Protein AF-0000000068716228 (afdb_homodimer)

Radius of gyration: 38.23 Å; Cα contacts (8 Å, |Δi|>4): 1927; chains: 2; bounding box: 50×118×77 Å

pLDDT: mean 96.08, std 5.0, range [39.62, 98.88]

Organism: Bacillus thuringiensis (NCBI:txid1428)

InterPro domains:
  IPR002933 Peptidase M20 [PF01546] (70-374)
  IPR011650 Peptidase M20, dimerisation domain [PF07687] (179-274)
  IPR017439 Amidohydrolase [PIRSF005962] (5-378)
  IPR017439 Amidohydrolase [PTHR11014] (7-379)
  IPR017439 Amidohydrolase [TIGR01891] (12-364)
  IPR033846 YxeP peptidase-like [cd05669] (7-379)
  IPR036264 Bacterial exopeptidase dimerisation domain [SSF55031] (179-287)

Foldseek 3Di:
DPFDDPVLLVVLVVQLLVCFQAAAAFLGCQVVQVVLVVLCVVLPWAWDDFPRSGWTKTKQAAAAPFAEAEEEAERHWAQQAADQPDPSHHPDGRTGNLFCSSLQSSLQSLLRNVCNVVRNVFLTMYMYTHWGHFVVLCRVVSCVVRPVCPRHAEYEYEGADQVFAALEKAFDAFFAEWWKKKKKKKKFKAKDWQVCPVVIFAVVVLVVQLQVLLVCCVVPPDDPVWDKDWDWDDKDADDDDTMRGRMMMIMTMMITRDPVSVVVSVVVSVVSSVVSCVVRVIDMDMDMGGGAHTQGADPVLSVLLVVLSVVVVGHYDHDDHHHDDGSVSVVCVPHHYTYMYGHFNWDDHGPDSNTDGHSVNSSVSSSSVSVSSRVVSVVRD/DPFDDPVLLVVLVVQLLVCFQAAAAFLGCQVVQVSLVVLCVVLPWAWDDFPRSGWTKTKQAAAAPFAEAEEEAERHWAQQAADQPDPSHHPDGRTGNLFCSSLQSSLQSLLRNVCNVVRNVFLGMYMYTHWGHFVVLCRVVSCVVRPVCPRHAEYEYEGADQQFAALEKAFDAFFAEWWKKKKKKKKFKAKDWQVCPVVIFAVVVLVVQLQVLLVCCVVPPDDPVWDKDWDWDDKDADDDDTMRGRMMMIMTMMITRDPVSVVVSVVVSVVSSVVSCVVRVIDMDMDMGGGAHTQGADPVLSVLLVVLSVVVVGHYDHDDHHHHDGSVSVVCVPHHYTYMYGHFNWDDHGPDSNTDGHSVNSSVSSSSVSVSSRVVSVVRD

Sequence (762 aa):
MVSISNQLKEKLISIRRHLHEYPELSYEEFETTKAIKNWLEEKNITIIDSNLETGIIAEVSGNKNGPIVAVRADIDALPIQEETHLSYASKVRGKMHACGHDFHTAAILGTAFLLKERESSLNGTVRFIFQPAEESSNGACKVIDAGHLRNVQAIFGMHNKPDLPVGTIGIKDGPLMAGVDRFEIEIHGVGTHAAVPDAGVDPIVASSQIVMALQTIVSRNISSSHNAVVSVTNIHAGNTWNVIPEKATLEGTIRTFQAETREKIPALMERIIKGVSDALGVKTEFRFFSGPPAVHNDKALTDLSTQVATKMNLNIISPSPSMAGEDFSFYQQEIPGSFVFMGTSGTHEWHHPAFTINEEALPISAEYFALLAERALKQFSMVSISNQLKEKLISIRRHLHEYPELSYEEFETTKAIKNWLEEKNITIIDSNLETGIIAEVSGNKNGPIVAVRADIDALPIQEETHLSYASKVRGKMHACGHDFHTAAILGTAFLLKERESSLNGTVRFIFQPAEESSNGACKVIDAGHLRNVQAIFGMHNKPDLPVGTIGIKDGPLMAGVDRFEIEIHGVGTHAAVPDAGVDPIVASSQIVMALQTIVSRNISSSHNAVVSVTNIHAGNTWNVIPEKATLEGTIRTFQAETREKIPALMERIIKGVSDALGVKTEFRFFSGPPAVHNDKALTDLSTQVATKMNLNIISPSPSMAGEDFSFYQQEIPGSFVFMGTSGTHEWHHPAFTINEEALPISAEYFALLAERALKQFS

Secondary structure (DSSP, 8-state):
-----HHHHHHHHHHHHHHHHS---TT--HHHHHHHHHHHHHTTPEEEP---SS-EEEEEESSTTS-EEEEEEE---BS-------TT--SSTT-B-TTSHHHHHHHHHHHHHHHHHTGGG-SSEEEEEEES-GGGT-HHHHHHHTTTTTTEEEEEEEEEETTSPTTEEE--SEEEE-EEEEEEEEEE-B-EETT-GGGSB-HHHHHHHHHHHHTHIIIIIS-TTS-EEEEEEEEEE-SSTTEE-SEEEEEEEEEESSHHHHHHHHHHHHHHHHHHHHHHT-EEEEEEEE----EEE-HHHHHHHHHHHHHTT-EEE-PPPBSS--THHHHHTTS-EEEEEEE---SS-TT-TT----TTHHHHHHHHHHHHHHHHHHHH-/-----HHHHHHHHHHHHHHHHS---TT--HHHHHHHHHHHHHTTPEEEP---SS-EEEEEES-TTS-EEEEEEE---BS-------TT--SSTT-B-TTSHHHHHHHHHHHHHHHHHTGGG-SSEEEEEEES-GGGT-HHHHHHHTTTTTTEEEEEEEEEETTSPTTEEE--SEEEE-EEEEEEEEEE-B-EETT-GGGSB-HHHHHHHHHHHHHHIIIIIS-TTS-EEEEEEEEEE-SSTTEE-SEEEEEEEEEESSHHHHHHHHHHHHHHHHHHHHHHT-EEEEEEEE----EEE-HHHHHHHHHHHHHTT-EEE-PPPBSS--THHHHHTTS-EEEEEEE---SS-TT-TT----TTHHHHHHHHHHHHHHHHHHHH-

Structure (mmCIF, N/CA/C/O backbone):
data_AF-0000000068716228-model_v1
#
loop_
_entity.id
_entity.type
_entity.pdbx_description
1 polymer Hydrolase
#
loop_
_atom_site.group_PDB
_atom_site.id
_atom_site.type_symbol
_atom_site.label_atom_id
_atom_site.label_alt_id
_atom_site.label_comp_id
_atom_site.label_asym_id
_atom_site.label_entity_id
_atom_site.label_seq_id
_atom_site.pdbx_PDB_ins_code
_atom_site.Cartn_x
_atom_site.Cartn_y
_atom_site.Cartn_z
_atom_site.occupancy
_atom_site.B_iso_or_equiv
_atom_site.auth_seq_id
_atom_site.auth_comp_id
_atom_site.auth_asym_id
_atom_site.auth_atom_id
_atom_site.pdbx_PDB_model_num
ATOM 1 N N . MET A 1 1 ? -9.07 47.781 35.781 1 39.69 1 MET A N 1
ATOM 2 C CA . MET A 1 1 ? -9.164 46.688 34.844 1 39.69 1 MET A CA 1
ATOM 3 C C . MET A 1 1 ? -10.578 46.562 34.281 1 39.69 1 MET A C 1
ATOM 5 O O . MET A 1 1 ? -11.531 46.406 35.031 1 39.69 1 MET A O 1
ATOM 9 N N . VAL A 1 2 ? -10.836 47.25 33.188 1 51.03 2 VAL A N 1
ATOM 10 C CA . VAL A 1 2 ? -12.25 47.344 32.812 1 51.03 2 VAL A CA 1
ATOM 11 C C . VAL A 1 2 ? -12.812 45.938 32.625 1 51.03 2 VAL A C 1
ATOM 13 O O . VAL A 1 2 ? -12.352 45.188 31.75 1 51.03 2 VAL A O 1
ATOM 16 N N . SER A 1 3 ? -13.219 45.375 33.719 1 64.31 3 SER A N 1
ATOM 17 C CA . SER A 1 3 ? -13.883 44.094 33.75 1 64.31 3 SER A CA 1
ATOM 18 C C . SER A 1 3 ? -15.016 44.031 32.719 1 64.31 3 SER A C 1
ATOM 20 O O . SER A 1 3 ? -15.805 44.969 32.594 1 64.31 3 SER A O 1
ATOM 22 N N . ILE A 1 4 ? -14.859 43.125 31.719 1 80.69 4 ILE A N 1
ATOM 23 C CA . ILE A 1 4 ? -15.93 42.875 30.75 1 80.69 4 ILE A CA 1
ATOM 24 C C . ILE A 1 4 ? -17.266 42.719 31.484 1 80.69 4 ILE A C 1
ATOM 26 O O . ILE A 1 4 ? -17.328 42.031 32.5 1 80.69 4 ILE A O 1
ATOM 30 N N . SER A 1 5 ? -18.125 43.531 31.125 1 87.06 5 SER A N 1
ATOM 31 C CA . SER A 1 5 ? -19.438 43.469 31.75 1 87.06 5 SER A CA 1
ATOM 32 C C . SER A 1 5 ? -20.078 42.094 31.578 1 87.06 5 SER A C 1
ATOM 34 O O . SER A 1 5 ? -19.734 41.344 30.672 1 87.06 5 SER A O 1
ATOM 36 N N . ASN A 1 6 ? -20.891 41.812 32.531 1 90.88 6 ASN A N 1
ATOM 37 C CA . ASN A 1 6 ? -21.641 40.562 32.438 1 90.88 6 ASN A CA 1
ATOM 38 C C . ASN A 1 6 ? -22.453 40.5 31.141 1 90.88 6 ASN A C 1
ATOM 40 O O . ASN A 1 6 ? -22.641 39.438 30.578 1 90.88 6 ASN A O 1
ATOM 44 N N . GLN A 1 7 ? -22.891 41.594 30.734 1 92.94 7 GLN A N 1
ATOM 45 C CA . GLN A 1 7 ? -23.688 41.688 29.516 1 92.94 7 GLN A CA 1
ATOM 46 C C . GLN A 1 7 ? -22.844 41.312 28.281 1 92.94 7 GLN A C 1
ATOM 48 O O . GLN A 1 7 ? -23.297 40.594 27.406 1 92.94 7 GLN A O 1
ATOM 53 N N . LEU A 1 8 ? -21.719 41.844 28.281 1 95.81 8 LEU A N 1
ATOM 54 C CA . LEU A 1 8 ? -20.844 41.531 27.156 1 95.81 8 LEU A CA 1
ATOM 55 C C . LEU A 1 8 ? -20.438 40.062 27.172 1 95.81 8 LEU A C 1
ATOM 57 O O . LEU A 1 8 ? -20.375 39.438 26.125 1 95.81 8 LEU A O 1
ATOM 61 N N . LYS A 1 9 ? -20.188 39.562 28.344 1 96.81 9 LYS A N 1
ATOM 62 C CA . LYS A 1 9 ? -19.859 38.156 28.484 1 96.81 9 LYS A CA 1
ATOM 63 C C . LYS A 1 9 ? -20.953 37.281 27.922 1 96.81 9 LYS A C 1
ATOM 65 O O . LYS A 1 9 ? -20.688 36.344 27.156 1 96.81 9 LYS A O 1
ATOM 70 N N . GLU A 1 10 ? -22.141 37.531 28.281 1 97.5 10 GLU A N 1
ATOM 71 C CA . GLU A 1 10 ? -23.281 36.75 27.797 1 97.5 10 GLU A CA 1
ATOM 72 C C . GLU A 1 10 ? -23.422 36.844 26.281 1 97.5 10 GLU A C 1
ATOM 74 O O . GLU A 1 10 ? -23.766 35.875 25.625 1 97.5 10 GLU A O 1
ATOM 79 N N . LYS A 1 11 ? -23.172 38.031 25.797 1 97.5 11 LYS A N 1
ATOM 80 C CA . LYS A 1 11 ? -23.219 38.25 24.359 1 97.5 11 LYS A CA 1
ATOM 81 C C . LYS A 1 11 ? -22.172 37.406 23.641 1 97.5 11 LYS A C 1
ATOM 83 O O . LYS A 1 11 ? -22.469 36.75 22.625 1 97.5 11 LYS A O 1
ATOM 88 N N . LEU A 1 12 ? -21.016 37.375 24.156 1 98.44 12 LEU A N 1
ATOM 89 C CA . LEU A 1 12 ? -19.938 36.625 23.531 1 98.44 12 LEU A CA 1
ATOM 90 C C . LEU A 1 12 ? -20.234 35.125 23.578 1 98.44 12 LEU A C 1
ATOM 92 O O . LEU A 1 12 ? -19.953 34.406 22.609 1 98.44 12 LEU A O 1
ATOM 96 N N . ILE A 1 13 ? -20.766 34.656 24.641 1 98.25 13 ILE A N 1
ATOM 97 C CA . ILE A 1 13 ? -21.141 33.281 24.766 1 98.25 13 ILE A CA 1
ATOM 98 C C . ILE A 1 13 ? -22.219 32.938 23.734 1 98.25 13 ILE A C 1
ATOM 100 O O . ILE A 1 13 ? -22.141 31.891 23.078 1 98.25 13 ILE A O 1
ATOM 104 N N . SER A 1 14 ? -23.141 33.781 23.609 1 98.44 14 SER A N 1
ATOM 105 C CA . SER A 1 14 ? -24.219 33.594 22.641 1 98.44 14 SER A CA 1
ATOM 106 C C . SER A 1 14 ? -23.672 33.531 21.219 1 98.44 14 SER A C 1
ATOM 108 O O . SER A 1 14 ? -24.109 32.719 20.406 1 98.44 14 SER A O 1
ATOM 110 N N . ILE A 1 15 ? -22.75 34.406 20.922 1 98.62 15 ILE A N 1
ATOM 111 C CA . ILE A 1 15 ? -22.125 34.438 19.609 1 98.62 15 ILE A CA 1
ATOM 112 C C . ILE A 1 15 ? -21.406 33.125 19.344 1 98.62 15 ILE A C 1
ATOM 114 O O . ILE A 1 15 ? -21.594 32.5 18.297 1 98.62 15 ILE A O 1
ATOM 118 N N . ARG A 1 16 ? -20.562 32.688 20.297 1 98.69 16 ARG A N 1
ATOM 119 C CA . ARG A 1 16 ? -19.812 31.453 20.141 1 98.69 16 ARG A CA 1
ATOM 120 C C . ARG A 1 16 ? -20.734 30.266 19.906 1 98.69 16 ARG A C 1
ATOM 122 O O . ARG A 1 16 ? -20.484 29.453 19.016 1 98.69 16 ARG A O 1
ATOM 129 N N . ARG A 1 17 ? -21.797 30.219 20.688 1 98.5 17 ARG A N 1
ATOM 130 C CA . ARG A 1 17 ? -22.719 29.078 20.594 1 98.5 17 ARG A CA 1
ATOM 131 C C . ARG A 1 17 ? -23.5 29.109 19.281 1 98.5 17 ARG A C 1
ATOM 133 O O . ARG A 1 17 ? -23.781 28.047 18.719 1 98.5 17 ARG A O 1
ATOM 140 N N . HIS A 1 18 ? -23.828 30.297 18.844 1 98.5 18 HIS A N 1
ATOM 141 C CA . HIS A 1 18 ? -24.453 30.406 17.531 1 98.5 18 HIS A CA 1
ATOM 142 C C . HIS A 1 18 ? -23.547 29.859 16.438 1 98.5 18 HIS A C 1
ATOM 144 O O . HIS A 1 18 ? -23.984 29.062 15.594 1 98.5 18 HIS A O 1
ATOM 150 N N . LEU A 1 19 ? -22.297 30.281 16.453 1 98.69 19 LEU A N 1
ATOM 151 C CA . LEU A 1 19 ? -21.328 29.812 15.469 1 98.69 19 LEU A CA 1
ATOM 152 C C . LEU A 1 19 ? -21.141 28.297 15.578 1 98.69 19 LEU A C 1
ATOM 154 O O . LEU A 1 19 ? -20.969 27.609 14.562 1 98.69 19 LEU A O 1
ATOM 158 N N . HIS A 1 20 ? -21.125 27.812 16.797 1 98.62 20 HIS A N 1
ATOM 159 C CA . HIS A 1 20 ? -20.953 26.391 17.047 1 98.62 20 HIS A CA 1
ATOM 160 C C . HIS A 1 20 ? -22.125 25.578 16.469 1 98.62 20 HIS A C 1
ATOM 162 O O . HIS A 1 20 ? -21.922 24.5 15.898 1 98.62 20 HIS A O 1
ATOM 168 N N . GLU A 1 21 ? -23.281 26.094 16.578 1 98.44 21 GLU A N 1
ATOM 169 C CA . GLU A 1 21 ? -24.5 25.422 16.109 1 98.44 21 GLU A CA 1
ATOM 170 C C . GLU A 1 21 ? -24.547 25.375 14.594 1 98.44 21 GLU A C 1
ATOM 172 O O . GLU A 1 21 ? -25.156 24.469 14.016 1 98.44 21 GLU A O 1
ATOM 177 N N . TYR A 1 22 ? -23.922 26.375 13.945 1 98.56 22 TYR A N 1
ATOM 178 C CA . TYR A 1 22 ? -24.031 26.469 12.492 1 98.56 22 TYR A CA 1
ATOM 179 C C . TYR A 1 22 ? -22.656 26.594 11.852 1 98.56 22 TYR A C 1
ATOM 181 O O . TYR A 1 22 ? -22.359 27.594 11.18 1 98.56 22 TYR A O 1
ATOM 189 N N . PRO A 1 23 ? -21.891 25.547 12.016 1 98.56 23 PRO A N 1
ATOM 190 C CA . PRO A 1 23 ? -20.531 25.562 11.461 1 98.56 23 PRO A CA 1
ATOM 191 C C . PRO A 1 23 ? -20.516 25.484 9.938 1 98.56 23 PRO A C 1
ATOM 193 O O . PRO A 1 23 ? -21.375 24.828 9.344 1 98.56 23 PRO A O 1
ATOM 196 N N . GLU A 1 24 ? -19.578 26.203 9.312 1 98.69 24 GLU A N 1
ATOM 197 C CA . GLU A 1 24 ? -19.344 26.141 7.875 1 98.69 24 GLU A CA 1
ATOM 198 C C . GLU A 1 24 ? -17.891 25.812 7.562 1 98.69 24 GLU A C 1
ATOM 200 O O . GLU A 1 24 ? -16.984 26.281 8.25 1 98.69 24 GLU A O 1
ATOM 205 N N . LEU A 1 25 ? -17.703 25.031 6.527 1 97.94 25 LEU A N 1
ATOM 206 C CA . LEU A 1 25 ? -16.375 24.547 6.18 1 97.94 25 LEU A CA 1
ATOM 207 C C . LEU A 1 25 ? -15.555 25.641 5.5 1 97.94 25 LEU A C 1
ATOM 209 O O . LEU A 1 25 ? -16.094 26.719 5.195 1 97.94 25 LEU A O 1
ATOM 213 N N . SER A 1 26 ? -14.266 25.422 5.281 1 97.31 26 SER A N 1
ATOM 214 C CA . SER A 1 26 ? -13.344 26.344 4.621 1 97.31 26 SER A CA 1
ATOM 215 C C . SER A 1 26 ? -13.922 26.844 3.303 1 97.31 26 SER A C 1
ATOM 217 O O . SER A 1 26 ? -14.383 26.062 2.477 1 97.31 26 SER A O 1
ATOM 219 N N . TYR A 1 27 ? -13.961 28.109 3.156 1 96.81 27 TYR A N 1
ATOM 220 C CA . TYR A 1 27 ? -14.367 28.844 1.96 1 96.81 27 TYR A CA 1
ATOM 221 C C . TYR A 1 27 ? -15.875 28.781 1.776 1 96.81 27 TYR A C 1
ATOM 223 O O . TYR A 1 27 ? -16.406 29.312 0.796 1 96.81 27 TYR A O 1
ATOM 231 N N . GLU A 1 28 ? -16.531 28.188 2.703 1 97.88 28 GLU A N 1
ATOM 232 C CA . GLU A 1 28 ? -17.984 28.109 2.645 1 97.88 28 GLU A CA 1
ATOM 233 C C . GLU A 1 28 ? -18.609 28.891 3.801 1 97.88 28 GLU A C 1
ATOM 235 O O . GLU A 1 28 ? -19.781 28.656 4.141 1 97.88 28 GLU A O 1
ATOM 240 N N . GLU A 1 29 ? -17.875 29.719 4.371 1 98.44 29 GLU A N 1
ATOM 241 C CA . GLU A 1 29 ? -18.328 30.391 5.582 1 98.44 29 GLU A CA 1
ATOM 242 C C . GLU A 1 29 ? -19.219 31.578 5.242 1 98.44 29 GLU A C 1
ATOM 244 O O . GLU A 1 29 ? -18.984 32.688 5.711 1 98.44 29 GLU A O 1
ATOM 249 N N . PHE A 1 30 ? -20.266 31.406 4.445 1 98.31 30 PHE A N 1
ATOM 250 C CA . PHE A 1 30 ? -21.125 32.5 3.979 1 98.31 30 PHE A CA 1
ATOM 251 C C . PHE A 1 30 ? -21.984 33.031 5.113 1 98.31 30 PHE A C 1
ATOM 253 O O . PHE A 1 30 ? -22.016 34.219 5.363 1 98.31 30 PHE A O 1
ATOM 260 N N . GLU A 1 31 ? -22.703 32.125 5.762 1 98.5 31 GLU A N 1
ATOM 261 C CA . GLU A 1 31 ? -23.578 32.531 6.855 1 98.5 31 GLU A CA 1
ATOM 262 C C . GLU A 1 31 ? -22.766 33.031 8.047 1 98.5 31 GLU A C 1
ATOM 264 O O . GLU A 1 31 ? -23.188 33.969 8.758 1 98.5 31 GLU A O 1
ATOM 269 N N . THR A 1 32 ? -21.625 32.406 8.266 1 98.69 32 THR A N 1
ATOM 270 C CA . THR A 1 32 ? -20.719 32.875 9.312 1 98.69 32 THR A CA 1
ATOM 271 C C . THR A 1 32 ? -20.266 34.281 9.031 1 98.69 32 THR A C 1
ATOM 273 O O . THR A 1 32 ? -20.281 35.125 9.93 1 98.69 32 THR A O 1
ATOM 276 N N . THR A 1 33 ? -19.875 34.531 7.801 1 98.62 33 THR A N 1
ATOM 277 C CA . THR A 1 33 ? -19.453 35.875 7.383 1 98.62 33 THR A CA 1
ATOM 278 C C . THR A 1 33 ? -20.562 36.906 7.59 1 98.62 33 THR A C 1
ATOM 280 O O . THR A 1 33 ? -20.328 37.969 8.125 1 98.62 33 THR A O 1
ATOM 283 N N . LYS A 1 34 ? -21.734 36.531 7.16 1 98.44 34 LYS A N 1
ATOM 284 C CA . LYS A 1 34 ? -22.891 37.406 7.32 1 98.44 34 LYS A CA 1
ATOM 285 C C . LYS A 1 34 ? -23.141 37.719 8.797 1 98.44 34 LYS A C 1
ATOM 287 O O . LYS A 1 34 ? -23.438 38.844 9.156 1 98.44 34 LYS A O 1
ATOM 292 N N . ALA A 1 35 ? -23.094 36.688 9.625 1 98.75 35 ALA A N 1
ATOM 293 C CA . ALA A 1 35 ? -23.344 36.875 11.055 1 98.75 35 ALA A CA 1
ATOM 294 C C . ALA A 1 35 ? -22.312 37.812 11.672 1 98.75 35 ALA A C 1
ATOM 296 O O . ALA A 1 35 ? -22.672 38.688 12.461 1 98.75 35 ALA A O 1
ATOM 297 N N . ILE A 1 36 ? -21.062 37.594 11.367 1 98.81 36 ILE A N 1
ATOM 298 C CA . ILE A 1 36 ? -20 38.438 11.891 1 98.81 36 ILE A CA 1
ATOM 299 C C . ILE A 1 36 ? -20.234 39.906 11.461 1 98.81 36 ILE A C 1
ATOM 301 O O . ILE A 1 36 ? -20.109 40.812 12.273 1 98.81 36 ILE A O 1
ATOM 305 N N . LYS A 1 37 ? -20.547 40.062 10.203 1 98.38 37 LYS A N 1
ATOM 306 C CA . LYS A 1 37 ? -20.859 41.406 9.688 1 98.38 37 LYS A CA 1
ATOM 307 C C . LYS A 1 37 ? -21.969 42.062 10.5 1 98.38 37 LYS A C 1
ATOM 309 O O . LYS A 1 37 ? -21.844 43.25 10.891 1 98.38 37 LYS A O 1
ATOM 314 N N . ASN A 1 38 ? -23.031 41.344 10.734 1 98.62 38 ASN A N 1
ATOM 315 C CA . ASN A 1 38 ? -24.172 41.875 11.477 1 98.62 38 ASN A CA 1
ATOM 316 C C . ASN A 1 38 ? -23.766 42.281 12.891 1 98.62 38 ASN A C 1
ATOM 318 O O . ASN A 1 38 ? -24.172 43.344 13.367 1 98.62 38 ASN A O 1
ATOM 322 N N . TRP A 1 39 ? -23.062 41.406 13.578 1 98.69 39 TRP A N 1
ATOM 323 C CA . TRP A 1 39 ? -22.656 41.719 14.945 1 98.69 39 TRP A CA 1
ATOM 324 C C . TRP A 1 39 ? -21.781 42.969 14.984 1 98.69 39 TRP A C 1
ATOM 326 O O . TRP A 1 39 ? -21.859 43.75 15.922 1 98.69 39 TRP A O 1
ATOM 336 N N . LEU A 1 40 ? -20.859 43.125 14.008 1 98.69 40 LEU A N 1
ATOM 337 C CA . LEU A 1 40 ? -20 44.312 13.93 1 98.69 40 LEU A CA 1
ATOM 338 C C . LEU A 1 40 ? -20.828 45.562 13.641 1 98.69 40 LEU A C 1
ATOM 340 O O . LEU A 1 40 ? -20.594 46.594 14.242 1 98.69 40 LEU A O 1
ATOM 344 N N . GLU A 1 41 ? -21.75 45.469 12.758 1 98.12 41 GLU A N 1
ATOM 345 C CA . GLU A 1 41 ? -22.609 46.594 12.398 1 98.12 41 GLU A CA 1
ATOM 346 C C . GLU A 1 41 ? -23.469 47.031 13.578 1 98.12 41 GLU A C 1
ATOM 348 O O . GLU A 1 41 ? -23.719 48.219 13.758 1 98.12 41 GLU A O 1
ATOM 353 N N . GLU A 1 42 ? -23.891 46.094 14.32 1 97.69 42 GLU A N 1
ATOM 354 C CA . GLU A 1 42 ? -24.672 46.406 15.516 1 97.69 42 GLU A CA 1
ATOM 355 C C . GLU A 1 42 ? -23.906 47.344 16.453 1 97.69 42 GLU A C 1
ATOM 357 O O . GLU A 1 42 ? -24.516 48.125 17.188 1 97.69 42 GLU A O 1
ATOM 362 N N . LYS A 1 43 ? -22.641 47.281 16.422 1 97.25 43 LYS A N 1
ATOM 363 C CA . LYS A 1 43 ? -21.812 48.094 17.312 1 97.25 43 LYS A CA 1
ATOM 364 C C . LYS A 1 43 ? -21.172 49.25 16.547 1 97.25 43 LYS A C 1
ATOM 366 O O . LYS A 1 43 ? -20.266 49.906 17.062 1 97.25 43 LYS A O 1
ATOM 371 N N . ASN A 1 44 ? -21.594 49.469 15.328 1 97.56 44 ASN A N 1
ATOM 372 C CA . ASN A 1 44 ? -21.125 50.562 14.469 1 97.56 44 ASN A CA 1
ATOM 373 C C . ASN A 1 44 ? -19.625 50.469 14.211 1 97.56 44 ASN A C 1
ATOM 375 O O . ASN A 1 44 ? -18.906 51.469 14.266 1 97.56 44 ASN A O 1
ATOM 379 N N . ILE A 1 45 ? -19.188 49.281 14.055 1 98.38 45 ILE A N 1
ATOM 380 C CA . ILE A 1 45 ? -17.781 49.062 13.703 1 98.38 45 ILE A CA 1
ATOM 381 C C . ILE A 1 45 ? -17.625 49.062 12.18 1 98.38 45 ILE A C 1
ATOM 383 O O . ILE A 1 45 ? -18.406 48.438 11.469 1 98.38 45 ILE A O 1
ATOM 387 N N . THR A 1 46 ? -16.594 49.781 11.688 1 97.94 46 THR A N 1
ATOM 388 C CA . THR A 1 46 ? -16.391 50 10.258 1 97.94 46 THR A CA 1
ATOM 389 C C . THR A 1 46 ? -15.945 48.688 9.586 1 97.94 46 THR A C 1
ATOM 391 O O . THR A 1 46 ? -14.961 48.062 10 1 97.94 46 THR A O 1
ATOM 394 N N . ILE A 1 47 ? -16.688 48.344 8.578 1 98.12 47 ILE A N 1
ATOM 395 C CA . ILE A 1 47 ? -16.312 47.188 7.777 1 98.12 47 ILE A CA 1
ATOM 396 C C . ILE A 1 47 ? -15.578 47.656 6.52 1 98.12 47 ILE A C 1
ATOM 398 O O . ILE A 1 47 ? -16.031 48.562 5.824 1 98.12 47 ILE A O 1
ATOM 402 N N . ILE A 1 48 ? -14.469 47.062 6.316 1 96.81 48 ILE A N 1
ATOM 403 C CA . ILE A 1 48 ? -13.664 47.375 5.137 1 96.81 48 ILE A CA 1
ATOM 404 C C . ILE A 1 48 ? -14.062 46.469 3.98 1 96.81 48 ILE A C 1
ATOM 406 O O . ILE A 1 48 ? -14.141 45.25 4.145 1 96.81 48 ILE A O 1
ATOM 410 N N . ASP A 1 49 ? -14.289 47.125 2.92 1 92.75 49 ASP A N 1
ATOM 411 C CA . ASP A 1 49 ? -14.609 46.344 1.73 1 92.75 49 ASP A CA 1
ATOM 412 C C . ASP A 1 49 ? -13.43 45.469 1.321 1 92.75 49 ASP A C 1
ATOM 414 O O . ASP A 1 49 ? -12.281 45.906 1.296 1 92.75 49 ASP A O 1
ATOM 418 N N . SER A 1 50 ? -13.75 44.281 1.141 1 91.56 50 SER A N 1
ATOM 419 C CA . SER A 1 50 ? -12.727 43.312 0.746 1 91.56 50 SER A CA 1
ATOM 420 C C . SER A 1 50 ? -13.211 42.438 -0.415 1 91.56 50 SER A C 1
ATOM 422 O O . SER A 1 50 ? -14.414 42.219 -0.583 1 91.56 50 SER A O 1
ATOM 424 N N . ASN A 1 51 ? -12.375 42 -1.303 1 90.88 51 ASN A N 1
ATOM 425 C CA . ASN A 1 51 ? -12.703 41.125 -2.408 1 90.88 51 ASN A CA 1
ATOM 426 C C . ASN A 1 51 ? -12.734 39.656 -1.957 1 90.88 51 ASN A C 1
ATOM 428 O O . ASN A 1 51 ? -12.766 38.75 -2.787 1 90.88 51 ASN A O 1
ATOM 432 N N . LEU A 1 52 ? -12.727 39.438 -0.683 1 94.88 52 LEU A N 1
ATOM 433 C CA . LEU A 1 52 ? -12.82 38.062 -0.175 1 94.88 52 LEU A CA 1
ATOM 434 C C . LEU A 1 52 ? -14.25 37.562 -0.27 1 94.88 52 LEU A C 1
ATOM 436 O O . LEU A 1 52 ? -15.195 38.281 0.047 1 94.88 52 LEU A O 1
ATOM 440 N N . GLU A 1 53 ? -14.406 36.312 -0.778 1 95 53 GLU A N 1
ATOM 441 C CA . GLU A 1 53 ? -15.734 35.719 -0.866 1 95 53 GLU A CA 1
ATOM 442 C C . GLU A 1 53 ? -16.328 35.5 0.521 1 95 53 GLU A C 1
ATOM 444 O O . GLU A 1 53 ? -17.531 35.625 0.713 1 95 53 GLU A O 1
ATOM 449 N N . THR A 1 54 ? -15.523 35.062 1.381 1 97.44 54 THR A N 1
ATOM 450 C CA . THR A 1 54 ? -15.898 34.906 2.781 1 97.44 54 THR A CA 1
ATOM 451 C C . THR A 1 54 ? -14.852 35.531 3.697 1 97.44 54 THR A C 1
ATOM 453 O O . THR A 1 54 ? -13.734 35.812 3.266 1 97.44 54 THR A O 1
ATOM 456 N N . GLY A 1 55 ? -15.195 35.781 4.984 1 97.56 55 GLY A N 1
ATOM 457 C CA . GLY A 1 55 ? -14.367 36.531 5.918 1 97.56 55 GLY A CA 1
ATOM 458 C C . GLY A 1 55 ? -14.711 38 5.973 1 97.56 55 GLY A C 1
ATOM 459 O O . GLY A 1 55 ? -15.469 38.5 5.137 1 97.56 55 GLY A O 1
ATOM 460 N N . ILE A 1 56 ? -14.203 38.688 6.977 1 98.12 56 ILE A N 1
ATOM 461 C CA . ILE A 1 56 ? -14.508 40.094 7.188 1 98.12 56 ILE A CA 1
ATOM 462 C C . ILE A 1 56 ? -13.25 40.812 7.633 1 98.12 56 ILE A C 1
ATOM 464 O O . ILE A 1 56 ? -12.461 40.312 8.43 1 98.12 56 ILE A O 1
ATOM 468 N N . ILE A 1 57 ? -13.062 41.938 7.031 1 98.62 57 ILE A N 1
ATOM 469 C CA . ILE A 1 57 ? -12.078 42.906 7.512 1 98.62 57 ILE A CA 1
ATOM 470 C C . ILE A 1 57 ? -12.789 44.094 8.133 1 98.62 57 ILE A C 1
ATOM 472 O O . ILE A 1 57 ? -13.68 44.688 7.512 1 98.62 57 ILE A O 1
ATOM 476 N N . ALA A 1 58 ? -12.453 44.438 9.359 1 98.75 58 ALA A N 1
ATOM 477 C CA . ALA A 1 58 ? -13.07 45.562 10.062 1 98.75 58 ALA A CA 1
ATOM 478 C C . ALA A 1 58 ? -12.016 46.406 10.766 1 98.75 58 ALA A C 1
ATOM 480 O O . ALA A 1 58 ? -10.875 45.969 10.945 1 98.75 58 ALA A O 1
ATOM 481 N N . GLU A 1 59 ? -12.406 47.594 11.125 1 98.5 59 GLU A N 1
ATOM 482 C CA . GLU A 1 59 ? -11.453 48.5 11.781 1 98.5 59 GLU A CA 1
ATOM 483 C C . GLU A 1 59 ? -12.133 49.312 12.867 1 98.5 59 GLU A C 1
ATOM 485 O O . GLU A 1 59 ? -13.297 49.688 12.727 1 98.5 59 GLU A O 1
ATOM 490 N N . VAL A 1 60 ? -11.445 49.531 13.922 1 98.38 60 VAL A N 1
ATOM 491 C CA . VAL A 1 60 ? -11.742 50.562 14.914 1 98.38 60 VAL A CA 1
ATOM 492 C C . VAL A 1 60 ? -10.602 51.594 14.953 1 98.38 60 VAL A C 1
ATOM 494 O O . VAL A 1 60 ? -9.445 51.219 15.203 1 98.38 60 VAL A O 1
ATOM 497 N N . SER A 1 61 ? -10.961 52.812 14.672 1 97.06 61 SER A N 1
ATOM 498 C CA . SER A 1 61 ? -9.922 53.812 14.492 1 97.06 61 SER A CA 1
ATOM 499 C C . SER A 1 61 ? -10.148 55.031 15.398 1 97.06 61 SER A C 1
ATOM 501 O O . SER A 1 61 ? -11.211 55.656 15.352 1 97.06 61 SER A O 1
ATOM 503 N N . GLY A 1 62 ? -9.172 55.281 16.203 1 95.19 62 GLY A N 1
ATOM 504 C CA . GLY A 1 62 ? -9.156 56.531 16.922 1 95.19 62 GLY A CA 1
ATOM 505 C C . GLY A 1 62 ? -8.391 57.625 16.203 1 95.19 62 GLY A C 1
ATOM 506 O O . GLY A 1 62 ? -8.984 58.5 15.57 1 95.19 62 GLY A O 1
ATOM 507 N N . ASN A 1 63 ? -7.09 57.625 16.234 1 92.88 63 ASN A N 1
ATOM 508 C CA . ASN A 1 63 ? -6.227 58.469 15.438 1 92.88 63 ASN A CA 1
ATOM 509 C C . ASN A 1 63 ? -5.945 57.875 14.062 1 92.88 63 ASN A C 1
ATOM 511 O O . ASN A 1 63 ? -5.051 57.031 13.922 1 92.88 63 ASN A O 1
ATOM 515 N N . LYS A 1 64 ? -6.559 58.406 13.055 1 90.94 64 LYS A N 1
ATOM 516 C CA . LYS A 1 64 ? -6.484 57.844 11.711 1 90.94 64 LYS A CA 1
ATOM 517 C C . LYS A 1 64 ? -5.086 58 11.125 1 90.94 64 LYS A C 1
ATOM 519 O O . LYS A 1 64 ? -4.711 57.281 10.188 1 90.94 64 LYS A O 1
ATOM 524 N N . ASN A 1 65 ? -4.328 58.875 11.734 1 93.44 65 ASN A N 1
ATOM 525 C CA . ASN A 1 65 ? -2.971 59.094 11.242 1 93.44 65 ASN A CA 1
ATOM 526 C C . ASN A 1 65 ? -1.953 58.281 12.016 1 93.44 65 ASN A C 1
ATOM 528 O O . ASN A 1 65 ? -0.757 58.312 11.727 1 93.44 65 ASN A O 1
ATOM 532 N N . GLY A 1 66 ? -2.398 57.5 12.938 1 96.06 66 GLY A N 1
ATOM 533 C CA . GLY A 1 66 ? -1.532 56.656 13.734 1 96.06 66 GLY A CA 1
ATOM 534 C C . GLY A 1 66 ? -1.27 55.312 13.094 1 96.06 66 GLY A C 1
ATOM 535 O O . GLY A 1 66 ? -1.646 55.094 11.945 1 96.06 66 GLY A O 1
ATOM 536 N N . PRO A 1 67 ? -0.575 54.5 13.789 1 97.88 67 PRO A N 1
ATOM 537 C CA . PRO A 1 67 ? -0.238 53.156 13.266 1 97.88 67 PRO A CA 1
ATOM 538 C C . PRO A 1 67 ? -1.451 52.25 13.164 1 97.88 67 PRO A C 1
ATOM 540 O O . PRO A 1 67 ? -2.496 52.531 13.758 1 97.88 67 PRO A O 1
ATOM 543 N N . ILE A 1 68 ? -1.326 51.156 12.375 1 98.25 68 ILE A N 1
ATOM 544 C CA . ILE A 1 68 ? -2.332 50.094 12.266 1 98.25 68 ILE A CA 1
ATOM 545 C C . ILE A 1 68 ? -1.772 48.812 12.812 1 98.25 68 ILE A C 1
ATOM 547 O O . ILE A 1 68 ? -0.664 48.406 12.453 1 98.25 68 ILE A O 1
ATOM 551 N N . VAL A 1 69 ? -2.428 48.219 13.719 1 98.56 69 VAL A N 1
ATOM 552 C CA . VAL A 1 69 ? -2.129 46.844 14.148 1 98.56 69 VAL A CA 1
ATOM 553 C C . VAL A 1 69 ? -3.318 45.938 13.852 1 98.56 69 VAL A C 1
ATOM 555 O O . VAL A 1 69 ? -4.449 46.406 13.711 1 98.56 69 VAL A O 1
ATOM 558 N N . ALA A 1 70 ? -3.037 44.656 13.664 1 98.81 70 ALA A N 1
ATOM 559 C CA . ALA A 1 70 ? -4.105 43.719 13.281 1 98.81 70 ALA A CA 1
ATOM 560 C C . ALA A 1 70 ? -4.285 42.625 14.328 1 98.81 70 ALA A C 1
ATOM 562 O O . ALA A 1 70 ? -3.33 42.25 15.008 1 98.81 70 ALA A O 1
ATOM 563 N N . VAL A 1 71 ? -5.461 42.188 14.477 1 98.88 71 VAL A N 1
ATOM 564 C CA . VAL A 1 71 ? -5.824 41.031 15.266 1 98.88 71 VAL A CA 1
ATOM 565 C C . VAL A 1 71 ? -6.617 40.031 14.406 1 98.88 71 VAL A C 1
ATOM 567 O O . VAL A 1 71 ? -7.602 40.406 13.766 1 98.88 71 VAL A O 1
ATOM 570 N N . ARG A 1 72 ? -6.188 38.781 14.422 1 98.88 72 ARG A N 1
ATOM 571 C CA . ARG A 1 72 ? -6.758 37.781 13.5 1 98.88 72 ARG A CA 1
ATOM 572 C C . ARG A 1 72 ? -7.5 36.688 14.258 1 98.88 72 ARG A C 1
ATOM 574 O O . ARG A 1 72 ? -7.02 36.188 15.281 1 98.88 72 ARG A O 1
ATOM 581 N N . ALA A 1 73 ? -8.664 36.344 13.766 1 98.69 73 ALA A N 1
ATOM 582 C CA . ALA A 1 73 ? -9.375 35.125 14.156 1 98.69 73 ALA A CA 1
ATOM 583 C C . ALA A 1 73 ? -9.75 34.281 12.938 1 98.69 73 ALA A C 1
ATOM 585 O O . ALA A 1 73 ? -10.164 34.844 11.906 1 98.69 73 ALA A O 1
ATOM 586 N N . ASP A 1 74 ? -9.547 33 13 1 98.38 74 ASP A N 1
ATOM 587 C CA . ASP A 1 74 ? -10.047 32.094 11.984 1 98.38 74 ASP A CA 1
ATOM 588 C C . ASP A 1 74 ? -11.508 31.719 12.242 1 98.38 74 ASP A C 1
ATOM 590 O O . ASP A 1 74 ? -11.969 31.75 13.383 1 98.38 74 ASP A O 1
ATOM 594 N N . ILE A 1 75 ? -12.234 31.375 11.102 1 98.69 75 ILE A N 1
ATOM 595 C CA . ILE A 1 75 ? -13.68 31.344 11.336 1 98.69 75 ILE A CA 1
ATOM 596 C C . ILE A 1 75 ? -14.258 30.031 10.797 1 98.69 75 ILE A C 1
ATOM 598 O O . ILE A 1 75 ? -15.445 29.75 10.977 1 98.69 75 ILE A O 1
ATOM 602 N N . ASP A 1 76 ? -13.406 29.188 10.164 1 98.38 76 ASP A N 1
ATOM 603 C CA . ASP A 1 76 ? -13.93 28 9.492 1 98.38 76 ASP A CA 1
ATOM 604 C C . ASP A 1 76 ? -14.023 26.812 10.453 1 98.38 76 ASP A C 1
ATOM 606 O O . ASP A 1 76 ? -13.438 26.844 11.531 1 98.38 76 ASP A O 1
ATOM 610 N N . ALA A 1 77 ? -14.883 25.828 10.016 1 98.12 77 ALA A N 1
ATOM 611 C CA . ALA A 1 77 ? -15.094 24.609 10.781 1 98.12 77 ALA A CA 1
ATOM 612 C C . ALA A 1 77 ? -14.453 23.406 10.078 1 98.12 77 ALA A C 1
ATOM 614 O O . ALA A 1 77 ? -13.633 23.578 9.172 1 98.12 77 ALA A O 1
ATOM 615 N N . LEU A 1 78 ? -14.672 22.219 10.68 1 96.81 78 LEU A N 1
ATOM 616 C CA . LEU A 1 78 ? -14.086 20.984 10.18 1 96.81 78 LEU A CA 1
ATOM 617 C C . LEU A 1 78 ? -15.172 20 9.773 1 96.81 78 LEU A C 1
ATOM 619 O O . LEU A 1 78 ? -16.281 20.031 10.305 1 96.81 78 LEU A O 1
ATOM 623 N N . PRO A 1 79 ? -14.914 19.141 8.766 1 95.94 79 PRO A N 1
ATOM 624 C CA . PRO A 1 79 ? -15.852 18.078 8.391 1 95.94 79 PRO A CA 1
ATOM 625 C C . PRO A 1 79 ? -15.852 16.922 9.383 1 95.94 79 PRO A C 1
ATOM 627 O O . PRO A 1 79 ? -15.477 15.797 9.031 1 95.94 79 PRO A O 1
ATOM 630 N N . ILE A 1 80 ? -16.297 17.125 10.562 1 95 80 ILE A N 1
ATOM 631 C CA . ILE A 1 80 ? -16.359 16.156 11.656 1 95 80 ILE A CA 1
ATOM 632 C C . ILE A 1 80 ? -17.781 16.094 12.219 1 95 80 ILE A C 1
ATOM 634 O O . ILE A 1 80 ? -18.422 17.141 12.422 1 95 80 ILE A O 1
ATOM 638 N N . GLN A 1 81 ? -18.266 14.891 12.375 1 96.5 81 GLN A N 1
ATOM 639 C CA . GLN A 1 81 ? -19.531 14.734 13.086 1 96.5 81 GLN A CA 1
ATOM 640 C C . GLN A 1 81 ? -19.359 14.945 14.586 1 96.5 81 GLN A C 1
ATOM 642 O O . GLN A 1 81 ? -18.578 14.234 15.227 1 96.5 81 GLN A O 1
ATOM 647 N N . GLU A 1 82 ? -20.062 15.922 15.133 1 96.44 82 GLU A N 1
ATOM 648 C CA . GLU A 1 82 ? -19.922 16.266 16.547 1 96.44 82 GLU A CA 1
ATOM 649 C C . GLU A 1 82 ? -20.531 15.188 17.438 1 96.44 82 GLU A C 1
ATOM 651 O O . GLU A 1 82 ? -21.609 14.672 17.141 1 96.44 82 GLU A O 1
ATOM 656 N N . GLU A 1 83 ? -19.781 14.891 18.531 1 96.62 83 GLU A N 1
ATOM 657 C CA . GLU A 1 83 ? -20.234 13.883 19.484 1 96.62 83 GLU A CA 1
ATOM 658 C C . GLU A 1 83 ? -20.172 14.406 20.906 1 96.62 83 GLU A C 1
ATOM 660 O O . GLU A 1 83 ? -19.828 13.656 21.828 1 96.62 83 GLU A O 1
ATOM 665 N N . THR A 1 84 ? -20.359 15.664 21.172 1 94.75 84 THR A N 1
ATOM 666 C CA . THR A 1 84 ? -20.25 16.266 22.5 1 94.75 84 THR A CA 1
ATOM 667 C C . THR A 1 84 ? -21.562 16.156 23.25 1 94.75 84 THR A C 1
ATOM 669 O O . THR A 1 84 ? -21.594 16.25 24.484 1 94.75 84 THR A O 1
ATOM 672 N N . HIS A 1 85 ? -22.688 16.156 22.547 1 92.5 85 HIS A N 1
ATOM 673 C CA . HIS A 1 85 ? -24.031 16.125 23.109 1 92.5 85 HIS A CA 1
ATOM 674 C C . HIS A 1 85 ? -24.359 17.406 23.859 1 92.5 85 HIS A C 1
ATOM 676 O O . HIS A 1 85 ? -25.188 17.406 24.766 1 92.5 85 HIS A O 1
ATOM 682 N N . LEU A 1 86 ? -23.688 18.422 23.625 1 95.38 86 LEU A N 1
ATOM 683 C CA . LEU A 1 86 ? -23.984 19.734 24.188 1 95.38 86 LEU A CA 1
ATOM 684 C C . LEU A 1 86 ? -25.359 20.219 23.719 1 95.38 86 LEU A C 1
ATOM 686 O O . LEU A 1 86 ? -25.844 19.797 22.672 1 95.38 86 LEU A O 1
ATOM 690 N N . SER A 1 87 ? -25.953 21.109 24.484 1 96.69 87 SER A N 1
ATOM 691 C CA . SER A 1 87 ? -27.25 21.672 24.125 1 96.69 87 SER A CA 1
ATOM 692 C C . SER A 1 87 ? -27.141 22.547 22.891 1 96.69 87 SER A C 1
ATOM 694 O O . SER A 1 87 ? -28.141 22.766 22.203 1 96.69 87 SER A O 1
ATOM 696 N N . TYR A 1 88 ? -25.984 23.031 22.547 1 97.62 88 TYR A N 1
ATOM 697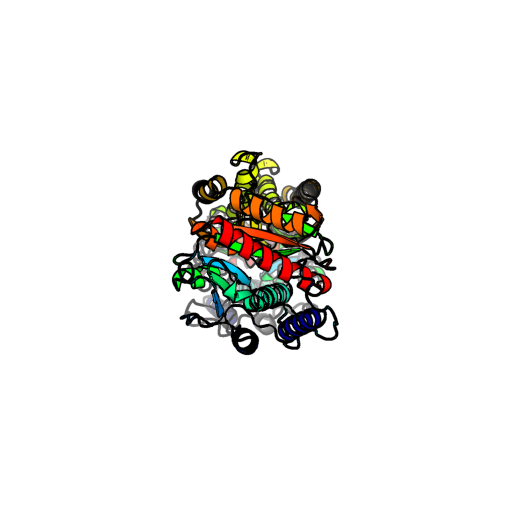 C CA . TYR A 1 88 ? -25.75 23.859 21.375 1 97.62 88 TYR A CA 1
ATOM 698 C C . TYR A 1 88 ? -24.844 23.172 20.375 1 97.62 88 TYR A C 1
ATOM 700 O O . TYR A 1 88 ? -24.016 23.812 19.719 1 97.62 88 TYR A O 1
ATOM 708 N N . ALA A 1 89 ? -24.953 21.875 20.328 1 97.69 89 ALA A N 1
ATOM 709 C CA . ALA A 1 89 ? -24.172 21.109 19.359 1 97.69 89 ALA A CA 1
ATOM 710 C C . ALA A 1 89 ? -24.562 21.484 17.922 1 97.69 89 ALA A C 1
ATOM 712 O O . ALA A 1 89 ? -25.641 22.031 17.688 1 97.69 89 ALA A O 1
ATOM 713 N N . SER A 1 90 ? -23.656 21.172 17.016 1 98.31 90 SER A N 1
ATOM 714 C CA . SER A 1 90 ? -23.828 21.516 15.617 1 98.31 90 SER A CA 1
ATOM 715 C C . SER A 1 90 ? -25.172 21 15.094 1 98.31 90 SER A C 1
ATOM 717 O O . SER A 1 90 ? -25.547 19.844 15.344 1 98.31 90 SER A O 1
ATOM 719 N N . LYS A 1 91 ? -25.828 21.781 14.414 1 98.19 91 LYS A N 1
ATOM 720 C CA . LYS A 1 91 ? -27.078 21.406 13.766 1 98.19 91 LYS A CA 1
ATOM 721 C C . LYS A 1 91 ? -26.859 21.047 12.297 1 98.19 91 LYS A C 1
ATOM 723 O O . LYS A 1 91 ? -27.812 20.797 11.562 1 98.19 91 LYS A O 1
ATOM 728 N N . VAL A 1 92 ? -25.688 21.109 11.922 1 97.88 92 VAL A N 1
ATOM 729 C CA . VAL A 1 92 ? -25.312 20.75 10.555 1 97.88 92 VAL A CA 1
ATOM 730 C C . VAL A 1 92 ? -24.547 19.422 10.555 1 97.88 92 VAL A C 1
ATOM 732 O O . VAL A 1 92 ? -23.406 19.359 11.039 1 97.88 92 VAL A O 1
ATOM 735 N N . ARG A 1 93 ? -25.125 18.344 9.93 1 94.81 93 ARG A N 1
ATOM 736 C CA . ARG A 1 93 ? -24.547 17 9.938 1 94.81 93 ARG A CA 1
ATOM 737 C C . ARG A 1 93 ? -23.172 17 9.305 1 94.81 93 ARG A C 1
ATOM 739 O O . ARG A 1 93 ? -22.969 17.547 8.219 1 94.81 93 ARG A O 1
ATOM 746 N N . GLY A 1 94 ? -22.234 16.516 9.961 1 97.12 94 GLY A N 1
ATOM 747 C CA . GLY A 1 94 ? -20.891 16.281 9.414 1 97.12 94 GLY A CA 1
ATOM 748 C C . GLY A 1 94 ? -19.984 17.484 9.539 1 97.12 94 GLY A C 1
ATOM 749 O O . GLY A 1 94 ? -18.891 17.5 8.977 1 97.12 94 GLY A O 1
ATOM 750 N N . LYS A 1 95 ? -20.391 18.516 10.195 1 97.94 95 LYS A N 1
ATOM 751 C CA . LYS A 1 95 ? -19.562 19.703 10.375 1 97.94 95 LYS A CA 1
ATOM 752 C C . LYS A 1 95 ? -19.531 20.141 11.836 1 97.94 95 LYS A C 1
ATOM 754 O O . LYS A 1 95 ? -20.531 20.031 12.547 1 97.94 95 LYS A O 1
ATOM 759 N N . MET A 1 96 ? -18.391 20.562 12.25 1 98.19 96 MET A N 1
ATOM 760 C CA . MET A 1 96 ? -18.219 20.922 13.648 1 98.19 96 MET A CA 1
ATOM 761 C C . MET A 1 96 ? -17.062 21.906 13.828 1 98.19 96 MET A C 1
ATOM 763 O O . MET A 1 96 ? -16.047 21.797 13.148 1 98.19 96 MET A O 1
ATOM 767 N N . HIS A 1 97 ? -17.234 22.828 14.711 1 97.94 97 HIS A N 1
ATOM 768 C CA . HIS A 1 97 ? -16.078 23.609 15.172 1 97.94 97 HIS A CA 1
ATOM 769 C C . HIS A 1 97 ? -15.258 22.812 16.188 1 97.94 97 HIS A C 1
ATOM 771 O O . HIS A 1 97 ? -15.156 23.219 17.344 1 97.94 97 HIS A O 1
ATOM 777 N N . ALA A 1 98 ? -14.602 21.875 15.711 1 96.38 98 ALA A N 1
ATOM 778 C CA . ALA A 1 98 ? -13.844 20.938 16.547 1 96.38 98 ALA A CA 1
ATOM 779 C C . ALA A 1 98 ? -12.438 21.469 16.828 1 96.38 98 ALA A C 1
ATOM 781 O O . ALA A 1 98 ? -11.609 20.766 17.406 1 96.38 98 ALA A O 1
ATOM 782 N N . CYS A 1 99 ? -12.109 22.672 16.391 1 96.06 99 CYS A N 1
ATOM 783 C CA . CYS A 1 99 ? -10.797 23.266 16.625 1 96.06 99 CYS A CA 1
ATOM 784 C C . CYS A 1 99 ? -10.914 24.562 17.406 1 96.06 99 CYS A C 1
ATOM 786 O O . CYS A 1 99 ? -9.906 25.234 17.688 1 96.06 99 CYS A O 1
ATOM 788 N N . GLY A 1 100 ? -12.148 25.047 17.641 1 97.69 100 GLY A N 1
ATOM 789 C CA . GLY A 1 100 ? -12.383 26.203 18.5 1 97.69 100 GLY A CA 1
ATOM 790 C C . GLY A 1 100 ? -12.352 27.531 17.766 1 97.69 100 GLY A C 1
ATOM 791 O O . GLY A 1 100 ? -12.172 28.578 18.375 1 97.69 100 GLY A O 1
ATOM 792 N N . HIS A 1 101 ? -12.547 27.484 16.438 1 98.62 101 HIS A N 1
ATOM 793 C CA . HIS A 1 101 ? -12.539 28.734 15.695 1 98.62 101 HIS A CA 1
ATOM 794 C C . HIS A 1 101 ? -13.742 29.609 16.062 1 98.62 101 HIS A C 1
ATOM 796 O O . HIS A 1 101 ? -13.68 30.828 15.945 1 98.62 101 HIS A O 1
ATOM 802 N N . ASP A 1 102 ? -14.828 28.969 16.5 1 98.75 102 ASP A N 1
ATOM 803 C CA . ASP A 1 102 ? -15.961 29.703 17.031 1 98.75 102 ASP A CA 1
ATOM 804 C C . ASP A 1 102 ? -15.562 30.516 18.266 1 98.75 102 ASP A C 1
ATOM 806 O O . ASP A 1 102 ? -15.969 31.672 18.406 1 98.75 102 ASP A O 1
ATOM 810 N N . PHE A 1 103 ? -14.75 29.953 19.062 1 98.69 103 PHE A N 1
ATOM 811 C CA . PHE A 1 103 ? -14.203 30.641 20.234 1 98.69 103 PHE A CA 1
ATOM 812 C C . PHE A 1 103 ? -13.305 31.797 19.797 1 98.69 103 PHE A C 1
ATOM 814 O O . PHE A 1 103 ? -13.422 32.906 20.328 1 98.69 103 PHE A O 1
ATOM 821 N N . HIS A 1 104 ? -12.375 31.578 18.891 1 98.88 104 HIS A N 1
ATOM 822 C CA . HIS A 1 104 ? -11.5 32.625 18.391 1 98.88 104 HIS A CA 1
ATOM 823 C C . HIS A 1 104 ? -12.305 33.812 17.859 1 98.88 104 HIS A C 1
ATOM 825 O O . HIS A 1 104 ? -12.016 34.969 18.188 1 98.88 104 HIS A O 1
ATOM 831 N N . THR A 1 105 ? -13.273 33.5 17.047 1 98.88 105 THR A N 1
ATOM 832 C CA . THR A 1 105 ? -14.109 34.5 16.422 1 98.88 105 THR A CA 1
ATOM 833 C C . THR A 1 105 ? -14.836 35.344 17.484 1 98.88 105 THR A C 1
ATOM 835 O O . THR A 1 105 ? -14.797 36.562 17.438 1 98.88 105 THR A O 1
ATOM 838 N N . ALA A 1 106 ? -15.461 34.656 18.406 1 98.88 106 ALA A N 1
ATOM 839 C CA . ALA A 1 106 ? -16.203 35.344 19.453 1 98.88 106 ALA A CA 1
ATOM 840 C C . ALA A 1 106 ? -15.289 36.25 20.281 1 98.88 106 ALA A C 1
ATOM 842 O O . ALA A 1 106 ? -15.648 37.375 20.625 1 98.88 106 ALA A O 1
ATOM 843 N N . ALA A 1 107 ? -14.172 35.719 20.625 1 98.81 107 ALA A N 1
ATOM 844 C CA . ALA A 1 107 ? -13.219 36.469 21.438 1 98.81 107 ALA A CA 1
ATOM 845 C C . ALA A 1 107 ? -12.758 37.75 20.719 1 98.81 107 ALA A C 1
ATOM 847 O O . ALA A 1 107 ? -12.695 38.812 21.328 1 98.81 107 ALA A O 1
ATOM 848 N N . ILE A 1 108 ? -12.445 37.625 19.484 1 98.81 108 ILE A N 1
ATOM 849 C CA . ILE A 1 108 ? -11.914 38.781 18.75 1 98.81 108 ILE A CA 1
ATOM 850 C C . ILE A 1 108 ? -13.039 39.781 18.453 1 98.81 108 ILE A C 1
ATOM 852 O O . ILE A 1 108 ? -12.82 40.969 18.438 1 98.81 108 ILE A O 1
ATOM 856 N N . LEU A 1 109 ? -14.281 39.281 18.234 1 98.81 109 LEU A N 1
ATOM 857 C CA . LEU A 1 109 ? -15.414 40.188 18.203 1 98.81 109 LEU A CA 1
ATOM 858 C C . LEU A 1 109 ? -15.516 40.969 19.516 1 98.81 109 LEU A C 1
ATOM 860 O O . LEU A 1 109 ? -15.719 42.188 19.484 1 98.81 109 LEU A O 1
ATOM 864 N N . GLY A 1 110 ? -15.391 40.281 20.609 1 98.69 110 GLY A N 1
ATOM 865 C CA . GLY A 1 110 ? -15.359 40.938 21.891 1 98.69 110 GLY A CA 1
ATOM 866 C C . GLY A 1 110 ? -14.273 42 21.984 1 98.69 110 GLY A C 1
ATOM 867 O O . GLY A 1 110 ? -14.492 43.094 22.547 1 98.69 110 GLY A O 1
ATOM 868 N N . THR A 1 111 ? -13.117 41.688 21.469 1 98.62 111 THR A N 1
ATOM 869 C CA . THR A 1 111 ? -12.023 42.625 21.391 1 98.62 111 THR A CA 1
ATOM 870 C C . THR A 1 111 ? -12.461 43.906 20.625 1 98.62 111 THR A C 1
ATOM 872 O O . THR A 1 111 ? -12.234 45 21.094 1 98.62 111 THR A O 1
ATOM 875 N N . ALA A 1 112 ? -13.086 43.75 19.531 1 98.69 112 ALA A N 1
ATOM 876 C CA . ALA A 1 112 ? -13.555 44.844 18.703 1 98.69 112 ALA A CA 1
ATOM 877 C C . ALA A 1 112 ? -14.578 45.688 19.453 1 98.69 112 ALA A C 1
ATOM 879 O O . ALA A 1 112 ? -14.531 46.938 19.406 1 98.69 112 ALA A O 1
ATOM 880 N N . PHE A 1 113 ? -15.531 45.031 20.156 1 98.38 113 PHE A N 1
ATOM 881 C CA . PHE A 1 113 ? -16.562 45.75 20.922 1 98.38 113 PHE A CA 1
ATOM 882 C C . PHE A 1 113 ? -15.938 46.625 22 1 98.38 113 PHE A C 1
ATOM 884 O O . PHE A 1 113 ? -16.328 47.781 22.172 1 98.38 113 PHE A O 1
ATOM 891 N N . LEU A 1 114 ? -14.992 46.031 22.672 1 98 114 LEU A N 1
ATOM 892 C CA . LEU A 1 114 ? -14.328 46.781 23.766 1 98 114 LEU A CA 1
ATOM 893 C C . LEU A 1 114 ? -13.578 47.969 23.234 1 98 114 LEU A C 1
ATOM 895 O O . LEU A 1 114 ? -13.633 49.062 23.812 1 98 114 LEU A O 1
ATOM 899 N N . LEU A 1 115 ? -12.891 47.781 22.156 1 98.06 115 LEU A N 1
ATOM 900 C CA . LEU A 1 115 ? -12.102 48.875 21.578 1 98.06 115 LEU A CA 1
ATOM 901 C C . LEU A 1 115 ? -13 49.969 21 1 98.06 115 LEU A C 1
ATOM 903 O O . LEU A 1 115 ? -12.656 51.156 21.031 1 98.06 115 LEU A O 1
ATOM 907 N N . LYS A 1 116 ? -14.141 49.562 20.469 1 97.88 116 LYS A N 1
ATOM 908 C CA . LYS A 1 116 ? -15.094 50.531 19.938 1 97.88 116 LYS A CA 1
ATOM 909 C C . LYS A 1 116 ? -15.586 51.469 21.016 1 97.88 116 LYS A C 1
ATOM 911 O O . LYS A 1 116 ? -15.789 52.656 20.766 1 97.88 116 LYS A O 1
ATOM 916 N N . GLU A 1 117 ? -15.75 50.938 22.188 1 95.44 117 GLU A N 1
ATOM 917 C CA . GLU A 1 117 ? -16.188 51.75 23.328 1 95.44 117 GLU A CA 1
ATOM 918 C C . GLU A 1 117 ? -15.156 52.781 23.688 1 95.44 117 GLU A C 1
ATOM 920 O O . GLU A 1 117 ? -15.484 53.844 24.266 1 95.44 117 GLU A O 1
ATOM 925 N N . ARG A 1 118 ? -13.953 52.562 23.297 1 93.31 118 ARG A N 1
ATOM 926 C CA . ARG A 1 118 ? -12.867 53.5 23.625 1 93.31 118 ARG A CA 1
ATOM 927 C C . ARG A 1 118 ? -12.219 54.031 22.375 1 93.31 118 ARG A C 1
ATOM 929 O O . ARG A 1 118 ? -11.023 54.344 22.375 1 93.31 118 ARG A O 1
ATOM 936 N N . GLU A 1 119 ? -12.898 54.094 21.391 1 96.31 119 GLU A N 1
ATOM 937 C CA . GLU A 1 119 ? -12.391 54.406 20.062 1 96.31 119 GLU A CA 1
ATOM 938 C C . GLU A 1 119 ? -11.656 55.719 20.047 1 96.31 119 GLU A C 1
ATOM 940 O O . GLU A 1 119 ? -10.578 55.844 19.453 1 96.31 119 GLU A O 1
ATOM 945 N N . SER A 1 120 ? -12.156 56.719 20.703 1 94.56 120 SER A N 1
ATOM 946 C CA . SER A 1 120 ? -11.617 58.062 20.656 1 94.56 120 SER A CA 1
ATOM 947 C C . SER A 1 120 ? -10.25 58.156 21.328 1 94.56 120 SER A C 1
ATOM 949 O O . SER A 1 120 ? -9.453 59.031 21.031 1 94.56 120 SER A O 1
ATOM 951 N N . SER A 1 121 ? -9.969 57.219 22.156 1 94.5 121 SER A N 1
ATOM 952 C CA . SER A 1 121 ? -8.719 57.25 22.906 1 94.5 121 SER A CA 1
ATOM 953 C C . SER A 1 121 ? -7.645 56.406 22.219 1 94.5 121 SER A C 1
ATOM 955 O O . SER A 1 121 ? -6.484 56.406 22.641 1 94.5 121 SER A O 1
ATOM 957 N N . LEU A 1 122 ? -8.016 55.75 21.156 1 96.31 122 LEU A N 1
ATOM 958 C CA . LEU A 1 122 ? -7.059 54.906 20.469 1 96.31 122 LEU A CA 1
ATOM 959 C C . LEU A 1 122 ? -6.066 55.719 19.656 1 96.31 122 LEU A C 1
ATOM 961 O O . LEU A 1 122 ? -6.465 56.594 18.891 1 96.31 122 LEU A O 1
ATOM 965 N N . ASN A 1 123 ? -4.812 55.469 19.844 1 95.81 123 ASN A N 1
ATOM 966 C CA . ASN A 1 123 ? -3.758 56.188 19.125 1 95.81 123 ASN A CA 1
ATOM 967 C C . ASN A 1 123 ? -3.443 55.5 17.797 1 95.81 123 ASN A C 1
ATOM 969 O O . ASN A 1 123 ? -2.277 55.281 17.484 1 95.81 123 ASN A O 1
ATOM 973 N N . GLY A 1 124 ? -4.395 55.125 17.078 1 98 124 GLY A N 1
ATOM 974 C CA . GLY A 1 124 ? -4.254 54.469 15.789 1 98 124 GLY A CA 1
ATOM 975 C C . GLY A 1 124 ? -5.465 53.656 15.406 1 98 124 GLY A C 1
ATOM 976 O O . GLY A 1 124 ? -6.598 54 15.742 1 98 124 GLY A O 1
ATOM 977 N N . THR A 1 125 ? -5.18 52.656 14.586 1 98.19 125 THR A N 1
ATOM 978 C CA . THR A 1 125 ? -6.246 51.812 14.047 1 98.19 125 THR A CA 1
ATOM 979 C C . THR A 1 125 ? -5.992 50.344 14.367 1 98.19 125 THR A C 1
ATOM 981 O O . THR A 1 125 ? -4.863 49.875 14.242 1 98.19 125 THR A O 1
ATOM 984 N N . VAL A 1 126 ? -6.98 49.75 14.859 1 98.62 126 VAL A N 1
ATOM 985 C CA . VAL A 1 126 ? -6.934 48.281 15.008 1 98.62 126 VAL A CA 1
ATOM 986 C C . VAL A 1 126 ? -7.746 47.625 13.898 1 98.62 126 VAL A C 1
ATOM 988 O O . VAL A 1 126 ? -8.945 47.875 13.758 1 98.62 126 VAL A O 1
ATOM 991 N N . ARG A 1 127 ? -7.07 46.812 13.102 1 98.69 127 ARG A N 1
ATOM 992 C CA . ARG A 1 127 ? -7.723 46.062 12.039 1 98.69 127 ARG A CA 1
ATOM 993 C C . ARG A 1 127 ? -8.031 44.625 12.5 1 98.69 127 ARG A C 1
ATOM 995 O O . ARG A 1 127 ? -7.145 43.938 12.992 1 98.69 127 ARG A O 1
ATOM 1002 N N . PHE A 1 128 ? -9.242 44.312 12.352 1 98.81 128 PHE A N 1
ATOM 1003 C CA . PHE A 1 128 ? -9.688 42.969 12.68 1 98.81 128 PHE A CA 1
ATOM 1004 C C . PHE A 1 128 ? -9.812 42.094 11.422 1 98.81 128 PHE A C 1
ATOM 1006 O O . PHE A 1 128 ? -10.5 42.5 10.477 1 98.81 128 PHE A O 1
ATOM 1013 N N . ILE A 1 129 ? -9.102 40.969 11.461 1 98.81 129 ILE A N 1
ATOM 1014 C CA . ILE A 1 129 ? -9.156 40.031 10.336 1 98.81 129 ILE A CA 1
ATOM 1015 C C . ILE A 1 129 ? -9.898 38.781 10.758 1 98.81 129 ILE A C 1
ATOM 1017 O O . ILE A 1 129 ? -9.336 37.906 11.438 1 98.81 129 ILE A O 1
ATOM 1021 N N . PHE A 1 130 ? -11.133 38.656 10.414 1 98.81 130 PHE A N 1
ATOM 1022 C CA . PHE A 1 130 ? -11.844 37.406 10.516 1 98.81 130 PHE A CA 1
ATOM 1023 C C . PHE A 1 130 ? -11.594 36.531 9.289 1 98.81 130 PHE A C 1
ATOM 1025 O O . PHE A 1 130 ? -12.32 36.625 8.297 1 98.81 130 PHE A O 1
ATOM 1032 N N . GLN A 1 131 ? -10.594 35.719 9.422 1 98.69 131 GLN A N 1
ATOM 1033 C CA . GLN A 1 131 ? -9.953 35.062 8.289 1 98.69 131 GLN A CA 1
ATOM 1034 C C . GLN A 1 131 ? -10.727 33.812 7.871 1 98.69 131 GLN A C 1
ATOM 1036 O O . GLN A 1 131 ? -11.055 32.969 8.703 1 98.69 131 GLN A O 1
ATOM 1041 N N . PRO A 1 132 ? -10.992 33.625 6.574 1 97.62 132 PRO A N 1
ATOM 1042 C CA . PRO A 1 132 ? -11.578 32.375 6.098 1 97.62 132 PRO A CA 1
ATOM 1043 C C . PRO A 1 132 ? -10.555 31.266 5.961 1 97.62 132 PRO A C 1
ATOM 1045 O O . PRO A 1 132 ? -9.367 31.531 5.734 1 97.62 132 PRO A O 1
ATOM 1048 N N . ALA A 1 133 ? -10.938 30.109 6.141 1 97.19 133 ALA A N 1
ATOM 1049 C CA . ALA A 1 133 ? -10.383 28.875 5.598 1 97.19 133 ALA A CA 1
ATOM 1050 C C . ALA A 1 133 ? -8.977 28.609 6.141 1 97.19 133 ALA A C 1
ATOM 1052 O O . ALA A 1 133 ? -8.039 28.359 5.379 1 97.19 133 ALA A O 1
ATOM 1053 N N . GLU A 1 134 ? -8.812 28.734 7.414 1 95.75 134 GLU A N 1
ATOM 1054 C CA . GLU A 1 134 ? -7.547 28.359 8.031 1 95.75 134 GLU A CA 1
ATOM 1055 C C . GLU A 1 134 ? -7.25 26.875 7.828 1 95.75 134 GLU A C 1
ATOM 1057 O O . GLU A 1 134 ? -6.113 26.5 7.531 1 95.75 134 GLU A O 1
ATOM 1062 N N . GLU A 1 135 ? -8.211 26.062 7.914 1 92.94 135 GLU A N 1
ATOM 1063 C CA . GLU A 1 135 ? -8.062 24.609 7.867 1 92.94 135 GLU A CA 1
ATOM 1064 C C . GLU A 1 135 ? -7.598 24.141 6.488 1 92.94 135 GLU A C 1
ATOM 1066 O O . GLU A 1 135 ? -7.129 23.016 6.332 1 92.94 135 GLU A O 1
ATOM 1071 N N . SER A 1 136 ? -7.758 25.016 5.531 1 91.5 136 SER A N 1
ATOM 1072 C CA . SER A 1 136 ? -7.254 24.719 4.191 1 91.5 136 SER A CA 1
ATOM 1073 C C . SER A 1 136 ? -5.77 25.047 4.074 1 91.5 136 SER A C 1
ATOM 1075 O O . SER A 1 136 ? -5.137 24.719 3.068 1 91.5 136 SER A O 1
ATOM 1077 N N . SER A 1 137 ? -5.184 25.703 4.977 1 91.5 137 SER A N 1
ATOM 1078 C CA . SER A 1 137 ? -3.773 26.062 5.098 1 91.5 137 SER A CA 1
ATOM 1079 C C . SER A 1 137 ? -3.404 27.188 4.137 1 91.5 137 SER A C 1
ATOM 1081 O O . SER A 1 137 ? -2.225 27.422 3.869 1 91.5 137 SER A O 1
ATOM 1083 N N . ASN A 1 138 ? -4.406 27.859 3.643 1 92.31 138 ASN A N 1
ATOM 1084 C CA . ASN A 1 138 ? -4.086 28.891 2.664 1 92.31 138 ASN A CA 1
ATOM 1085 C C . ASN A 1 138 ? -4.992 30.109 2.814 1 92.31 138 ASN A C 1
ATOM 1087 O O . ASN A 1 138 ? -4.949 31.016 1.99 1 92.31 138 ASN A O 1
ATOM 1091 N N . GLY A 1 139 ? -5.789 30.156 3.777 1 96.12 139 GLY A N 1
ATOM 1092 C CA . GLY A 1 139 ? -6.691 31.281 3.986 1 96.12 139 GLY A CA 1
ATOM 1093 C C . GLY A 1 139 ? -5.969 32.594 4.219 1 96.12 139 GLY A C 1
ATOM 1094 O O . GLY A 1 139 ? -6.398 33.625 3.73 1 96.12 139 GLY A O 1
ATOM 1095 N N . ALA A 1 140 ? -4.891 32.531 4.949 1 97.88 140 ALA A N 1
ATOM 1096 C CA . ALA A 1 140 ? -4.094 33.719 5.242 1 97.88 140 ALA A CA 1
ATOM 1097 C C . ALA A 1 140 ? -3.555 34.344 3.957 1 97.88 140 ALA A C 1
ATOM 1099 O O . ALA A 1 140 ? -3.52 35.562 3.824 1 97.88 140 ALA A O 1
ATOM 1100 N N . CYS A 1 141 ? -3.168 33.531 3.084 1 97.38 141 CYS A N 1
ATOM 1101 C CA . CYS A 1 141 ? -2.621 34.031 1.822 1 97.38 141 CYS A CA 1
ATOM 1102 C C . CYS A 1 141 ? -3.664 34.812 1.048 1 97.38 141 CYS A C 1
ATOM 1104 O O . CYS A 1 141 ? -3.336 35.812 0.409 1 97.38 141 CYS A O 1
ATOM 1106 N N . LYS A 1 142 ? -4.898 34.375 1.06 1 96.88 142 LYS A N 1
ATOM 1107 C CA . LYS A 1 142 ? -5.969 35.094 0.378 1 96.88 142 LYS A CA 1
ATOM 1108 C C . LYS A 1 142 ? -6.141 36.5 0.957 1 96.88 142 LYS A C 1
ATOM 1110 O O . LYS A 1 142 ? -6.359 37.438 0.215 1 96.88 142 LYS A O 1
ATOM 1115 N N . VAL A 1 143 ? -6.043 36.625 2.238 1 98 143 VAL A N 1
ATOM 1116 C CA . VAL A 1 143 ? -6.164 37.906 2.92 1 98 143 VAL A CA 1
ATOM 1117 C C . VAL A 1 143 ? -5.004 38.812 2.525 1 98 143 VAL A C 1
ATOM 1119 O O . VAL A 1 143 ? -5.203 40 2.234 1 98 143 VAL A O 1
ATOM 1122 N N . ILE A 1 144 ? -3.83 38.219 2.549 1 97.94 144 ILE A N 1
ATOM 1123 C CA . ILE A 1 144 ? -2.625 38.969 2.195 1 97.94 144 ILE A CA 1
ATOM 1124 C C . ILE A 1 144 ? -2.719 39.438 0.748 1 97.94 144 ILE A C 1
ATOM 1126 O O . ILE A 1 144 ? -2.455 40.625 0.454 1 97.94 144 ILE A O 1
ATOM 1130 N N . ASP A 1 145 ? -3.15 38.562 -0.141 1 97.06 145 ASP A N 1
ATOM 1131 C CA . ASP A 1 145 ? -3.26 38.875 -1.564 1 97.06 145 ASP A CA 1
ATOM 1132 C C . ASP A 1 145 ? -4.289 39.969 -1.814 1 97.06 145 ASP A C 1
ATOM 1134 O O . ASP A 1 145 ? -4.145 40.75 -2.75 1 97.06 145 ASP A O 1
ATOM 1138 N N . ALA A 1 146 ? -5.242 39.938 -0.982 1 96.69 146 ALA A N 1
ATOM 1139 C CA . ALA A 1 146 ? -6.293 40.938 -1.116 1 96.69 146 ALA A CA 1
ATOM 1140 C C . ALA A 1 146 ? -5.812 42.312 -0.61 1 96.69 146 ALA A C 1
ATOM 1142 O O . ALA A 1 146 ? -6.52 43.312 -0.742 1 96.69 146 ALA A O 1
ATOM 1143 N N . GLY A 1 147 ? -4.621 42.406 0.025 1 96.94 147 GLY A N 1
ATOM 1144 C CA . GLY A 1 147 ? -3.977 43.656 0.356 1 96.94 147 GLY A CA 1
ATOM 1145 C C . GLY A 1 147 ? -4.285 44.125 1.762 1 96.94 147 GLY A C 1
ATOM 1146 O O . GLY A 1 147 ? -4.016 45.281 2.105 1 96.94 147 GLY A O 1
ATOM 1147 N N . HIS A 1 148 ? -4.73 43.281 2.619 1 97.19 148 HIS A N 1
ATOM 1148 C CA . HIS A 1 148 ? -5.273 43.719 3.891 1 97.19 148 HIS A CA 1
ATOM 1149 C C . HIS A 1 148 ? -4.191 43.812 4.961 1 97.19 148 HIS A C 1
ATOM 1151 O O . HIS A 1 148 ? -4.469 44.156 6.109 1 97.19 148 HIS A O 1
ATOM 1157 N N . LEU A 1 149 ? -2.977 43.531 4.562 1 97.5 149 LEU A N 1
ATOM 1158 C CA . LEU A 1 149 ? -1.868 43.719 5.492 1 97.5 149 LEU A CA 1
ATOM 1159 C C . LEU A 1 149 ? -1.125 45 5.207 1 97.5 149 LEU A C 1
ATOM 1161 O O . LEU A 1 149 ? -0.207 45.375 5.941 1 97.5 149 LEU A O 1
ATOM 1165 N N . ARG A 1 150 ? -1.579 45.656 4.207 1 95.94 150 ARG A N 1
ATOM 1166 C CA . ARG A 1 150 ? -0.915 46.906 3.846 1 95.94 150 ARG A CA 1
ATOM 1167 C C . ARG A 1 150 ? -0.9 47.875 5.02 1 95.94 150 ARG A C 1
ATOM 1169 O O . ARG A 1 150 ? -1.928 48.094 5.668 1 95.94 150 ARG A O 1
ATOM 1176 N N . ASN A 1 151 ? 0.227 48.406 5.348 1 96.19 151 ASN A N 1
ATOM 1177 C CA . ASN A 1 151 ? 0.477 49.438 6.352 1 96.19 151 ASN A CA 1
ATOM 1178 C C . ASN A 1 151 ? 0.307 48.906 7.766 1 96.19 151 ASN A C 1
ATOM 1180 O O . ASN A 1 151 ? 0.357 49.656 8.734 1 96.19 151 ASN A O 1
ATOM 1184 N N . VAL A 1 152 ? 0.034 47.625 7.902 1 98.31 152 VAL A N 1
ATOM 1185 C CA . VAL A 1 152 ? -0.1 47.031 9.227 1 98.31 152 VAL A CA 1
ATOM 1186 C C . VAL A 1 152 ? 1.281 46.844 9.852 1 98.31 152 VAL A C 1
ATOM 1188 O O . VAL A 1 152 ? 2.188 46.312 9.203 1 98.31 152 VAL A O 1
ATOM 1191 N N . GLN A 1 153 ? 1.44 47.188 11.07 1 98.31 153 GLN A N 1
ATOM 1192 C CA . GLN A 1 153 ? 2.752 47.188 11.711 1 98.31 153 GLN A CA 1
ATOM 1193 C C . GLN A 1 153 ? 2.99 45.875 12.445 1 98.31 153 GLN A C 1
ATOM 1195 O O . GLN A 1 153 ? 4.133 45.406 12.57 1 98.31 153 GLN A O 1
ATOM 1200 N N . ALA A 1 154 ? 1.973 45.281 12.961 1 98.56 154 ALA A N 1
ATOM 1201 C CA . ALA A 1 154 ? 2.045 44.062 13.734 1 98.56 154 ALA A CA 1
ATOM 1202 C C . ALA A 1 154 ? 0.712 43.312 13.703 1 98.56 154 ALA A C 1
ATOM 1204 O O . ALA A 1 154 ? -0.344 43.906 13.539 1 98.56 154 ALA A O 1
ATOM 1205 N N . ILE A 1 155 ? 0.848 42.031 13.852 1 98.81 155 ILE A N 1
ATOM 1206 C CA . ILE A 1 155 ? -0.371 41.219 13.852 1 98.81 155 ILE A CA 1
ATOM 1207 C C . ILE A 1 155 ? -0.368 40.281 15.055 1 98.81 155 ILE A C 1
ATOM 1209 O O . ILE A 1 155 ? 0.678 39.75 15.422 1 98.81 155 ILE A O 1
ATOM 1213 N N . PHE A 1 156 ? -1.533 40.094 15.641 1 98.88 156 PHE A N 1
ATOM 1214 C CA . PHE A 1 156 ? -1.705 39.25 16.812 1 98.88 156 PHE A CA 1
ATOM 1215 C C . PHE A 1 156 ? -2.787 38.188 16.578 1 98.88 156 PHE A C 1
ATOM 1217 O O . PHE A 1 156 ? -3.729 38.438 15.82 1 98.88 156 PHE A O 1
ATOM 1224 N N . GLY A 1 157 ? -2.645 37.094 17.125 1 98.69 157 GLY A N 1
ATOM 1225 C CA . GLY A 1 157 ? -3.625 36.031 17.062 1 98.69 157 GLY A CA 1
ATOM 1226 C C . GLY A 1 157 ? -3.463 35 18.156 1 98.69 157 GLY A C 1
ATOM 1227 O O . GLY A 1 157 ? -2.576 35.125 19 1 98.69 157 GLY A O 1
ATOM 1228 N N . MET A 1 158 ? -4.363 34 18.109 1 98.75 158 MET A N 1
ATOM 1229 C CA . MET A 1 158 ? -4.301 32.969 19.141 1 98.75 158 MET A CA 1
ATOM 1230 C C . MET A 1 158 ? -4.777 31.625 18.594 1 98.75 158 MET A C 1
ATOM 1232 O O . MET A 1 158 ? -5.398 31.578 17.531 1 98.75 158 MET A O 1
ATOM 1236 N N . HIS A 1 159 ? -4.398 30.688 19.297 1 98.44 159 HIS A N 1
ATOM 1237 C CA . HIS A 1 159 ? -5.125 29.422 19.281 1 98.44 159 HIS A CA 1
ATOM 1238 C C . HIS A 1 159 ? -5.551 29 20.688 1 98.44 159 HIS A C 1
ATOM 1240 O O . HIS A 1 159 ? -4.766 29.094 21.641 1 98.44 159 HIS A O 1
ATOM 1246 N N . ASN A 1 160 ? -6.816 28.594 20.828 1 98.12 160 ASN A N 1
ATOM 1247 C CA . ASN A 1 160 ? -7.18 28 22.109 1 98.12 160 ASN A CA 1
ATOM 1248 C C . ASN A 1 160 ? -6.348 26.766 22.406 1 98.12 160 ASN A C 1
ATOM 1250 O O . ASN A 1 160 ? -5.867 26.094 21.484 1 98.12 160 ASN A O 1
ATOM 1254 N N . LYS A 1 161 ? -6.137 26.531 23.625 1 97.94 161 LYS A N 1
ATOM 1255 C CA . LYS A 1 161 ? -5.395 25.359 24.062 1 97.94 161 LYS A CA 1
ATOM 1256 C C . LYS A 1 161 ? -6.152 24.609 25.156 1 97.94 161 LYS A C 1
ATOM 1258 O O . LYS A 1 161 ? -6.066 24.953 26.328 1 97.94 161 LYS A O 1
ATOM 1263 N N . PRO A 1 162 ? -6.789 23.516 24.766 1 96.25 162 PRO A N 1
ATOM 1264 C CA . PRO A 1 162 ? -7.691 22.828 25.703 1 96.25 162 PRO A CA 1
ATOM 1265 C C . PRO A 1 162 ? -6.969 22.312 26.938 1 96.25 162 PRO A C 1
ATOM 1267 O O . PRO A 1 162 ? -7.559 22.281 28.031 1 96.25 162 PRO A O 1
ATOM 1270 N N . ASP A 1 163 ? -5.711 21.969 26.906 1 95.38 163 ASP A N 1
ATOM 1271 C CA . ASP A 1 163 ? -5.012 21.344 28.016 1 95.38 163 ASP A CA 1
ATOM 1272 C C . ASP A 1 163 ? -4.477 22.391 29 1 95.38 163 ASP A C 1
ATOM 1274 O O . ASP A 1 163 ? -3.91 22.047 30.031 1 95.38 163 ASP A O 1
ATOM 1278 N N . LEU A 1 164 ? -4.648 23.641 28.688 1 97.38 164 LEU A N 1
ATOM 1279 C CA . LEU A 1 164 ? -4.285 24.703 29.609 1 97.38 164 LEU A CA 1
ATOM 1280 C C . LEU A 1 164 ? -5.508 25.219 30.359 1 97.38 164 LEU A C 1
ATOM 1282 O O . LEU A 1 164 ? -6.578 25.375 29.766 1 97.38 164 LEU A O 1
ATOM 1286 N N . PRO A 1 165 ? -5.422 25.516 31.609 1 98 165 PRO A N 1
ATOM 1287 C CA . PRO A 1 165 ? -6.555 26.031 32.375 1 98 165 PRO A CA 1
ATOM 1288 C C . PRO A 1 165 ? -6.961 27.438 31.984 1 98 165 PRO A C 1
ATOM 1290 O O . PRO A 1 165 ? -6.113 28.234 31.562 1 98 165 PRO A O 1
ATOM 1293 N N . VAL A 1 166 ? -8.219 27.75 32.188 1 98.25 166 VAL A N 1
ATOM 1294 C CA . VAL A 1 166 ? -8.688 29.125 32 1 98.25 166 VAL A CA 1
ATOM 1295 C C . VAL A 1 166 ? -7.871 30.078 32.875 1 98.25 166 VAL A C 1
ATOM 1297 O O . VAL A 1 166 ? -7.59 29.766 34.031 1 98.25 166 VAL A O 1
ATOM 1300 N N . GLY A 1 167 ? -7.457 31.094 32.312 1 98 167 GLY A N 1
ATOM 1301 C CA . GLY A 1 167 ? -6.625 32.062 33.031 1 98 167 GLY A CA 1
ATOM 1302 C C . GLY A 1 167 ? -5.141 31.859 32.781 1 98 167 GLY A C 1
ATOM 1303 O O . GLY A 1 167 ? -4.324 32.688 33.188 1 98 167 GLY A O 1
ATOM 1304 N N . THR A 1 168 ? -4.84 30.781 32.094 1 98.56 168 THR A N 1
ATOM 1305 C CA . THR A 1 168 ? -3.463 30.5 31.703 1 98.56 168 THR A CA 1
ATOM 1306 C C . THR A 1 168 ? -3.244 30.891 30.234 1 98.56 168 THR A C 1
ATOM 1308 O O . THR A 1 168 ? -4.137 30.719 29.406 1 98.56 168 THR A O 1
ATOM 1311 N N . ILE A 1 169 ? -2.08 31.469 29.953 1 98.69 169 ILE A N 1
ATOM 1312 C CA . ILE A 1 169 ? -1.738 31.859 28.594 1 98.69 169 ILE A CA 1
ATOM 1313 C C . ILE A 1 169 ? -0.327 31.391 28.25 1 98.69 169 ILE A C 1
ATOM 1315 O O . ILE A 1 169 ? 0.581 31.484 29.094 1 98.69 169 ILE A O 1
ATOM 1319 N N . GLY A 1 170 ? -0.201 30.688 27.141 1 98.62 170 GLY A N 1
ATOM 1320 C CA . GLY A 1 170 ? 1.106 30.297 26.641 1 98.62 170 GLY A CA 1
ATOM 1321 C C . GLY A 1 170 ? 1.728 31.328 25.719 1 98.62 170 GLY A C 1
ATOM 1322 O O . GLY A 1 170 ? 1.196 31.594 24.641 1 98.62 170 GLY A O 1
ATOM 1323 N N . ILE A 1 171 ? 2.834 31.922 26.062 1 98.25 171 ILE A N 1
ATOM 1324 C CA . ILE A 1 171 ? 3.557 32.906 25.297 1 98.25 171 ILE A CA 1
ATOM 1325 C C . ILE A 1 171 ? 5.012 32.5 25.125 1 98.25 171 ILE A C 1
ATOM 1327 O O . ILE A 1 171 ? 5.668 32.094 26.094 1 98.25 171 ILE A O 1
ATOM 1331 N N . LYS A 1 172 ? 5.406 32.5 23.891 1 97.06 172 LYS A N 1
ATOM 1332 C CA . LYS A 1 172 ? 6.77 32.062 23.578 1 97.06 172 LYS A CA 1
ATOM 1333 C C . LYS A 1 172 ? 7.316 32.812 22.375 1 97.06 172 LYS A C 1
ATOM 1335 O O . LYS A 1 172 ? 6.613 33 21.375 1 97.06 172 LYS A O 1
ATOM 1340 N N . ASP A 1 173 ? 8.555 33.375 22.516 1 97 173 ASP A N 1
ATOM 1341 C CA . ASP A 1 173 ? 9.211 33.938 21.328 1 97 173 ASP A CA 1
ATOM 1342 C C . ASP A 1 173 ? 9.766 32.812 20.438 1 97 173 ASP A C 1
ATOM 1344 O O . ASP A 1 173 ? 10.055 31.719 20.922 1 97 173 ASP A O 1
ATOM 1348 N N . GLY A 1 174 ? 9.906 33.094 19.188 1 95.88 174 GLY A N 1
ATOM 1349 C CA . GLY A 1 174 ? 10.383 32.031 18.281 1 95.88 174 GLY A CA 1
ATOM 1350 C C . GLY A 1 174 ? 9.312 31.062 17.875 1 95.88 174 GLY A C 1
ATOM 1351 O O . GLY A 1 174 ? 8.141 31.422 17.734 1 95.88 174 GLY A O 1
ATOM 1352 N N . PRO A 1 175 ? 9.727 29.875 17.609 1 95.62 175 PRO A N 1
ATOM 1353 C CA . PRO A 1 175 ? 8.781 28.906 17.062 1 95.62 175 PRO A CA 1
ATOM 1354 C C . PRO A 1 175 ? 7.742 28.453 18.094 1 95.62 175 PRO A C 1
ATOM 1356 O O . PRO A 1 175 ? 8.094 28.141 19.234 1 95.62 175 PRO A O 1
ATOM 1359 N N . LEU A 1 176 ? 6.508 28.406 17.672 1 96.75 176 LEU A N 1
ATOM 1360 C CA . LEU A 1 176 ? 5.418 28 18.547 1 96.75 176 LEU A CA 1
ATOM 1361 C C . LEU A 1 176 ? 4.641 26.828 17.953 1 96.75 176 LEU A C 1
ATOM 1363 O O . LEU A 1 176 ? 4.246 25.906 18.672 1 96.75 176 LEU A O 1
ATOM 1367 N N . MET A 1 177 ? 4.32 26.891 16.625 1 96.56 177 MET A N 1
ATOM 1368 C CA . MET A 1 177 ? 3.635 25.828 15.891 1 96.56 177 MET A CA 1
ATOM 1369 C C . MET A 1 177 ? 4.41 25.438 14.633 1 96.56 177 MET A C 1
ATOM 1371 O O . MET A 1 177 ? 5.039 26.297 14 1 96.56 177 MET A O 1
ATOM 1375 N N . ALA A 1 178 ? 4.336 24.266 14.266 1 96.38 178 ALA A N 1
ATOM 1376 C CA . ALA A 1 178 ? 5.254 23.703 13.281 1 96.38 178 ALA A CA 1
ATOM 1377 C C . ALA A 1 178 ? 4.875 24.125 11.867 1 96.38 178 ALA A C 1
ATOM 1379 O O . ALA A 1 178 ? 3.707 24.406 11.586 1 96.38 178 ALA A O 1
ATOM 1380 N N . GLY A 1 179 ? 5.914 24.219 11.062 1 96.31 179 GLY A N 1
ATOM 1381 C CA . GLY A 1 179 ? 5.676 24.203 9.625 1 96.31 179 GLY A CA 1
ATOM 1382 C C . GLY A 1 179 ? 5.184 22.859 9.117 1 96.31 179 GLY A C 1
ATOM 1383 O O . GLY A 1 179 ? 5.555 21.812 9.648 1 96.31 179 GLY A O 1
ATOM 1384 N N . VAL A 1 180 ? 4.367 22.891 8.047 1 96.44 180 VAL A N 1
ATOM 1385 C CA . VAL A 1 180 ? 3.74 21.672 7.539 1 96.44 180 VAL A CA 1
ATOM 1386 C C . VAL A 1 180 ? 3.955 21.578 6.031 1 96.44 180 VAL A C 1
ATOM 1388 O O . VAL A 1 180 ? 3.506 22.438 5.273 1 96.44 180 VAL A O 1
ATOM 1391 N N . ASP A 1 181 ? 4.59 20.5 5.648 1 97.06 181 ASP A N 1
ATOM 1392 C CA . ASP A 1 181 ? 4.746 20.188 4.23 1 97.06 181 ASP A CA 1
ATOM 1393 C C . ASP A 1 181 ? 4.262 18.781 3.916 1 97.06 181 ASP A C 1
ATOM 1395 O O . ASP A 1 181 ? 4.148 17.938 4.816 1 97.06 181 ASP A O 1
ATOM 1399 N N . ARG A 1 182 ? 3.928 18.562 2.652 1 96.94 182 ARG A N 1
ATOM 1400 C CA . ARG A 1 182 ? 3.455 17.266 2.162 1 96.94 182 ARG A CA 1
ATOM 1401 C C . ARG A 1 182 ? 4.285 16.797 0.973 1 96.94 182 ARG A C 1
ATOM 1403 O O . ARG A 1 182 ? 4.902 17.609 0.279 1 96.94 182 ARG A O 1
ATOM 1410 N N . PHE A 1 183 ? 4.348 15.5 0.847 1 98 183 PHE A N 1
ATOM 1411 C CA . PHE A 1 183 ? 5.039 14.984 -0.329 1 98 183 PHE A CA 1
ATOM 1412 C C . PHE A 1 183 ? 4.34 13.742 -0.872 1 98 183 PHE A C 1
ATOM 1414 O O . PHE A 1 183 ? 3.564 13.102 -0.16 1 98 183 PHE A O 1
ATOM 1421 N N . GLU A 1 184 ? 4.555 13.508 -2.119 1 98.25 184 GLU A N 1
ATOM 1422 C CA . GLU A 1 184 ? 4.137 12.312 -2.846 1 98.25 184 GLU A CA 1
ATOM 1423 C C . GLU A 1 184 ? 5.285 11.734 -3.668 1 98.25 184 GLU A C 1
ATOM 1425 O O . GLU A 1 184 ? 6.074 12.484 -4.25 1 98.25 184 GLU A O 1
ATOM 1430 N N . ILE A 1 185 ? 5.363 10.477 -3.652 1 98.44 185 ILE A N 1
ATOM 1431 C CA . ILE A 1 185 ? 6.332 9.781 -4.496 1 98.44 185 ILE A CA 1
ATOM 1432 C C . ILE A 1 185 ? 5.621 8.703 -5.312 1 98.44 185 ILE A C 1
ATOM 1434 O O . ILE A 1 185 ? 4.898 7.871 -4.762 1 98.44 185 ILE A O 1
ATOM 1438 N N . GLU A 1 186 ? 5.73 8.758 -6.57 1 98.5 186 GLU A N 1
ATOM 1439 C CA . GLU A 1 186 ? 5.34 7.66 -7.453 1 98.5 186 GLU A CA 1
ATOM 1440 C C . GLU A 1 186 ? 6.555 6.875 -7.93 1 98.5 186 GLU A C 1
ATOM 1442 O O . GLU A 1 186 ? 7.539 7.457 -8.391 1 98.5 186 GLU A O 1
ATOM 1447 N N . ILE A 1 187 ? 6.531 5.652 -7.777 1 98.5 187 ILE A N 1
ATOM 1448 C CA . ILE A 1 187 ? 7.629 4.77 -8.148 1 98.5 187 ILE A CA 1
ATOM 1449 C C . ILE A 1 187 ? 7.184 3.832 -9.266 1 98.5 187 ILE A C 1
ATOM 1451 O O . ILE A 1 187 ? 6.207 3.094 -9.117 1 98.5 187 ILE A O 1
ATOM 1455 N N . HIS A 1 188 ? 7.867 3.873 -10.367 1 97.75 188 HIS A N 1
ATOM 1456 C CA . HIS A 1 188 ? 7.527 3.072 -11.539 1 97.75 188 HIS A CA 1
ATOM 1457 C C . HIS A 1 188 ? 8.594 2.014 -11.805 1 97.75 188 HIS A C 1
ATOM 1459 O O . HIS A 1 188 ? 9.758 2.344 -12.047 1 97.75 188 HIS A O 1
ATOM 1465 N N . GLY A 1 189 ? 8.25 0.809 -11.75 1 97.06 189 GLY A N 1
ATOM 1466 C CA . GLY A 1 189 ? 9.07 -0.319 -12.156 1 97.06 189 GLY A CA 1
ATOM 1467 C C . GLY A 1 189 ? 8.578 -0.986 -13.43 1 97.06 189 GLY A C 1
ATOM 1468 O O . GLY A 1 189 ? 8.156 -0.31 -14.367 1 97.06 189 GLY A O 1
ATOM 1469 N N . VAL A 1 190 ? 8.867 -2.225 -13.523 1 94.25 190 VAL A N 1
ATOM 1470 C CA . VAL A 1 190 ? 8.375 -3.084 -14.594 1 94.25 190 VAL A CA 1
ATOM 1471 C C . VAL A 1 190 ? 7.68 -4.305 -14 1 94.25 190 VAL A C 1
ATOM 1473 O O . VAL A 1 190 ? 8.312 -5.113 -13.312 1 94.25 190 VAL A O 1
ATOM 1476 N N . GLY A 1 191 ? 6.348 -4.355 -14.234 1 91.5 191 GLY A N 1
ATOM 1477 C CA . GLY A 1 191 ? 5.562 -5.473 -13.727 1 91.5 191 GLY A CA 1
ATOM 1478 C C . GLY A 1 191 ? 5.906 -6.793 -14.383 1 91.5 191 GLY A C 1
ATOM 1479 O O . GLY A 1 191 ? 6.297 -6.824 -15.555 1 91.5 191 GLY A O 1
ATOM 1480 N N . THR A 1 192 ? 5.793 -7.883 -13.602 1 90 192 THR A N 1
ATOM 1481 C CA . THR A 1 192 ? 6.035 -9.227 -14.117 1 90 192 THR A CA 1
ATOM 1482 C C . THR A 1 192 ? 5.379 -10.273 -13.219 1 90 192 THR A C 1
ATOM 1484 O O . THR A 1 192 ? 4.859 -9.953 -12.148 1 90 192 THR A O 1
ATOM 1487 N N . HIS A 1 193 ? 5.277 -11.508 -13.766 1 88.06 193 HIS A N 1
ATOM 1488 C CA . HIS A 1 193 ? 4.867 -12.625 -12.914 1 88.06 193 HIS A CA 1
ATOM 1489 C C . HIS A 1 193 ? 5.781 -12.758 -11.703 1 88.06 193 HIS A C 1
ATOM 1491 O O . HIS A 1 193 ? 7.004 -12.648 -11.828 1 88.06 193 HIS A O 1
ATOM 1497 N N . ALA A 1 194 ? 5.191 -12.984 -10.508 1 90.5 194 ALA A N 1
ATOM 1498 C CA . ALA A 1 194 ? 5.941 -12.984 -9.25 1 90.5 194 ALA A CA 1
ATOM 1499 C C . ALA A 1 194 ? 6.953 -14.125 -9.219 1 90.5 194 ALA A C 1
ATOM 1501 O O . ALA A 1 194 ? 7.91 -14.094 -8.445 1 90.5 194 ALA A O 1
ATOM 1502 N N . ALA A 1 195 ? 6.812 -15.094 -10.062 1 89.25 195 ALA A N 1
ATOM 1503 C CA . ALA A 1 195 ? 7.699 -16.25 -10.133 1 89.25 195 ALA A CA 1
ATOM 1504 C C . ALA A 1 195 ? 8.969 -15.93 -10.906 1 89.25 195 ALA A C 1
ATOM 1506 O O . ALA A 1 195 ? 9.953 -16.672 -10.852 1 89.25 195 ALA A O 1
ATOM 1507 N N . VAL A 1 196 ? 9.016 -14.898 -11.656 1 89.88 196 VAL A N 1
ATOM 1508 C CA . VAL A 1 196 ? 10.172 -14.531 -12.477 1 89.88 196 VAL A CA 1
ATOM 1509 C C . VAL A 1 196 ? 10.539 -13.07 -12.211 1 89.88 196 VAL A C 1
ATOM 1511 O O . VAL A 1 196 ? 10.508 -12.242 -13.133 1 89.88 196 VAL A O 1
ATOM 1514 N N . PRO A 1 197 ? 11.008 -12.766 -11.055 1 89.44 197 PRO A N 1
ATOM 1515 C CA . PRO A 1 197 ? 11.242 -11.375 -10.688 1 89.44 197 PRO A CA 1
ATOM 1516 C C . PRO A 1 197 ? 12.336 -10.719 -11.539 1 89.44 197 PRO A C 1
ATOM 1518 O O . PRO A 1 197 ? 12.352 -9.492 -11.688 1 89.44 197 PRO A O 1
ATOM 1521 N N . ASP A 1 198 ? 13.234 -11.531 -12.148 1 90.44 198 ASP A N 1
ATOM 1522 C CA . ASP A 1 198 ? 14.344 -10.984 -12.93 1 90.44 198 ASP A CA 1
ATOM 1523 C C . ASP A 1 198 ? 13.859 -10.43 -14.266 1 90.44 198 ASP A C 1
ATOM 1525 O O . ASP A 1 198 ? 14.586 -9.711 -14.945 1 90.44 198 ASP A O 1
ATOM 1529 N N . ALA A 1 199 ? 12.672 -10.727 -14.617 1 90 199 ALA A N 1
ATOM 1530 C CA . ALA A 1 199 ? 12.094 -10.219 -15.852 1 90 199 ALA A CA 1
ATOM 1531 C C . ALA A 1 199 ? 11.484 -8.836 -15.648 1 90 199 ALA A C 1
ATOM 1533 O O . ALA A 1 199 ? 11.016 -8.203 -16.594 1 90 199 ALA A O 1
ATOM 1534 N N . GLY A 1 200 ? 11.445 -8.336 -14.406 1 92.56 200 GLY A N 1
ATOM 1535 C CA . GLY A 1 200 ? 10.867 -7.035 -14.102 1 92.56 200 GLY A CA 1
ATOM 1536 C C . GLY A 1 200 ? 11.773 -6.152 -13.266 1 92.56 200 GLY A C 1
ATOM 1537 O O . GLY A 1 200 ? 12.984 -6.398 -13.188 1 92.56 200 GLY A O 1
ATOM 1538 N N . VAL A 1 201 ? 11.273 -5.055 -12.805 1 95.94 201 VAL A N 1
ATOM 1539 C CA . VAL A 1 201 ? 11.875 -4.141 -11.836 1 95.94 201 VAL A CA 1
ATOM 1540 C C . VAL A 1 201 ? 10.891 -3.867 -10.703 1 95.94 201 VAL A C 1
ATOM 1542 O O . VAL A 1 201 ? 9.828 -3.283 -10.922 1 95.94 201 VAL A O 1
ATOM 1545 N N . ASP A 1 202 ? 11.195 -4.223 -9.492 1 96.81 202 ASP A N 1
ATOM 1546 C CA . ASP A 1 202 ? 10.258 -4.363 -8.375 1 96.81 202 ASP A CA 1
ATOM 1547 C C . ASP A 1 202 ? 10.07 -3.033 -7.652 1 96.81 202 ASP A C 1
ATOM 1549 O O . ASP A 1 202 ? 10.961 -2.584 -6.926 1 96.81 202 ASP A O 1
ATOM 1553 N N . PRO A 1 203 ? 8.898 -2.428 -7.773 1 97.69 203 PRO A N 1
ATOM 1554 C CA . PRO A 1 203 ? 8.695 -1.146 -7.094 1 97.69 203 PRO A CA 1
ATOM 1555 C C . PRO A 1 203 ? 8.453 -1.304 -5.594 1 97.69 203 PRO A C 1
ATOM 1557 O O . PRO A 1 203 ? 8.555 -0.332 -4.84 1 97.69 203 PRO A O 1
ATOM 1560 N N . ILE A 1 204 ? 8.055 -2.504 -5.121 1 98.19 204 ILE A N 1
ATOM 1561 C CA . ILE A 1 204 ? 7.785 -2.723 -3.705 1 98.19 204 ILE A CA 1
ATOM 1562 C C . ILE A 1 204 ? 9.094 -2.707 -2.92 1 98.19 204 ILE A C 1
ATOM 1564 O O . ILE A 1 204 ? 9.195 -2.057 -1.878 1 98.19 204 ILE A O 1
ATOM 1568 N N . VAL A 1 205 ? 10.094 -3.363 -3.439 1 97.81 205 VAL A N 1
ATOM 1569 C CA . VAL A 1 205 ? 11.406 -3.348 -2.801 1 97.81 205 VAL A CA 1
ATOM 1570 C C . VAL A 1 205 ? 11.977 -1.93 -2.814 1 97.81 205 VAL A C 1
ATOM 1572 O O . VAL A 1 205 ? 12.492 -1.452 -1.805 1 97.81 205 VAL A O 1
ATOM 1575 N N . ALA A 1 206 ? 11.805 -1.251 -3.926 1 98 206 ALA A N 1
ATOM 1576 C CA . ALA A 1 206 ? 12.289 0.12 -4.047 1 98 206 ALA A CA 1
ATOM 1577 C C . ALA A 1 206 ? 11.586 1.04 -3.049 1 98 206 ALA A C 1
ATOM 1579 O O . ALA A 1 206 ? 12.234 1.841 -2.373 1 98 206 ALA A O 1
ATOM 1580 N N . SER A 1 207 ? 10.281 0.93 -2.992 1 98.38 207 SER A N 1
ATOM 1581 C CA . SER A 1 207 ? 9.508 1.755 -2.068 1 98.38 207 SER A CA 1
ATOM 1582 C C . SER A 1 207 ? 9.922 1.504 -0.624 1 98.38 207 SER A C 1
ATOM 1584 O O . SER A 1 207 ? 10.047 2.443 0.164 1 98.38 207 SER A O 1
ATOM 1586 N N . SER A 1 208 ? 10.094 0.226 -0.293 1 98.38 208 SER A N 1
ATOM 1587 C CA . SER A 1 208 ? 10.5 -0.13 1.062 1 98.38 208 SER A CA 1
ATOM 1588 C C . SER A 1 208 ? 11.867 0.453 1.4 1 98.38 208 SER A C 1
ATOM 1590 O O . SER A 1 208 ? 12.086 0.946 2.51 1 98.38 208 SER A O 1
ATOM 1592 N N . GLN A 1 209 ? 12.781 0.394 0.458 1 97.94 209 GLN A N 1
ATOM 1593 C CA . GLN A 1 209 ? 14.102 0.967 0.674 1 97.94 209 GLN A CA 1
ATOM 1594 C C . GLN A 1 209 ? 14.031 2.484 0.824 1 97.94 209 GLN A C 1
ATOM 1596 O O . GLN A 1 209 ? 14.75 3.068 1.633 1 97.94 209 GLN A O 1
ATOM 1601 N N . ILE A 1 210 ? 13.203 3.113 0.033 1 98.38 210 ILE A N 1
ATOM 1602 C CA . ILE A 1 210 ? 13.031 4.559 0.113 1 98.38 210 ILE A CA 1
ATOM 1603 C C . ILE A 1 210 ? 12.484 4.938 1.487 1 98.38 210 ILE A C 1
ATOM 1605 O O . ILE A 1 210 ? 12.992 5.855 2.135 1 98.38 210 ILE A O 1
ATOM 1609 N N . VAL A 1 211 ? 11.445 4.238 1.951 1 98.38 211 VAL A N 1
ATOM 1610 C CA . VAL A 1 211 ? 10.859 4.5 3.262 1 98.38 211 VAL A CA 1
ATOM 1611 C C . VAL A 1 211 ? 11.938 4.43 4.336 1 98.38 211 VAL A C 1
ATOM 1613 O O . VAL A 1 211 ? 12.055 5.332 5.168 1 98.38 211 VAL A O 1
ATOM 1616 N N . MET A 1 212 ? 12.758 3.389 4.277 1 97.12 212 MET A N 1
ATOM 1617 C CA . MET A 1 212 ? 13.805 3.207 5.281 1 97.12 212 MET A CA 1
ATOM 1618 C C . MET A 1 212 ? 14.852 4.309 5.18 1 97.12 212 MET A C 1
ATOM 1620 O O . MET A 1 212 ? 15.297 4.844 6.199 1 97.12 212 MET A O 1
ATOM 1624 N N . ALA A 1 213 ? 15.258 4.645 3.986 1 97.38 213 ALA A N 1
ATOM 1625 C CA . ALA A 1 213 ? 16.281 5.664 3.777 1 97.38 213 ALA A CA 1
ATOM 1626 C C . ALA A 1 213 ? 15.789 7.039 4.227 1 97.38 213 ALA A C 1
ATOM 1628 O O . ALA A 1 213 ? 16.562 7.832 4.77 1 97.38 213 ALA A O 1
ATOM 1629 N N . LEU A 1 214 ? 14.5 7.348 4.043 1 97.38 214 LEU A N 1
ATOM 1630 C CA . LEU A 1 214 ? 13.938 8.633 4.438 1 97.38 214 LEU A CA 1
ATOM 1631 C C . LEU A 1 214 ? 14 8.812 5.949 1 97.38 214 LEU A C 1
ATOM 1633 O O . LEU A 1 214 ? 14.102 9.945 6.438 1 97.38 214 LEU A O 1
ATOM 1637 N N . GLN A 1 215 ? 13.977 7.723 6.723 1 93.94 215 GLN A N 1
ATOM 1638 C CA . GLN A 1 215 ? 14.07 7.797 8.172 1 93.94 215 GLN A CA 1
ATOM 1639 C C . GLN A 1 215 ? 15.406 8.375 8.617 1 93.94 215 GLN A C 1
ATOM 1641 O O . GLN A 1 215 ? 15.523 8.922 9.711 1 93.94 215 GLN A O 1
ATOM 1646 N N . THR A 1 216 ? 16.406 8.305 7.77 1 94.12 216 THR A N 1
ATOM 1647 C CA . THR A 1 216 ? 17.75 8.734 8.141 1 94.12 216 THR A CA 1
ATOM 1648 C C . THR A 1 216 ? 17.891 10.25 8.062 1 94.12 216 THR A C 1
ATOM 1650 O O . THR A 1 216 ? 18.844 10.828 8.586 1 94.12 216 THR A O 1
ATOM 1653 N N . ILE A 1 217 ? 16.969 10.898 7.387 1 95.06 217 ILE A N 1
ATOM 1654 C CA . ILE A 1 217 ? 17.047 12.352 7.258 1 95.06 217 ILE A CA 1
ATOM 1655 C C . ILE A 1 217 ? 17.094 12.984 8.648 1 95.06 217 ILE A C 1
ATOM 1657 O O . ILE A 1 217 ? 18 13.773 8.938 1 95.06 217 ILE A O 1
ATOM 1661 N N . VAL A 1 218 ? 16.156 12.602 9.516 1 92.25 218 VAL A N 1
ATOM 1662 C CA . VAL A 1 218 ? 16.062 13.188 10.852 1 92.25 218 VAL A CA 1
ATOM 1663 C C . VAL A 1 218 ? 17.219 12.688 11.711 1 92.25 218 VAL A C 1
ATOM 1665 O O . VAL A 1 218 ? 17.828 13.461 12.469 1 92.25 218 VAL A O 1
ATOM 1668 N N . SER A 1 219 ? 17.672 11.414 11.5 1 89.31 219 SER A N 1
ATOM 1669 C CA . SER A 1 219 ? 18.625 10.797 12.414 1 89.31 219 SER A CA 1
ATOM 1670 C C . SER A 1 219 ? 20.062 11.117 12.016 1 89.31 219 SER A C 1
ATOM 1672 O O . SER A 1 219 ? 20.953 11.109 12.852 1 89.31 219 SER A O 1
ATOM 1674 N N . ARG A 1 220 ? 20.281 11.539 10.719 1 88.75 220 ARG A N 1
ATOM 1675 C CA . ARG A 1 220 ? 21.672 11.609 10.273 1 88.75 220 ARG A CA 1
ATOM 1676 C C . ARG A 1 220 ? 21.953 12.953 9.609 1 88.75 220 ARG A C 1
ATOM 1678 O O . ARG A 1 220 ? 23.109 13.344 9.461 1 88.75 220 ARG A O 1
ATOM 1685 N N . ASN A 1 221 ? 20.953 13.68 9.211 1 91.06 221 ASN A N 1
ATOM 1686 C CA . ASN A 1 221 ? 21.234 14.836 8.367 1 91.06 221 ASN A CA 1
ATOM 1687 C C . ASN A 1 221 ? 20.781 16.141 9.039 1 91.06 221 ASN A C 1
ATOM 1689 O O . ASN A 1 221 ? 21.125 17.219 8.586 1 91.06 221 ASN A O 1
ATOM 1693 N N . ILE A 1 222 ? 19.938 16.062 10.039 1 90.19 222 ILE A N 1
ATOM 1694 C CA . ILE A 1 222 ? 19.438 17.25 10.742 1 90.19 222 ILE A CA 1
ATOM 1695 C C . ILE A 1 222 ? 20.094 17.359 12.117 1 90.19 222 ILE A C 1
ATOM 1697 O O . ILE A 1 222 ? 20.297 16.344 12.789 1 90.19 222 ILE A O 1
ATOM 1701 N N . SER A 1 223 ? 20.359 18.547 12.508 1 85.69 223 SER A N 1
ATOM 1702 C CA . SER A 1 223 ? 20.969 18.797 13.805 1 85.69 223 SER A CA 1
ATOM 1703 C C . SER A 1 223 ? 20.094 18.281 14.945 1 85.69 223 SER A C 1
ATOM 1705 O O . SER A 1 223 ? 18.875 18.391 14.898 1 85.69 223 SER A O 1
ATOM 1707 N N . SER A 1 224 ? 20.766 17.734 15.969 1 83.12 224 SER A N 1
ATOM 1708 C CA . SER A 1 224 ? 20.016 17.234 17.125 1 83.12 224 SER A CA 1
ATOM 1709 C C . SER A 1 224 ? 19.344 18.375 17.875 1 83.12 224 SER A C 1
ATOM 1711 O O . SER A 1 224 ? 18.453 18.125 18.703 1 83.12 224 SER A O 1
ATOM 1713 N N . SER A 1 225 ? 19.719 19.562 17.562 1 83.25 225 SER A N 1
ATOM 1714 C CA . SER A 1 225 ? 19.141 20.734 18.203 1 83.25 225 SER A CA 1
ATOM 1715 C C . SER A 1 225 ? 17.922 21.234 17.438 1 83.25 225 SER A C 1
ATOM 1717 O O . SER A 1 225 ? 17.219 22.141 17.891 1 83.25 225 SER A O 1
ATOM 1719 N N . HIS A 1 226 ? 17.688 20.688 16.297 1 86.69 226 HIS A N 1
ATOM 1720 C CA . HIS A 1 226 ? 16.531 21.062 15.469 1 86.69 226 HIS A CA 1
ATOM 1721 C C . HIS A 1 226 ? 15.461 19.984 15.516 1 86.69 226 HIS A C 1
ATOM 1723 O O . HIS A 1 226 ? 15.75 18.812 15.781 1 86.69 226 HIS A O 1
ATOM 1729 N N . ASN A 1 227 ? 14.336 20.469 15.352 1 87.19 227 ASN A N 1
ATOM 1730 C CA . ASN A 1 227 ? 13.188 19.562 15.344 1 87.19 227 ASN A CA 1
ATOM 1731 C C . ASN A 1 227 ? 12.688 19.297 13.93 1 87.19 227 ASN A C 1
ATOM 1733 O O . ASN A 1 227 ? 12.531 20.234 13.141 1 87.19 227 ASN A O 1
ATOM 1737 N N . ALA A 1 228 ? 12.602 18.094 13.586 1 92.69 228 ALA A N 1
ATOM 1738 C CA . ALA A 1 228 ? 12.023 17.703 12.305 1 92.69 228 ALA A CA 1
ATOM 1739 C C . ALA A 1 228 ? 11.359 16.344 12.383 1 92.69 228 ALA A C 1
ATOM 1741 O O . ALA A 1 228 ? 11.797 15.477 13.156 1 92.69 228 ALA A O 1
ATOM 1742 N N . VAL A 1 229 ? 10.328 16.188 11.711 1 94.5 229 VAL A N 1
ATOM 1743 C CA . VAL A 1 229 ? 9.641 14.906 11.562 1 94.5 229 VAL A CA 1
ATOM 1744 C C . VAL A 1 229 ? 9.414 14.609 10.086 1 94.5 229 VAL A C 1
ATOM 1746 O O . VAL A 1 229 ? 8.977 15.477 9.328 1 94.5 229 VAL A O 1
ATOM 1749 N N . VAL A 1 230 ? 9.781 13.461 9.656 1 96.19 230 VAL A N 1
ATOM 1750 C CA . VAL A 1 230 ? 9.469 12.938 8.336 1 96.19 230 VAL A CA 1
ATOM 1751 C C . VAL A 1 230 ? 8.656 11.648 8.469 1 96.19 230 VAL A C 1
ATOM 1753 O O . VAL A 1 230 ? 9.172 10.625 8.922 1 96.19 230 VAL A O 1
ATOM 1756 N N . SER A 1 231 ? 7.406 11.695 8.055 1 96.56 231 SER A N 1
ATOM 1757 C CA . SER A 1 231 ? 6.531 10.539 8.188 1 96.56 231 SER A CA 1
ATOM 1758 C C . SER A 1 231 ? 5.977 10.102 6.84 1 96.56 231 SER A C 1
ATOM 1760 O O . SER A 1 231 ? 5.344 10.891 6.137 1 96.56 231 SER A O 1
ATOM 1762 N N . VAL A 1 232 ? 6.234 8.891 6.465 1 97.81 232 VAL A N 1
ATOM 1763 C CA . VAL A 1 232 ? 5.496 8.258 5.379 1 97.81 232 VAL A CA 1
ATOM 1764 C C . VAL A 1 232 ? 4.207 7.648 5.918 1 97.81 232 VAL A C 1
ATOM 1766 O O . VAL A 1 232 ? 4.242 6.766 6.781 1 97.81 232 VAL A O 1
ATOM 1769 N N . THR A 1 233 ? 3.088 8.109 5.414 1 97.56 233 THR A N 1
ATOM 1770 C CA . THR A 1 233 ? 1.817 7.797 6.059 1 97.56 233 THR A CA 1
ATOM 1771 C C . THR A 1 233 ? 0.953 6.93 5.148 1 97.56 233 THR A C 1
ATOM 1773 O O . THR A 1 233 ? -0.104 6.445 5.562 1 97.56 233 THR A O 1
ATOM 1776 N N . ASN A 1 234 ? 1.408 6.797 3.939 1 97.06 234 ASN A N 1
ATOM 1777 C CA . ASN A 1 234 ? 0.68 6.035 2.93 1 97.06 234 ASN A CA 1
ATOM 1778 C C . ASN A 1 234 ? 1.629 5.262 2.02 1 97.06 234 ASN A C 1
ATOM 1780 O O . ASN A 1 234 ? 2.641 5.801 1.566 1 97.06 234 ASN A O 1
ATOM 1784 N N . ILE A 1 235 ? 1.352 3.979 1.784 1 98.06 235 ILE A N 1
ATOM 1785 C CA . ILE A 1 235 ? 2.086 3.146 0.837 1 98.06 235 ILE A CA 1
ATOM 1786 C C . ILE A 1 235 ? 1.133 2.156 0.173 1 98.06 235 ILE A C 1
ATOM 1788 O O . ILE A 1 235 ? 0.438 1.399 0.856 1 98.06 235 ILE A O 1
ATOM 1792 N N . HIS A 1 236 ? 1.095 2.17 -1.152 1 98.12 236 HIS A N 1
ATOM 1793 C CA . HIS A 1 236 ? 0.203 1.293 -1.902 1 98.12 236 HIS A CA 1
ATOM 1794 C C . HIS A 1 236 ? 0.896 0.729 -3.139 1 98.12 236 HIS A C 1
ATOM 1796 O O . HIS A 1 236 ? 1.406 1.486 -3.969 1 98.12 236 HIS A O 1
ATOM 1802 N N . ALA A 1 237 ? 0.909 -0.569 -3.221 1 97.69 237 ALA A N 1
ATOM 1803 C CA . ALA A 1 237 ? 1.424 -1.25 -4.406 1 97.69 237 ALA A CA 1
ATOM 1804 C C . ALA A 1 237 ? 0.836 -2.652 -4.531 1 97.69 237 ALA A C 1
ATOM 1806 O O . ALA A 1 237 ? 0.747 -3.385 -3.543 1 97.69 237 ALA A O 1
ATOM 1807 N N . GLY A 1 238 ? 0.394 -3.002 -5.805 1 95.25 238 GLY A N 1
ATOM 1808 C CA . GLY A 1 238 ? -0.047 -4.355 -6.098 1 95.25 238 GLY A CA 1
ATOM 1809 C C . GLY A 1 238 ? -1.535 -4.559 -5.887 1 95.25 238 GLY A C 1
ATOM 1810 O O . GLY A 1 238 ? -2.176 -3.789 -5.168 1 95.25 238 GLY A O 1
ATOM 1811 N N . ASN A 1 239 ? -2.072 -5.562 -6.539 1 91.62 239 ASN A N 1
ATOM 1812 C CA . ASN A 1 239 ? -3.492 -5.875 -6.418 1 91.62 239 ASN A CA 1
ATOM 1813 C C . ASN A 1 239 ? -3.732 -7.383 -6.391 1 91.62 239 ASN A C 1
ATOM 1815 O O . ASN A 1 239 ? -4.879 -7.832 -6.383 1 91.62 239 ASN A O 1
ATOM 1819 N N . THR A 1 240 ? -2.697 -8.18 -6.52 1 90.38 240 THR A N 1
ATOM 1820 C CA . THR A 1 240 ? -2.828 -9.633 -6.469 1 90.38 240 THR A CA 1
ATOM 1821 C C . THR A 1 240 ? -1.568 -10.273 -5.887 1 90.38 240 THR A C 1
ATOM 1823 O O . THR A 1 240 ? -0.527 -9.617 -5.785 1 90.38 240 THR A O 1
ATOM 1826 N N . TRP A 1 241 ? -1.636 -11.523 -5.492 1 92.25 241 TRP A N 1
ATOM 1827 C CA . TRP A 1 241 ? -0.565 -12.164 -4.734 1 92.25 241 TRP A CA 1
ATOM 1828 C C . TRP A 1 241 ? 0.5 -12.727 -5.668 1 92.25 241 TRP A C 1
ATOM 1830 O O . TRP A 1 241 ? 1.596 -13.086 -5.23 1 92.25 241 TRP A O 1
ATOM 1840 N N . ASN A 1 242 ? 0.229 -12.742 -6.98 1 90.88 242 ASN A N 1
ATOM 1841 C CA . ASN A 1 242 ? 1.142 -13.492 -7.84 1 90.88 242 ASN A CA 1
ATOM 1842 C C . ASN A 1 242 ? 1.732 -12.609 -8.938 1 90.88 242 ASN A C 1
ATOM 1844 O O . ASN A 1 242 ? 2.311 -13.109 -9.898 1 90.88 242 ASN A O 1
ATOM 1848 N N . VAL A 1 243 ? 1.604 -11.32 -8.82 1 91.44 243 VAL A N 1
ATOM 1849 C CA . VAL A 1 243 ? 2.146 -10.414 -9.828 1 91.44 243 VAL A CA 1
ATOM 1850 C C . VAL A 1 243 ? 2.92 -9.289 -9.141 1 91.44 243 VAL A C 1
ATOM 1852 O O . VAL A 1 243 ? 2.43 -8.688 -8.188 1 91.44 243 VAL A O 1
ATOM 1855 N N . ILE A 1 244 ? 4.121 -9.086 -9.523 1 94.12 244 ILE A N 1
ATOM 1856 C CA . ILE A 1 244 ? 4.844 -7.875 -9.133 1 94.12 244 ILE A CA 1
ATOM 1857 C C . ILE A 1 244 ? 4.258 -6.668 -9.867 1 94.12 244 ILE A C 1
ATOM 1859 O O . ILE A 1 244 ? 4.16 -6.668 -11.094 1 94.12 244 ILE A O 1
ATOM 1863 N N . PRO A 1 245 ? 3.84 -5.691 -9.141 1 95.12 245 PRO A N 1
ATOM 1864 C CA . PRO A 1 245 ? 3.178 -4.555 -9.789 1 95.12 245 PRO A CA 1
ATOM 1865 C C . PRO A 1 245 ? 4.145 -3.682 -10.586 1 95.12 245 PRO A C 1
ATOM 1867 O O . PRO A 1 245 ? 5.359 -3.873 -10.508 1 95.12 245 PRO A O 1
ATOM 1870 N N . GLU A 1 246 ? 3.584 -2.816 -11.398 1 96.06 246 GLU A N 1
ATOM 1871 C CA . GLU A 1 246 ? 4.406 -1.921 -12.203 1 96.06 246 GLU A CA 1
ATOM 1872 C C . GLU A 1 246 ? 4.621 -0.584 -11.5 1 96.06 246 GLU A C 1
ATOM 1874 O O . GLU A 1 246 ? 5.469 0.211 -11.914 1 96.06 246 GLU A O 1
ATOM 1879 N N . LYS A 1 247 ? 3.83 -0.394 -10.359 1 97.25 247 LYS A N 1
ATOM 1880 C CA . LYS A 1 247 ? 3.852 0.93 -9.742 1 97.25 247 LYS A CA 1
ATOM 1881 C C . LYS A 1 247 ? 3.627 0.839 -8.242 1 97.25 247 LYS A C 1
ATOM 1883 O O . LYS A 1 247 ? 3.012 -0.112 -7.754 1 97.25 247 LYS A O 1
ATOM 1888 N N . ALA A 1 248 ? 4.211 1.744 -7.48 1 98.12 248 ALA A N 1
ATOM 1889 C CA . ALA A 1 248 ? 3.941 1.986 -6.066 1 98.12 248 ALA A CA 1
ATOM 1890 C C . ALA A 1 248 ? 3.779 3.479 -5.785 1 98.12 248 ALA A C 1
ATOM 1892 O O . ALA A 1 248 ? 4.32 4.316 -6.512 1 98.12 248 ALA A O 1
ATOM 1893 N N . THR A 1 249 ? 2.992 3.82 -4.801 1 98.44 249 THR A N 1
ATOM 1894 C CA . THR A 1 249 ? 2.809 5.215 -4.41 1 98.44 249 THR A CA 1
ATOM 1895 C C . THR A 1 249 ? 3.059 5.395 -2.916 1 98.44 249 THR A C 1
ATOM 1897 O O . THR A 1 249 ? 2.684 4.539 -2.111 1 98.44 249 THR A O 1
ATOM 1900 N N . LEU A 1 250 ? 3.748 6.441 -2.564 1 98.31 250 LEU A N 1
ATOM 1901 C CA . LEU A 1 250 ? 3.986 6.879 -1.193 1 98.31 250 LEU A CA 1
ATOM 1902 C C . LEU A 1 250 ? 3.482 8.305 -0.981 1 98.31 250 LEU A C 1
ATOM 1904 O O . LEU A 1 250 ? 3.527 9.125 -1.898 1 98.31 250 LEU A O 1
ATOM 1908 N N . GLU A 1 251 ? 2.969 8.555 0.159 1 98.12 251 GLU A N 1
ATOM 1909 C CA . GLU A 1 251 ? 2.648 9.906 0.611 1 98.12 251 GLU A CA 1
ATOM 1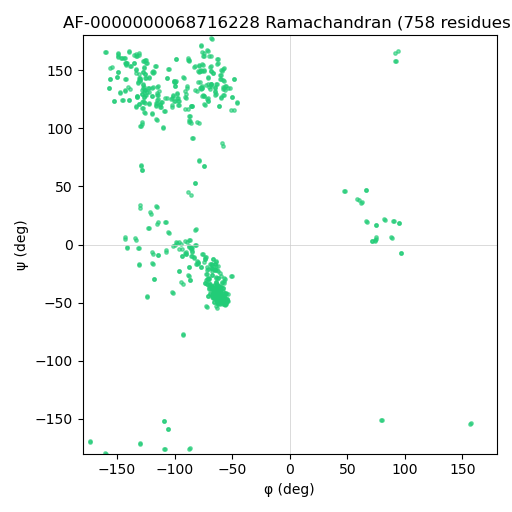910 C C . GLU A 1 251 ? 3.096 10.125 2.053 1 98.12 251 GLU A C 1
ATOM 1912 O O . GLU A 1 251 ? 3.287 9.172 2.803 1 98.12 251 GLU A O 1
ATOM 1917 N N . GLY A 1 252 ? 3.305 11.367 2.375 1 97.62 252 GLY A N 1
ATOM 1918 C CA . GLY A 1 252 ? 3.676 11.672 3.748 1 97.62 252 GLY A CA 1
ATOM 1919 C C . GLY A 1 252 ? 3.73 13.156 4.035 1 97.62 252 GLY A C 1
ATOM 1920 O O . GLY A 1 252 ? 3.178 13.961 3.281 1 97.62 252 GLY A O 1
ATOM 1921 N N . THR A 1 253 ? 4.281 13.445 5.211 1 97.19 253 THR A N 1
ATOM 1922 C CA . THR A 1 253 ? 4.34 14.836 5.652 1 97.19 253 THR A CA 1
ATOM 1923 C C . THR A 1 253 ? 5.645 15.117 6.387 1 97.19 253 THR A C 1
ATOM 1925 O O . THR A 1 253 ? 6.32 14.195 6.844 1 97.19 253 THR A O 1
ATOM 1928 N N . ILE A 1 254 ? 6.051 16.344 6.383 1 96.81 254 ILE A N 1
ATOM 1929 C CA . ILE A 1 254 ? 7.215 16.875 7.094 1 96.81 254 ILE A CA 1
ATOM 1930 C C . ILE A 1 254 ? 6.785 17.984 8.039 1 96.81 254 ILE A C 1
ATOM 1932 O O . ILE A 1 254 ? 5.969 18.844 7.676 1 96.81 254 ILE A O 1
ATOM 1936 N N . ARG A 1 255 ? 7.273 17.953 9.219 1 96.19 255 ARG A N 1
ATOM 1937 C CA . ARG A 1 255 ? 7.09 19.031 10.188 1 96.19 255 ARG A CA 1
ATOM 1938 C C . ARG A 1 255 ? 8.43 19.625 10.617 1 96.19 255 ARG A C 1
ATOM 1940 O O . ARG A 1 255 ? 9.391 18.875 10.844 1 96.19 255 ARG A O 1
ATOM 1947 N N . THR A 1 256 ? 8.508 20.906 10.656 1 95.75 256 THR A N 1
ATOM 1948 C CA . THR A 1 256 ? 9.75 21.578 11.031 1 95.75 256 THR A CA 1
ATOM 1949 C C . THR A 1 256 ? 9.445 22.828 11.844 1 95.75 256 THR A C 1
ATOM 1951 O O . THR A 1 256 ? 8.328 23.359 11.805 1 95.75 256 THR A O 1
ATOM 1954 N N . PHE A 1 257 ? 10.477 23.312 12.594 1 94.94 257 PHE A N 1
ATOM 1955 C CA . PHE A 1 257 ? 10.352 24.562 13.336 1 94.94 257 PHE A CA 1
ATOM 1956 C C . PHE A 1 257 ? 11.359 25.594 12.836 1 94.94 257 PHE A C 1
ATOM 1958 O O . PHE A 1 257 ? 11.102 26.797 12.898 1 94.94 257 PHE A O 1
ATOM 1965 N N . GLN A 1 258 ? 12.453 25.094 12.367 1 93 258 GLN A N 1
ATOM 1966 C CA . GLN A 1 258 ? 13.508 26 11.914 1 93 258 GLN A CA 1
ATOM 1967 C C . GLN A 1 258 ? 13.477 26.156 10.391 1 93 258 GLN A C 1
ATOM 1969 O O . GLN A 1 258 ? 13.398 25.172 9.664 1 93 258 GLN A O 1
ATOM 1974 N N . ALA A 1 259 ? 13.625 27.391 9.961 1 92.81 259 ALA A N 1
ATOM 1975 C CA . ALA A 1 259 ? 13.562 27.688 8.531 1 92.81 259 ALA A CA 1
ATOM 1976 C C . ALA A 1 259 ? 14.695 26.984 7.777 1 92.81 259 ALA A C 1
ATOM 1978 O O . ALA A 1 259 ? 14.492 26.5 6.668 1 92.81 259 ALA A O 1
ATOM 1979 N N . GLU A 1 260 ? 15.812 26.984 8.328 1 92.75 260 GLU A N 1
ATOM 1980 C CA . GLU A 1 260 ? 16.969 26.375 7.672 1 92.75 260 GLU A CA 1
ATOM 1981 C C . GLU A 1 260 ? 16.75 24.875 7.477 1 92.75 260 GLU A C 1
ATOM 1983 O O . GLU A 1 260 ? 17.109 24.328 6.434 1 92.75 260 GLU A O 1
ATOM 1988 N N . THR A 1 261 ? 16.203 24.234 8.484 1 94.19 261 THR A N 1
ATOM 1989 C CA . THR A 1 261 ? 15.906 22.812 8.406 1 94.19 261 THR A CA 1
ATOM 1990 C C . THR A 1 261 ? 14.859 22.547 7.328 1 94.19 261 THR A C 1
ATOM 1992 O O . THR A 1 261 ? 15.008 21.609 6.539 1 94.19 261 THR A O 1
ATOM 1995 N N . ARG A 1 262 ? 13.844 23.344 7.32 1 95.19 262 ARG A N 1
ATOM 1996 C CA . ARG A 1 262 ? 12.758 23.188 6.352 1 95.19 262 ARG A CA 1
ATOM 1997 C C . ARG A 1 262 ? 13.281 23.312 4.922 1 95.19 262 ARG A C 1
ATOM 1999 O O . ARG A 1 262 ? 12.852 22.562 4.035 1 95.19 262 ARG A O 1
ATOM 2006 N N . GLU A 1 263 ? 14.211 24.156 4.715 1 94.5 263 GLU A N 1
ATOM 2007 C CA . GLU A 1 263 ? 14.758 24.422 3.389 1 94.5 263 GLU A CA 1
ATOM 2008 C C . GLU A 1 263 ? 15.609 23.266 2.893 1 94.5 263 GLU A C 1
ATOM 2010 O O . GLU A 1 263 ? 15.688 23 1.689 1 94.5 263 GLU A O 1
ATOM 2015 N N . LYS A 1 264 ? 16.172 22.484 3.77 1 95.19 264 LYS A N 1
ATOM 2016 C CA . LYS A 1 264 ? 17.141 21.438 3.416 1 95.19 264 LYS A CA 1
ATOM 2017 C C . LYS A 1 264 ? 16.438 20.125 3.09 1 95.19 264 LYS A C 1
ATOM 2019 O O . LYS A 1 264 ? 16.938 19.328 2.297 1 95.19 264 LYS A O 1
ATOM 2024 N N . ILE A 1 265 ? 15.336 19.906 3.592 1 96.19 265 ILE A N 1
ATOM 2025 C CA . ILE A 1 265 ? 14.727 18.578 3.637 1 96.19 265 ILE A CA 1
ATOM 2026 C C . ILE A 1 265 ? 14.328 18.156 2.227 1 96.19 265 ILE A C 1
ATOM 2028 O O . ILE A 1 265 ? 14.602 17.031 1.812 1 96.19 265 ILE A O 1
ATOM 2032 N N . PRO A 1 266 ? 13.734 19.078 1.416 1 96.94 266 PRO A N 1
ATOM 2033 C CA . PRO A 1 266 ? 13.336 18.656 0.073 1 96.94 266 PRO A CA 1
ATOM 2034 C C . PRO A 1 266 ? 14.523 18.172 -0.768 1 96.94 266 PRO A C 1
ATOM 2036 O O . PRO A 1 266 ? 14.414 17.172 -1.481 1 96.94 266 PRO A O 1
ATOM 2039 N N . ALA A 1 267 ? 15.609 18.828 -0.672 1 97 267 ALA A N 1
ATOM 2040 C CA . ALA A 1 267 ? 16.797 18.438 -1.423 1 97 267 ALA A CA 1
ATOM 2041 C C . ALA A 1 267 ? 17.344 17.094 -0.935 1 97 267 ALA A C 1
ATOM 2043 O O . ALA A 1 267 ? 17.812 16.281 -1.732 1 97 267 ALA A O 1
ATOM 2044 N N . LEU A 1 268 ? 17.359 16.891 0.377 1 97.38 268 LEU A N 1
ATOM 2045 C CA . LEU A 1 268 ? 17.781 15.617 0.947 1 97.38 268 LEU A CA 1
ATOM 2046 C C . LEU A 1 268 ? 16.875 14.477 0.469 1 97.38 268 LEU A C 1
ATOM 2048 O O . LEU A 1 268 ? 17.375 13.398 0.119 1 97.38 268 LEU A O 1
ATOM 2052 N N . MET A 1 269 ? 15.57 14.711 0.459 1 98.06 269 MET A N 1
ATOM 2053 C CA . MET A 1 269 ? 14.617 13.711 -0.013 1 98.06 269 MET A CA 1
ATOM 2054 C C . MET A 1 269 ? 14.859 13.375 -1.48 1 98.06 269 MET A C 1
ATOM 2056 O O . MET A 1 269 ? 14.906 12.203 -1.854 1 98.06 269 MET A O 1
ATOM 2060 N N . GLU A 1 270 ? 15.023 14.406 -2.24 1 97.94 270 GLU A N 1
ATOM 2061 C CA . GLU A 1 270 ? 15.266 14.211 -3.666 1 97.94 270 GLU A CA 1
ATOM 2062 C C . GLU A 1 270 ? 16.531 13.383 -3.9 1 97.94 270 GLU A C 1
ATOM 2064 O O . GLU A 1 270 ? 16.531 12.484 -4.746 1 97.94 270 GLU A O 1
ATOM 2069 N N . ARG A 1 271 ? 17.562 13.648 -3.24 1 97.88 271 ARG A N 1
ATOM 2070 C CA . ARG A 1 271 ? 18.812 12.906 -3.355 1 97.88 271 ARG A CA 1
ATOM 2071 C C . ARG A 1 271 ? 18.625 11.438 -3.004 1 97.88 271 ARG A C 1
ATOM 2073 O O . ARG A 1 271 ? 19.094 10.555 -3.723 1 97.88 271 ARG A O 1
ATOM 2080 N N . ILE A 1 272 ? 17.953 11.156 -1.896 1 97.75 272 ILE A N 1
ATOM 2081 C CA . ILE A 1 272 ? 17.719 9.797 -1.428 1 97.75 272 ILE A CA 1
ATOM 2082 C C . ILE A 1 272 ? 16.875 9.047 -2.457 1 97.75 272 ILE A C 1
ATOM 2084 O O . ILE A 1 272 ? 17.234 7.938 -2.869 1 97.75 272 ILE A O 1
ATOM 2088 N N . ILE A 1 273 ? 15.734 9.672 -2.871 1 98.38 273 ILE A N 1
ATOM 2089 C CA . ILE A 1 273 ? 14.805 9.055 -3.805 1 98.38 273 ILE A CA 1
ATOM 2090 C C . ILE A 1 273 ? 15.523 8.742 -5.117 1 98.38 273 ILE A C 1
ATOM 2092 O O . ILE A 1 273 ? 15.43 7.625 -5.633 1 98.38 273 ILE A O 1
ATOM 2096 N N . LYS A 1 274 ? 16.25 9.703 -5.629 1 97.81 274 LYS A N 1
ATOM 2097 C CA . LYS A 1 274 ? 17 9.516 -6.867 1 97.81 274 LYS A CA 1
ATOM 2098 C C . LYS A 1 274 ? 18.047 8.422 -6.711 1 97.81 274 LYS A C 1
ATOM 2100 O O . LYS A 1 274 ? 18.203 7.574 -7.59 1 97.81 274 LYS A O 1
ATOM 2105 N N . GLY A 1 275 ? 18.859 8.469 -5.68 1 98.12 275 GLY A N 1
ATOM 2106 C CA . GLY A 1 275 ? 19.906 7.48 -5.441 1 98.12 275 GLY A CA 1
ATOM 2107 C C . GLY A 1 275 ? 19.359 6.059 -5.391 1 98.12 275 GLY A C 1
ATOM 2108 O O . GLY A 1 275 ? 19.922 5.16 -6.027 1 98.12 275 GLY A O 1
ATOM 2109 N N . VAL A 1 276 ? 18.312 5.855 -4.57 1 97.44 276 VAL A N 1
ATOM 2110 C CA . VAL A 1 276 ? 17.703 4.535 -4.453 1 97.44 276 VAL A CA 1
ATOM 2111 C C . VAL A 1 276 ? 17.125 4.105 -5.797 1 97.44 276 VAL A C 1
ATOM 2113 O O . VAL A 1 276 ? 17.266 2.951 -6.203 1 97.44 276 VAL A O 1
ATOM 2116 N N . SER A 1 277 ? 16.422 5.055 -6.449 1 97.19 277 SER A N 1
ATOM 2117 C CA . SER A 1 277 ? 15.82 4.773 -7.754 1 97.19 277 SER A CA 1
ATOM 2118 C C . SER A 1 277 ? 16.875 4.32 -8.758 1 97.19 277 SER A C 1
ATOM 2120 O O . SER A 1 277 ? 16.688 3.34 -9.469 1 97.19 277 SER A O 1
ATOM 2122 N N . ASP A 1 278 ? 18.016 5.027 -8.797 1 97.38 278 ASP A N 1
ATOM 2123 C CA . ASP A 1 278 ? 19.109 4.68 -9.703 1 97.38 278 ASP A CA 1
ATOM 2124 C C . ASP A 1 278 ? 19.688 3.303 -9.367 1 97.38 278 ASP A C 1
ATOM 2126 O O . ASP A 1 278 ? 19.969 2.51 -10.266 1 97.38 278 ASP A O 1
ATOM 2130 N N . ALA A 1 279 ? 19.875 3.041 -8.172 1 97.06 279 ALA A N 1
ATOM 2131 C CA . ALA A 1 279 ? 20.453 1.782 -7.723 1 97.06 279 ALA A CA 1
ATOM 2132 C C . ALA A 1 279 ? 19.578 0.598 -8.094 1 97.06 279 ALA A C 1
ATOM 2134 O O . ALA A 1 279 ? 20.078 -0.479 -8.43 1 97.06 279 ALA A O 1
ATOM 2135 N N . LEU A 1 280 ? 18.219 0.766 -8.086 1 96.88 280 LEU A N 1
ATOM 2136 C CA . LEU A 1 280 ? 17.312 -0.374 -8.219 1 96.88 280 LEU A CA 1
ATOM 2137 C C . LEU A 1 280 ? 16.656 -0.374 -9.594 1 96.88 280 LEU A C 1
ATOM 2139 O O . LEU A 1 280 ? 15.883 -1.282 -9.914 1 96.88 280 LEU A O 1
ATOM 2143 N N . GLY A 1 281 ? 16.891 0.694 -10.375 1 97.19 281 GLY A N 1
ATOM 2144 C CA . GLY A 1 281 ? 16.453 0.716 -11.766 1 97.19 281 GLY A CA 1
ATOM 2145 C C . GLY A 1 281 ? 15.008 1.113 -11.93 1 97.19 281 GLY A C 1
ATOM 2146 O O . GLY A 1 281 ? 14.367 0.742 -12.914 1 97.19 281 GLY A O 1
ATOM 2147 N N . VAL A 1 282 ? 14.461 1.784 -10.93 1 97.5 282 VAL A N 1
ATOM 2148 C CA . VAL A 1 282 ? 13.094 2.271 -11.062 1 97.5 282 VAL A CA 1
ATOM 2149 C C . VAL A 1 282 ? 13.109 3.744 -11.461 1 97.5 282 VAL A C 1
ATOM 2151 O O . VAL A 1 282 ? 14.133 4.422 -11.328 1 97.5 282 VAL A O 1
ATOM 2154 N N . LYS A 1 283 ? 11.938 4.176 -12.023 1 98.12 283 LYS A N 1
ATOM 2155 C CA . LYS A 1 283 ? 11.695 5.594 -12.258 1 98.12 283 LYS A CA 1
ATOM 2156 C C . LYS A 1 283 ? 10.797 6.184 -11.172 1 98.12 283 LYS A C 1
ATOM 2158 O O . LYS A 1 283 ? 9.844 5.547 -10.734 1 98.12 283 LYS A O 1
ATOM 2163 N N . THR A 1 284 ? 11.141 7.43 -10.766 1 98.12 284 THR A N 1
ATOM 2164 C CA . THR A 1 284 ? 10.352 8.023 -9.688 1 98.12 284 THR A CA 1
ATOM 2165 C C . THR A 1 284 ? 9.906 9.438 -10.062 1 98.12 284 THR A C 1
ATOM 2167 O O . THR A 1 284 ? 10.586 10.125 -10.836 1 98.12 284 THR A O 1
ATOM 2170 N N . GLU A 1 285 ? 8.734 9.781 -9.664 1 98.31 285 GLU A N 1
ATOM 2171 C CA . GLU A 1 285 ? 8.227 11.148 -9.648 1 98.31 285 GLU A CA 1
ATOM 2172 C C . GLU A 1 285 ? 8.023 11.656 -8.219 1 98.31 285 GLU A C 1
ATOM 2174 O O . GLU A 1 285 ? 7.285 11.047 -7.445 1 98.31 285 GLU A O 1
ATOM 2179 N N . PHE A 1 286 ? 8.742 12.711 -7.973 1 98.06 286 PHE A N 1
ATOM 2180 C CA . PHE A 1 286 ? 8.695 13.305 -6.645 1 98.06 286 PHE A CA 1
ATOM 2181 C C . PHE A 1 286 ? 8 14.664 -6.68 1 98.06 286 PHE A C 1
ATOM 2183 O O . PHE A 1 286 ? 8.414 15.555 -7.426 1 98.06 286 PHE A O 1
ATOM 2190 N N . ARG A 1 287 ? 6.926 14.781 -5.875 1 98.44 287 ARG A N 1
ATOM 2191 C CA . ARG A 1 287 ? 6.207 16.047 -5.734 1 98.44 287 ARG A CA 1
ATOM 2192 C C . ARG A 1 287 ? 6.227 16.531 -4.285 1 98.44 287 ARG A C 1
ATOM 2194 O O . ARG A 1 287 ? 5.91 15.766 -3.369 1 98.44 287 ARG A O 1
ATOM 2201 N N . PHE A 1 288 ? 6.621 17.688 -4.148 1 97.56 288 PHE A N 1
ATOM 2202 C CA . PHE A 1 288 ? 6.688 18.328 -2.842 1 97.56 288 PHE A CA 1
ATOM 2203 C C . PHE A 1 288 ? 5.711 19.5 -2.766 1 97.56 288 PHE A C 1
ATOM 2205 O O . PHE A 1 288 ? 5.66 20.328 -3.67 1 97.56 288 PHE A O 1
ATOM 2212 N N . PHE A 1 289 ? 4.898 19.531 -1.744 1 96.38 289 PHE A N 1
ATOM 2213 C CA . PHE A 1 289 ? 3.893 20.562 -1.544 1 96.38 289 PHE A CA 1
ATOM 2214 C C . PHE A 1 289 ? 4.195 21.375 -0.287 1 96.38 289 PHE A C 1
ATOM 2216 O O . PHE A 1 289 ? 3.906 20.938 0.826 1 96.38 289 PHE A O 1
ATOM 2223 N N . SER A 1 290 ? 4.633 22.578 -0.498 1 95.25 290 SER A N 1
ATOM 2224 C CA . SER A 1 290 ? 4.926 23.438 0.638 1 95.25 290 SER A CA 1
ATOM 2225 C C . SER A 1 290 ? 3.645 23.953 1.287 1 95.25 290 SER A C 1
ATOM 2227 O O . SER A 1 290 ? 2.775 24.5 0.607 1 95.25 290 SER A O 1
ATOM 2229 N N . GLY A 1 291 ? 3.537 23.781 2.578 1 95.31 291 GLY A N 1
ATOM 2230 C CA . GLY A 1 291 ? 2.453 24.359 3.354 1 95.31 291 GLY A CA 1
ATOM 2231 C C . GLY A 1 291 ? 2.889 25.547 4.188 1 95.31 291 GLY A C 1
ATOM 2232 O O . GLY A 1 291 ? 3.793 26.297 3.799 1 95.31 291 GLY A O 1
ATOM 2233 N N . PRO A 1 292 ? 2.158 25.859 5.184 1 96.44 292 PRO A N 1
ATOM 2234 C CA . PRO A 1 292 ? 2.527 27.016 6.023 1 96.44 292 PRO A CA 1
ATOM 2235 C C . PRO A 1 292 ? 3.863 26.812 6.734 1 96.44 292 PRO A C 1
ATOM 2237 O O . PRO A 1 292 ? 4.145 25.719 7.23 1 96.44 292 PRO A O 1
ATOM 2240 N N . PRO A 1 293 ? 4.664 27.859 6.754 1 96.75 293 PRO A N 1
ATOM 2241 C CA . PRO A 1 293 ? 5.848 27.797 7.613 1 96.75 293 PRO A CA 1
ATOM 2242 C C . PRO A 1 293 ? 5.5 27.781 9.102 1 96.75 293 PRO A C 1
ATOM 2244 O O . PRO A 1 293 ? 4.324 27.844 9.461 1 96.75 293 PRO A O 1
ATOM 2247 N N . ALA A 1 294 ? 6.516 27.656 9.898 1 97.38 294 ALA A N 1
ATOM 2248 C CA . ALA A 1 294 ? 6.289 27.641 11.344 1 97.38 294 ALA A CA 1
ATOM 2249 C C . ALA A 1 294 ? 5.812 29.016 11.828 1 97.38 294 ALA A C 1
ATOM 2251 O O . ALA A 1 294 ? 6.258 30.047 11.336 1 97.38 294 ALA A O 1
ATOM 2252 N N . VAL A 1 295 ? 4.836 28.969 12.719 1 98 295 VAL A N 1
ATOM 2253 C CA . VAL A 1 295 ? 4.555 30.188 13.469 1 98 295 VAL A CA 1
ATOM 2254 C C . VAL A 1 295 ? 5.777 30.594 14.289 1 98 295 VAL A C 1
ATOM 2256 O O . VAL A 1 295 ? 6.262 29.812 15.117 1 98 295 VAL A O 1
ATOM 2259 N N . HIS A 1 296 ? 6.281 31.734 14.016 1 97.56 296 HIS A N 1
ATOM 2260 C CA . HIS A 1 296 ? 7.496 32.219 14.656 1 97.56 296 HIS A CA 1
ATOM 2261 C C . HIS A 1 296 ? 7.281 33.625 15.234 1 97.56 296 HIS A C 1
ATOM 2263 O O . HIS A 1 296 ? 7.395 34.625 14.523 1 97.56 296 HIS A O 1
ATOM 2269 N N . ASN A 1 297 ? 7.156 33.688 16.531 1 98.38 297 ASN A N 1
ATOM 2270 C CA . ASN A 1 297 ? 6.781 34.906 17.203 1 98.38 297 ASN A CA 1
ATOM 2271 C C . ASN A 1 297 ? 7.957 35.875 17.297 1 98.38 297 ASN A C 1
ATOM 2273 O O . ASN A 1 297 ? 9.078 35.469 17.609 1 98.38 297 ASN A O 1
ATOM 2277 N N . ASP A 1 298 ? 7.652 37.125 17 1 98.12 298 ASP A N 1
ATOM 2278 C CA . ASP A 1 298 ? 8.617 38.188 17.156 1 98.12 298 ASP A CA 1
ATOM 2279 C C . ASP A 1 298 ? 8.938 38.469 18.625 1 98.12 298 ASP A C 1
ATOM 2281 O O . ASP A 1 298 ? 8.031 38.5 19.453 1 98.12 298 ASP A O 1
ATOM 2285 N N . LYS A 1 299 ? 10.188 38.688 18.922 1 98 299 LYS A N 1
ATOM 2286 C CA . LYS A 1 299 ? 10.617 38.844 20.312 1 98 299 LYS A CA 1
ATOM 2287 C C . LYS A 1 299 ? 9.992 40.062 20.969 1 98 299 LYS A C 1
ATOM 2289 O O . LYS A 1 299 ? 9.461 39.969 22.078 1 98 299 LYS A O 1
ATOM 2294 N N . ALA A 1 300 ? 10.047 41.156 20.281 1 97.88 300 ALA A N 1
ATOM 2295 C CA . ALA A 1 300 ? 9.523 42.406 20.844 1 97.88 300 ALA A CA 1
ATOM 2296 C C . ALA A 1 300 ? 8.023 42.312 21.078 1 97.88 300 ALA A C 1
ATOM 2298 O O . ALA A 1 300 ? 7.516 42.812 22.094 1 97.88 300 ALA A O 1
ATOM 2299 N N . LEU A 1 301 ? 7.336 41.719 20.172 1 98.38 301 LEU A N 1
ATOM 2300 C CA . LEU A 1 301 ? 5.891 41.594 20.297 1 98.38 301 LEU A CA 1
ATOM 2301 C C . LEU A 1 301 ? 5.535 40.562 21.359 1 98.38 301 LEU A C 1
ATOM 2303 O O . LEU A 1 301 ? 4.496 40.656 22.016 1 98.38 301 LEU A O 1
ATOM 2307 N N . THR A 1 302 ? 6.371 39.562 21.547 1 98.19 302 THR A N 1
ATOM 2308 C CA . THR A 1 302 ? 6.203 38.625 22.625 1 98.19 302 THR A CA 1
ATOM 2309 C C . THR A 1 302 ? 6.332 39.312 23.984 1 98.19 302 THR A C 1
ATOM 2311 O O . THR A 1 302 ? 5.574 39 24.906 1 98.19 302 THR A O 1
ATOM 2314 N N . ASP A 1 303 ? 7.277 40.156 24.062 1 98.06 303 ASP A N 1
ATOM 2315 C CA . ASP A 1 303 ? 7.441 40.906 25.297 1 98.06 303 ASP A CA 1
ATOM 2316 C C . ASP A 1 303 ? 6.195 41.75 25.594 1 98.06 303 ASP A C 1
ATOM 2318 O O . ASP A 1 303 ? 5.746 41.812 26.734 1 98.06 303 ASP A O 1
ATOM 2322 N N . LEU A 1 304 ? 5.703 42.375 24.562 1 98.06 304 LEU A N 1
ATOM 2323 C CA . LEU A 1 304 ? 4.484 43.156 24.719 1 98.06 304 LEU A CA 1
ATOM 2324 C C . LEU A 1 304 ? 3.326 42.281 25.172 1 98.06 304 LEU A C 1
ATOM 2326 O O . LEU A 1 304 ? 2.555 42.688 26.047 1 98.06 304 LEU A O 1
ATOM 2330 N N . SER A 1 305 ? 3.211 41.125 24.531 1 98.5 305 SER A N 1
ATOM 2331 C CA . SER A 1 305 ? 2.188 40.156 24.891 1 98.5 305 SER A CA 1
ATOM 2332 C C . SER A 1 305 ? 2.307 39.75 26.359 1 98.5 305 SER A C 1
ATOM 2334 O O . SER A 1 305 ? 1.3 39.625 27.062 1 98.5 305 SER A O 1
ATOM 2336 N N . THR A 1 306 ? 3.471 39.562 26.797 1 98.56 306 THR A N 1
ATOM 2337 C CA . THR A 1 306 ? 3.746 39.156 28.172 1 98.56 306 THR A CA 1
ATOM 2338 C C . THR A 1 306 ? 3.371 40.281 29.141 1 98.56 306 THR A C 1
ATOM 2340 O O . THR A 1 306 ? 2.797 40 30.203 1 98.56 306 THR A O 1
ATOM 2343 N N . GLN A 1 307 ? 3.707 41.438 28.828 1 98.31 307 GLN A N 1
ATOM 2344 C CA . GLN A 1 307 ? 3.393 42.594 29.688 1 98.31 307 GLN A CA 1
ATOM 2345 C C . GLN A 1 307 ? 1.889 42.688 29.906 1 98.31 307 GLN A C 1
ATOM 2347 O O . GLN A 1 307 ? 1.444 42.938 31.031 1 98.31 307 GLN A O 1
ATOM 2352 N N . VAL A 1 308 ? 1.162 42.562 28.844 1 98.25 308 VAL A N 1
ATOM 2353 C CA . VAL A 1 308 ? -0.289 42.656 28.938 1 98.25 308 VAL A CA 1
ATOM 2354 C C . VAL A 1 308 ? -0.844 41.531 29.797 1 98.25 308 VAL A C 1
ATOM 2356 O O . VAL A 1 308 ? -1.703 41.75 30.656 1 98.25 308 VAL A O 1
ATOM 2359 N N . ALA A 1 309 ? -0.34 40.344 29.578 1 98.56 309 ALA A N 1
ATOM 2360 C CA . ALA A 1 309 ? -0.784 39.188 30.375 1 98.56 309 ALA A CA 1
ATOM 2361 C C . ALA A 1 309 ? -0.481 39.406 31.844 1 98.56 309 ALA A C 1
ATOM 2363 O O . ALA A 1 309 ? -1.29 39.031 32.719 1 98.56 309 ALA A O 1
ATOM 2364 N N . THR A 1 310 ? 0.668 39.938 32.094 1 98.31 310 THR A N 1
ATOM 2365 C CA . THR A 1 310 ? 1.069 40.219 33.469 1 98.31 310 THR A CA 1
ATOM 2366 C C . THR A 1 310 ? 0.13 41.25 34.094 1 98.31 310 THR A C 1
ATOM 2368 O O . THR A 1 310 ? -0.309 41.062 35.25 1 98.31 310 THR A O 1
ATOM 2371 N N . LYS A 1 311 ? -0.146 42.25 33.375 1 97.44 311 LYS A N 1
ATOM 2372 C CA . LYS A 1 311 ? -1.046 43.281 33.875 1 97.44 311 LYS A CA 1
ATOM 2373 C C . LYS A 1 311 ? -2.418 42.719 34.219 1 97.44 311 LYS A C 1
ATOM 2375 O O . LYS A 1 311 ? -3.072 43.156 35.156 1 97.44 311 LYS A O 1
ATOM 2380 N N . MET A 1 312 ? -2.807 41.719 33.469 1 97.44 312 MET A N 1
ATOM 2381 C CA . MET A 1 312 ? -4.117 41.125 33.656 1 97.44 312 MET A CA 1
ATOM 2382 C C . MET A 1 312 ? -4.055 40.031 34.719 1 97.44 312 MET A C 1
ATOM 2384 O O . MET A 1 312 ? -5.062 39.375 35 1 97.44 312 MET A O 1
ATOM 2388 N N . ASN A 1 313 ? -2.957 39.75 35.25 1 97.69 313 ASN A N 1
ATOM 2389 C CA . ASN A 1 313 ? -2.729 38.719 36.281 1 97.69 313 ASN A CA 1
ATOM 2390 C C . ASN A 1 313 ? -3.047 37.344 35.75 1 97.69 313 ASN A C 1
ATOM 2392 O O . ASN A 1 313 ? -3.662 36.531 36.438 1 97.69 313 ASN A O 1
ATOM 2396 N N . LEU A 1 314 ? -2.738 37.125 34.469 1 98.19 314 LEU A N 1
ATOM 2397 C CA . LEU A 1 314 ? -2.867 35.781 33.906 1 98.19 314 LEU A CA 1
ATOM 2398 C C . LEU A 1 314 ? -1.679 34.906 34.312 1 98.19 314 LEU A C 1
ATOM 2400 O O . LEU A 1 314 ? -0.597 35.438 34.594 1 98.19 314 LEU A O 1
ATOM 2404 N N . ASN A 1 315 ? -1.928 33.594 34.344 1 98.56 315 ASN A N 1
ATOM 2405 C CA . ASN A 1 315 ? -0.839 32.625 34.531 1 98.56 315 ASN A CA 1
ATOM 2406 C C . ASN A 1 315 ? -0.071 32.406 33.219 1 98.56 315 ASN A C 1
ATOM 2408 O O . ASN A 1 315 ? -0.559 31.719 32.312 1 98.56 315 ASN A O 1
ATOM 2412 N N . ILE A 1 316 ? 1.142 33 33.156 1 98.5 316 ILE A N 1
ATOM 2413 C CA . ILE A 1 316 ? 1.937 32.906 31.922 1 98.5 316 ILE A CA 1
ATOM 2414 C C . ILE A 1 316 ? 2.842 31.688 31.984 1 98.5 316 ILE A C 1
ATOM 2416 O O . ILE A 1 316 ? 3.574 31.484 32.969 1 98.5 316 ILE A O 1
ATOM 2420 N N . ILE A 1 317 ? 2.771 30.859 30.969 1 98.31 317 ILE A N 1
ATOM 2421 C CA . ILE A 1 317 ? 3.686 29.734 30.859 1 98.31 317 ILE A CA 1
ATOM 2422 C C . ILE A 1 317 ? 4.41 29.781 29.516 1 98.31 317 ILE A C 1
ATOM 2424 O O . ILE A 1 317 ? 3.963 30.453 28.578 1 98.31 317 ILE A O 1
ATOM 2428 N N . SER A 1 318 ? 5.562 29.172 29.438 1 96.62 318 SER A N 1
ATOM 2429 C CA . SER A 1 318 ? 6.211 28.891 28.156 1 96.62 318 SER A CA 1
ATOM 2430 C C . SER A 1 318 ? 5.738 27.547 27.594 1 96.62 318 SER A C 1
ATOM 2432 O O . SER A 1 318 ? 6.137 26.484 28.062 1 96.62 318 SER A O 1
ATOM 2434 N N . PRO A 1 319 ? 4.938 27.625 26.594 1 95.19 319 PRO A N 1
ATOM 2435 C CA . PRO A 1 319 ? 4.379 26.375 26.094 1 95.19 319 PRO A CA 1
ATOM 2436 C C . PRO A 1 319 ? 5.387 25.547 25.297 1 95.19 319 PRO A C 1
ATOM 2438 O O . PRO A 1 319 ? 6.324 26.109 24.719 1 95.19 319 PRO A O 1
ATOM 2441 N N . SER A 1 320 ? 5.203 24.266 25.375 1 91.06 320 SER A N 1
ATOM 2442 C CA . SER A 1 320 ? 5.887 23.438 24.391 1 91.06 320 SER A CA 1
ATOM 2443 C C . SER A 1 320 ? 5.379 23.719 22.984 1 91.06 320 SER A C 1
ATOM 2445 O O . SER A 1 320 ? 4.172 23.859 22.766 1 91.06 320 SER A O 1
ATOM 2447 N N . PRO A 1 321 ? 6.297 23.828 22.047 1 92.44 321 PRO A N 1
ATOM 2448 C CA . PRO A 1 321 ? 5.84 24.031 20.672 1 92.44 321 PRO A CA 1
ATOM 2449 C C . PRO A 1 321 ? 4.922 22.906 20.188 1 92.44 321 PRO A C 1
ATOM 2451 O O . PRO A 1 321 ? 5.125 21.734 20.531 1 92.44 321 PRO A O 1
ATOM 2454 N N . SER A 1 322 ? 3.959 23.344 19.453 1 91.94 322 SER A N 1
ATOM 2455 C CA . SER A 1 322 ? 2.998 22.375 18.922 1 91.94 322 SER A CA 1
ATOM 2456 C C . SER A 1 322 ? 3.408 21.891 17.547 1 91.94 322 SER A C 1
ATOM 2458 O O . SER A 1 322 ? 3.875 22.688 16.719 1 91.94 322 SER A O 1
ATOM 2460 N N . MET A 1 323 ? 3.162 20.672 17.266 1 90.38 323 MET A N 1
ATOM 2461 C CA . MET A 1 323 ? 3.486 20.094 15.953 1 90.38 323 MET A CA 1
ATOM 2462 C C . MET A 1 323 ? 2.365 20.344 14.953 1 90.38 323 MET A C 1
ATOM 2464 O O . MET A 1 323 ? 2.5 20.031 13.773 1 90.38 323 MET A O 1
ATOM 2468 N N . ALA A 1 324 ? 1.304 20.969 15.398 1 90.19 324 ALA A N 1
ATOM 2469 C CA . ALA A 1 324 ? 0.214 21.344 14.5 1 90.19 324 ALA A CA 1
ATOM 2470 C C . ALA A 1 324 ? 0.583 22.562 13.672 1 90.19 324 ALA A C 1
ATOM 2472 O O . ALA A 1 324 ? 1.388 23.391 14.094 1 90.19 324 ALA A O 1
ATOM 2473 N N . GLY A 1 325 ? 0.011 22.594 12.453 1 92.94 325 GLY A N 1
ATOM 2474 C CA . GLY A 1 325 ? 0.222 23.75 11.594 1 92.94 325 GLY A CA 1
ATOM 2475 C C . GLY A 1 325 ? -0.782 24.859 11.828 1 92.94 325 GLY A C 1
ATOM 2476 O O . GLY A 1 325 ? -1.878 24.625 12.336 1 92.94 325 GLY A O 1
ATOM 2477 N N . GLU A 1 326 ? -0.425 26.016 11.453 1 96.31 326 GLU A N 1
ATOM 2478 C CA . GLU A 1 326 ? -1.22 27.234 11.547 1 96.31 326 GLU A CA 1
ATOM 2479 C C . GLU A 1 326 ? -0.827 28.234 10.469 1 96.31 326 GLU A C 1
ATOM 2481 O O . GLU A 1 326 ? 0.337 28.641 10.375 1 96.31 326 GLU A O 1
ATOM 2486 N N . ASP A 1 327 ? -1.819 28.656 9.664 1 97.19 327 ASP A N 1
ATOM 2487 C CA . ASP A 1 327 ? -1.442 29.453 8.508 1 97.19 327 ASP A CA 1
ATOM 2488 C C . ASP A 1 327 ? -1.23 30.922 8.898 1 97.19 327 ASP A C 1
ATOM 2490 O O . ASP A 1 327 ? -0.858 31.75 8.062 1 97.19 327 ASP A O 1
ATOM 2494 N N . PHE A 1 328 ? -1.432 31.281 10.25 1 98.44 328 PHE A N 1
ATOM 2495 C CA . PHE A 1 328 ? -1.005 32.562 10.781 1 98.44 328 PHE A CA 1
ATOM 2496 C C . PHE A 1 328 ? 0.447 32.844 10.414 1 98.44 328 PHE A C 1
ATOM 2498 O O . PHE A 1 328 ? 0.843 34 10.273 1 98.44 328 PHE A O 1
ATOM 2505 N N . SER A 1 329 ? 1.182 31.812 10.227 1 98.25 329 SER A N 1
ATOM 2506 C CA . SER A 1 329 ? 2.605 31.906 9.922 1 98.25 329 SER A CA 1
ATOM 2507 C C . SER A 1 329 ? 2.844 32.688 8.633 1 98.25 329 SER A C 1
ATOM 2509 O O . SER A 1 329 ? 3.883 33.312 8.477 1 98.25 329 SER A O 1
ATOM 2511 N N . PHE A 1 330 ? 1.883 32.688 7.734 1 98.06 330 PHE A N 1
ATOM 2512 C CA . PHE A 1 330 ? 2.049 33.438 6.492 1 98.06 330 PHE A CA 1
ATOM 2513 C C . PHE A 1 330 ? 2.053 34.938 6.754 1 98.06 330 PHE A C 1
ATOM 2515 O O . PHE A 1 330 ? 2.781 35.688 6.102 1 98.06 330 PHE A O 1
ATOM 2522 N N . TYR A 1 331 ? 1.225 35.406 7.668 1 98.62 331 TYR A N 1
ATOM 2523 C CA . TYR A 1 331 ? 1.266 36.812 8.047 1 98.62 331 TYR A CA 1
ATOM 2524 C C . TYR A 1 331 ? 2.645 37.219 8.562 1 98.62 331 TYR A C 1
ATOM 2526 O O . TYR A 1 331 ? 3.152 38.281 8.25 1 98.62 331 TYR A O 1
ATOM 2534 N N . GLN A 1 332 ? 3.191 36.281 9.273 1 98.12 332 GLN A N 1
ATOM 2535 C CA . GLN A 1 332 ? 4.457 36.531 9.938 1 98.12 332 GLN A CA 1
ATOM 2536 C C . GLN A 1 332 ? 5.609 36.594 8.938 1 98.12 332 GLN A C 1
ATOM 2538 O O . GLN A 1 332 ? 6.695 37.062 9.258 1 98.12 332 GLN A O 1
ATOM 2543 N N . GLN A 1 333 ? 5.367 36.062 7.805 1 96.62 333 GLN A N 1
ATOM 2544 C CA . GLN A 1 333 ? 6.359 36.219 6.75 1 96.62 333 GLN A CA 1
ATOM 2545 C C . GLN A 1 333 ? 6.398 37.656 6.23 1 96.62 333 GLN A C 1
ATOM 2547 O O . GLN A 1 333 ? 7.387 38.062 5.633 1 96.62 333 GLN A O 1
ATOM 2552 N N . GLU A 1 334 ? 5.328 38.438 6.434 1 97.94 334 GLU A N 1
ATOM 2553 C CA . GLU A 1 334 ? 5.195 39.781 5.883 1 97.94 334 GLU A CA 1
ATOM 2554 C C . GLU A 1 334 ? 5.465 40.844 6.949 1 97.94 334 GLU A C 1
ATOM 2556 O O . GLU A 1 334 ? 6.066 41.875 6.664 1 97.94 334 GLU A O 1
ATOM 2561 N N . ILE A 1 335 ? 4.969 40.625 8.141 1 98.25 335 ILE A N 1
ATOM 2562 C CA . ILE A 1 335 ? 5.082 41.594 9.227 1 98.25 335 ILE A CA 1
ATOM 2563 C C . ILE A 1 335 ? 5.316 40.844 10.547 1 98.25 335 ILE A C 1
ATOM 2565 O O . ILE A 1 335 ? 5.02 39.656 10.656 1 98.25 335 ILE A O 1
ATOM 2569 N N . PRO A 1 336 ? 5.914 41.531 11.531 1 98.31 336 PRO A N 1
ATOM 2570 C CA . PRO A 1 336 ? 6.055 40.844 12.828 1 98.31 336 PRO A CA 1
ATOM 2571 C C . PRO A 1 336 ? 4.711 40.438 13.438 1 98.31 336 PRO A C 1
ATOM 2573 O O . PRO A 1 336 ? 3.719 41.156 13.273 1 98.31 336 PRO A O 1
ATOM 2576 N N . GLY A 1 337 ? 4.738 39.344 14.094 1 98.5 337 GLY A N 1
ATOM 2577 C CA . GLY A 1 337 ? 3.512 38.875 14.719 1 98.5 337 GLY A CA 1
ATOM 2578 C C . GLY A 1 337 ? 3.748 38.156 16.031 1 98.5 337 GLY A C 1
ATOM 2579 O O . GLY A 1 337 ? 4.879 37.781 16.344 1 98.5 337 GLY A O 1
ATOM 2580 N N . SER A 1 338 ? 2.705 38.062 16.844 1 98.56 338 SER A N 1
ATOM 2581 C CA . SER A 1 338 ? 2.67 37.312 18.094 1 98.56 338 SER A CA 1
ATOM 2582 C C . SER A 1 338 ? 1.401 36.469 18.188 1 98.56 338 SER A C 1
ATOM 2584 O O . SER A 1 338 ? 0.292 37 18.062 1 98.56 338 SER A O 1
ATOM 2586 N N . PHE A 1 339 ? 1.645 35.219 18.266 1 98.75 339 PHE A N 1
ATOM 2587 C CA . PHE A 1 339 ? 0.597 34.219 18.391 1 98.75 339 PHE A CA 1
ATOM 2588 C C . PHE A 1 339 ? 0.667 33.531 19.734 1 98.75 339 PHE A C 1
ATOM 2590 O O . PHE A 1 339 ? 1.745 33.125 20.172 1 98.75 339 PHE A O 1
ATOM 2597 N N . VAL A 1 340 ? -0.47 33.406 20.453 1 98.81 340 VAL A N 1
ATOM 2598 C CA . VAL A 1 340 ? -0.426 32.875 21.812 1 98.81 340 VAL A CA 1
ATOM 2599 C C . VAL A 1 340 ? -1.391 31.688 21.938 1 98.81 340 VAL A C 1
ATOM 2601 O O . VAL A 1 340 ? -2.285 31.516 21.109 1 98.81 340 VAL A O 1
ATOM 2604 N N . PHE A 1 341 ? -1.144 30.859 22.938 1 98.62 341 PHE A N 1
ATOM 2605 C CA . PHE A 1 341 ? -2.098 29.828 23.344 1 98.62 341 PHE A CA 1
ATOM 2606 C C . PHE A 1 341 ? -2.957 30.312 24.5 1 98.62 341 PHE A C 1
ATOM 2608 O O . PHE A 1 341 ? -2.434 30.688 25.562 1 98.62 341 PHE A O 1
ATOM 2615 N N . MET A 1 342 ? -4.25 30.359 24.297 1 98.69 342 MET A N 1
ATOM 2616 C CA . MET A 1 342 ? -5.176 30.734 25.359 1 98.69 342 MET A CA 1
ATOM 2617 C C . MET A 1 342 ? -5.754 29.484 26.031 1 98.69 342 MET A C 1
ATOM 2619 O O . MET A 1 342 ? -6.332 28.625 25.375 1 98.69 342 MET A O 1
ATOM 2623 N N . GLY A 1 343 ? -5.574 29.391 27.328 1 98.5 343 GLY A N 1
ATOM 2624 C CA . GLY A 1 343 ? -6.117 28.266 28.062 1 98.5 343 GLY A CA 1
ATOM 2625 C C . GLY A 1 343 ? -7.633 28.219 28.062 1 98.5 343 GLY A C 1
ATOM 2626 O O . GLY A 1 343 ? -8.281 29.219 28.344 1 98.5 343 GLY A O 1
ATOM 2627 N N . THR A 1 344 ? -8.195 26.953 27.734 1 98.31 344 THR A N 1
ATOM 2628 C CA . THR A 1 344 ? -9.648 26.875 27.641 1 98.31 344 THR A CA 1
ATOM 2629 C C . THR A 1 344 ? -10.164 25.641 28.375 1 98.31 344 THR A C 1
ATOM 2631 O O . THR A 1 344 ? -11.352 25.312 28.281 1 98.31 344 THR A O 1
ATOM 2634 N N . SER A 1 345 ? -9.344 24.938 29.031 1 97.56 345 SER A N 1
ATOM 2635 C CA . SER A 1 345 ? -9.734 23.797 29.859 1 97.56 345 SER A CA 1
ATOM 2636 C C . SER A 1 345 ? -10.688 22.875 29.109 1 97.56 345 SER A C 1
ATOM 2638 O O . SER A 1 345 ? -11.742 22.5 29.625 1 97.56 345 SER A O 1
ATOM 2640 N N . GLY A 1 346 ? -10.336 22.594 27.906 1 94.69 346 GLY A N 1
ATOM 2641 C CA . GLY A 1 346 ? -11.141 21.641 27.172 1 94.69 346 GLY A CA 1
ATOM 2642 C C . GLY A 1 346 ? -10.898 20.203 27.594 1 94.69 346 GLY A C 1
ATOM 2643 O O . GLY A 1 346 ? -9.938 19.906 28.312 1 94.69 346 GLY A O 1
ATOM 2644 N N . THR A 1 347 ? -11.812 19.297 27.188 1 92.56 347 THR A N 1
ATOM 2645 C CA . THR A 1 347 ? -11.75 17.922 27.656 1 92.56 347 THR A CA 1
ATOM 2646 C C . THR A 1 347 ? -11.023 17.031 26.641 1 92.56 347 THR A C 1
ATOM 2648 O O . THR A 1 347 ? -10.562 15.945 26.984 1 92.56 347 THR A O 1
ATOM 2651 N N . HIS A 1 348 ? -10.984 17.453 25.406 1 93.25 348 HIS A N 1
ATOM 2652 C CA . HIS A 1 348 ? -10.359 16.688 24.328 1 93.25 348 HIS A CA 1
ATOM 2653 C C . HIS A 1 348 ? -9.461 17.562 23.469 1 93.25 348 HIS A C 1
ATOM 2655 O O . HIS A 1 348 ? -9.586 18.797 23.5 1 93.25 348 HIS A O 1
ATOM 2661 N N . GLU A 1 349 ? -8.602 16.953 22.734 1 90.62 349 GLU A N 1
ATOM 2662 C CA . GLU A 1 349 ? -7.684 17.656 21.844 1 90.62 349 GLU A CA 1
ATOM 2663 C C . GLU A 1 349 ? -8.398 18.172 20.594 1 90.62 349 GLU A C 1
ATOM 2665 O O . GLU A 1 349 ? -9.516 17.719 20.281 1 90.62 349 GLU A O 1
ATOM 2670 N N . TRP A 1 350 ? -7.754 19.094 19.938 1 93.75 350 TRP A N 1
ATOM 2671 C CA . TRP A 1 350 ? -8.266 19.625 18.672 1 93.75 350 TRP A CA 1
ATOM 2672 C C . TRP A 1 350 ? -8.672 18.5 17.734 1 93.75 350 TRP A C 1
ATOM 2674 O O . TRP A 1 350 ? -8.016 17.453 17.688 1 93.75 350 TRP A O 1
ATOM 2684 N N . HIS A 1 351 ? -9.75 18.703 17 1 92.25 351 HIS A N 1
ATOM 2685 C CA . HIS A 1 351 ? -10.211 17.844 15.914 1 92.25 351 HIS A CA 1
ATOM 2686 C C . HIS A 1 351 ? -10.852 16.562 16.453 1 92.25 351 HIS A C 1
ATOM 2688 O O . HIS A 1 351 ? -11.234 15.688 15.688 1 92.25 351 HIS A O 1
ATOM 2694 N N . HIS A 1 352 ? -10.984 16.453 17.734 1 92.44 352 HIS A N 1
ATOM 2695 C CA . HIS A 1 352 ? -11.758 15.359 18.328 1 92.44 352 HIS A CA 1
ATOM 2696 C C . HIS A 1 352 ? -13.25 15.633 18.234 1 92.44 352 HIS A C 1
ATOM 2698 O O . HIS A 1 352 ? -13.695 16.766 18.453 1 92.44 352 HIS A O 1
ATOM 2704 N N . PRO A 1 353 ? -14 14.578 17.938 1 94.75 353 PRO A N 1
ATOM 2705 C CA . PRO A 1 353 ? -15.445 14.781 17.797 1 94.75 353 PRO A CA 1
ATOM 2706 C C . PRO A 1 353 ? -16.109 15.234 19.094 1 94.75 353 PRO A C 1
ATOM 2708 O O . PRO A 1 353 ? -17.219 15.781 19.062 1 94.75 353 PRO A O 1
ATOM 2711 N N . ALA A 1 354 ? -15.43 15.031 20.203 1 95.81 354 ALA A N 1
ATOM 2712 C CA . ALA A 1 354 ? -15.969 15.43 21.5 1 95.81 354 ALA A CA 1
ATOM 2713 C C . ALA A 1 354 ? -15.227 16.641 22.047 1 95.81 354 ALA A C 1
ATOM 2715 O O . ALA A 1 354 ? -15.273 16.906 23.25 1 95.81 354 ALA A O 1
ATOM 2716 N N . PHE A 1 355 ? -14.547 17.375 21.203 1 95.75 355 PHE A N 1
ATOM 2717 C CA . PHE A 1 355 ? -13.812 18.578 21.594 1 95.75 355 PHE A CA 1
ATOM 2718 C C . PHE A 1 355 ? -14.734 19.594 22.25 1 95.75 355 PHE A C 1
ATOM 2720 O O . PHE A 1 355 ? -15.859 19.812 21.797 1 95.75 355 PHE A O 1
ATOM 2727 N N . THR A 1 356 ? -14.258 20.203 23.406 1 95.44 356 THR A N 1
ATOM 2728 C CA . THR A 1 356 ? -14.992 21.25 24.094 1 95.44 356 THR A CA 1
ATOM 2729 C C . THR A 1 356 ? -14.047 22.344 24.578 1 95.44 356 THR A C 1
ATOM 2731 O O . THR A 1 356 ? -12.82 22.172 24.562 1 95.44 356 THR A O 1
ATOM 2734 N N . ILE A 1 357 ? -14.625 23.5 24.969 1 97.25 357 ILE A N 1
ATOM 2735 C CA . ILE A 1 357 ? -13.883 24.578 25.594 1 97.25 357 ILE A CA 1
ATOM 2736 C C . ILE A 1 357 ? -14.688 25.172 26.75 1 97.25 357 ILE A C 1
ATOM 2738 O O . ILE A 1 357 ? -15.906 24.984 26.812 1 97.25 357 ILE A O 1
ATOM 2742 N N . ASN A 1 358 ? -14 25.719 27.672 1 98.06 358 ASN A N 1
ATOM 2743 C CA . ASN A 1 358 ? -14.633 26.469 28.75 1 98.06 358 ASN A CA 1
ATOM 2744 C C . ASN A 1 358 ? -14.867 27.922 28.344 1 98.06 358 ASN A C 1
ATOM 2746 O O . ASN A 1 358 ? -13.906 28.688 28.172 1 98.06 358 ASN A O 1
ATOM 2750 N N . GLU A 1 359 ? -16.094 28.375 28.312 1 97.56 359 GLU A N 1
ATOM 2751 C CA . GLU A 1 359 ? -16.484 29.672 27.781 1 97.56 359 GLU A CA 1
ATOM 2752 C C . GLU A 1 359 ? -16.062 30.797 28.703 1 97.56 359 GLU A C 1
ATOM 2754 O O . GLU A 1 359 ? -16.062 31.969 28.312 1 97.56 359 GLU A O 1
ATOM 2759 N N . GLU A 1 360 ? -15.633 30.438 29.891 1 97.5 360 GLU A N 1
ATOM 2760 C CA . GLU A 1 360 ? -15.117 31.438 30.812 1 97.5 360 GLU A CA 1
ATOM 2761 C C . GLU A 1 360 ? -13.852 32.094 30.266 1 97.5 360 GLU A C 1
ATOM 2763 O O . GLU A 1 360 ? -13.43 33.156 30.766 1 97.5 360 GLU A O 1
ATOM 2768 N N . ALA A 1 361 ? -13.266 31.531 29.297 1 98.25 361 ALA A N 1
ATOM 2769 C CA . ALA A 1 361 ? -12.047 32.062 28.688 1 98.25 361 ALA A CA 1
ATOM 2770 C C . ALA A 1 361 ? -12.359 33.188 27.734 1 98.25 361 ALA A C 1
ATOM 2772 O O . ALA A 1 361 ? -11.469 33.969 27.359 1 98.25 361 ALA A O 1
ATOM 2773 N N . LEU A 1 362 ? -13.617 33.375 27.312 1 98.31 362 LEU A N 1
ATOM 2774 C CA . LEU A 1 362 ? -14 34.344 26.297 1 98.31 362 LEU A CA 1
ATOM 2775 C C . LEU A 1 362 ? -13.711 35.75 26.75 1 98.31 362 LEU A C 1
ATOM 2777 O O . LEU A 1 362 ? -13 36.5 26.078 1 98.31 362 LEU A O 1
ATOM 2781 N N . PRO A 1 363 ? -14.258 36.125 27.969 1 97.94 363 PRO A N 1
ATOM 2782 C CA . PRO A 1 363 ? -14 37.531 28.375 1 97.94 363 PRO A CA 1
ATOM 2783 C C . PRO A 1 363 ? -12.516 37.812 28.609 1 97.94 363 PRO A C 1
ATOM 2785 O O . PRO A 1 363 ? -12.039 38.906 28.312 1 97.94 363 PRO A O 1
ATOM 2788 N N . ILE A 1 364 ? -11.805 36.844 29.078 1 98 364 ILE A N 1
ATOM 2789 C CA . ILE A 1 364 ? -10.367 37 29.312 1 98 364 ILE A CA 1
ATOM 2790 C C . ILE A 1 364 ? -9.641 37.219 28 1 98 364 ILE A C 1
ATOM 2792 O O . ILE A 1 364 ? -8.812 38.125 27.891 1 98 364 ILE A O 1
ATOM 2796 N N . SER A 1 365 ? -10 36.469 27.031 1 98.62 365 SER A N 1
ATOM 2797 C CA . SER A 1 365 ? -9.352 36.562 25.734 1 98.62 365 SER A CA 1
ATOM 2798 C C . SER A 1 365 ? -9.672 37.906 25.062 1 98.62 365 SER A C 1
ATOM 2800 O O . SER A 1 365 ? -8.789 38.531 24.469 1 98.62 365 SER A O 1
ATOM 2802 N N . ALA A 1 366 ? -10.922 38.312 25.094 1 98.56 366 ALA A N 1
ATOM 2803 C CA . ALA A 1 366 ? -11.328 39.562 24.5 1 98.56 366 ALA A CA 1
ATOM 2804 C C . ALA A 1 366 ? -10.578 40.75 25.141 1 98.56 366 ALA A C 1
ATOM 2806 O O . ALA A 1 366 ? -10.07 41.625 24.438 1 98.56 366 ALA A O 1
ATOM 2807 N N . GLU A 1 367 ? -10.523 40.719 26.422 1 98.12 367 GLU A N 1
ATOM 2808 C CA . GLU A 1 367 ? -9.844 41.781 27.141 1 98.12 367 GLU A CA 1
ATOM 2809 C C . GLU A 1 367 ? -8.352 41.812 26.844 1 98.12 367 GLU A C 1
ATOM 2811 O O . GLU A 1 367 ? -7.758 42.875 26.656 1 98.12 367 GLU A O 1
ATOM 2816 N N . TYR A 1 368 ? -7.781 40.656 26.812 1 98.31 368 TYR A N 1
ATOM 2817 C CA . TYR A 1 368 ? -6.355 40.531 26.531 1 98.31 368 TYR A CA 1
ATOM 2818 C C . TYR A 1 368 ? -5.996 41.188 25.203 1 98.31 368 TYR A C 1
ATOM 2820 O O . TYR A 1 368 ? -5.09 42.031 25.141 1 98.31 368 TYR A O 1
ATOM 2828 N N . PHE A 1 369 ? -6.719 40.812 24.172 1 98.75 369 PHE A N 1
ATOM 2829 C CA . PHE A 1 369 ? -6.379 41.344 22.844 1 98.75 369 PHE A CA 1
ATOM 2830 C C . PHE A 1 369 ? -6.707 42.812 22.734 1 98.75 369 PHE A C 1
ATOM 2832 O O . PHE A 1 369 ? -6.047 43.531 21.984 1 98.75 369 PHE A O 1
ATOM 2839 N N . ALA A 1 370 ? -7.738 43.312 23.469 1 98.31 370 ALA A N 1
ATOM 2840 C CA . ALA A 1 370 ? -8.031 44.719 23.469 1 98.31 370 ALA A CA 1
ATOM 2841 C C . ALA A 1 370 ? -6.863 45.531 24.062 1 98.31 370 ALA A C 1
ATOM 2843 O O . ALA A 1 370 ? -6.402 46.5 23.469 1 98.31 370 ALA A O 1
ATOM 2844 N N . LEU A 1 371 ? -6.434 45.031 25.188 1 98 371 LEU A N 1
ATOM 2845 C CA . LEU A 1 371 ? -5.328 45.688 25.859 1 98 371 LEU A CA 1
ATOM 2846 C C . LEU A 1 371 ? -4.047 45.594 25.047 1 98 371 LEU A C 1
ATOM 2848 O O . LEU A 1 371 ? -3.275 46.562 24.953 1 98 371 LEU A O 1
ATOM 2852 N N . LEU A 1 372 ? -3.848 44.438 24.469 1 98.44 372 LEU A N 1
ATOM 2853 C CA . LEU A 1 372 ? -2.654 44.219 23.656 1 98.44 372 LEU A CA 1
ATOM 2854 C C . LEU A 1 372 ? -2.629 45.156 22.453 1 98.44 372 LEU A C 1
ATOM 2856 O O . LEU A 1 372 ? -1.591 45.75 22.141 1 98.44 372 LEU A O 1
ATOM 2860 N N . ALA A 1 373 ? -3.744 45.219 21.766 1 98.19 373 ALA A N 1
ATOM 2861 C CA . ALA A 1 373 ? -3.838 46.125 20.609 1 98.19 373 ALA A CA 1
ATOM 2862 C C . ALA A 1 373 ? -3.566 47.562 21.016 1 98.19 373 ALA A C 1
ATOM 2864 O O . ALA A 1 373 ? -2.848 48.281 20.312 1 98.19 373 ALA A O 1
ATOM 2865 N N . GLU A 1 374 ? -4.133 48 22.109 1 97.25 374 GLU A N 1
ATOM 2866 C CA . GLU A 1 374 ? -3.918 49.344 22.578 1 97.25 374 GLU A CA 1
ATOM 2867 C C . GLU A 1 374 ? -2.443 49.594 22.875 1 97.25 374 GLU A C 1
ATOM 2869 O O . GLU A 1 374 ? -1.904 50.656 22.516 1 97.25 374 GLU A O 1
ATOM 2874 N N . ARG A 1 375 ? -1.917 48.719 23.562 1 97.12 375 ARG A N 1
ATOM 2875 C CA . ARG A 1 375 ? -0.507 48.844 23.906 1 97.12 375 ARG A CA 1
ATOM 2876 C C . ARG A 1 375 ? 0.368 48.844 22.656 1 97.12 375 ARG A C 1
ATOM 2878 O O . ARG A 1 375 ? 1.367 49.562 22.594 1 97.12 375 ARG A O 1
ATOM 2885 N N . ALA A 1 376 ? 0.057 48 21.766 1 98.06 376 ALA A N 1
ATOM 2886 C CA . ALA A 1 376 ? 0.813 47.938 20.516 1 98.06 376 ALA A CA 1
ATOM 2887 C C . ALA A 1 376 ? 0.73 49.25 19.75 1 98.06 376 ALA A C 1
ATOM 2889 O O . ALA A 1 376 ? 1.729 49.719 19.203 1 98.06 376 ALA A O 1
ATOM 2890 N N . LEU A 1 377 ? -0.459 49.844 19.734 1 97.5 377 LEU A N 1
ATOM 2891 C CA . LEU A 1 377 ? -0.626 51.125 19.078 1 97.5 377 LEU A CA 1
ATOM 2892 C C . LEU A 1 377 ? 0.261 52.188 19.719 1 97.5 377 LEU A C 1
ATOM 2894 O O . LEU A 1 377 ? 0.85 53 19.016 1 97.5 377 LEU A O 1
ATOM 2898 N N . LYS A 1 378 ? 0.31 52.125 20.984 1 95.12 378 LYS A N 1
ATOM 2899 C CA . LYS A 1 378 ? 1.152 53.062 21.703 1 95.12 378 LYS A CA 1
ATOM 2900 C C . LYS A 1 378 ? 2.629 52.844 21.391 1 95.12 378 LYS A C 1
ATOM 2902 O O . LYS A 1 378 ? 3.402 53.781 21.297 1 95.12 378 LYS A O 1
ATOM 2907 N N . GLN A 1 379 ? 2.979 51.656 21.281 1 94.25 379 GLN A N 1
ATOM 2908 C CA . GLN A 1 379 ? 4.371 51.312 21.016 1 94.25 379 GLN A CA 1
ATOM 2909 C C . GLN A 1 379 ? 4.785 51.719 19.609 1 94.25 379 GLN A C 1
ATOM 2911 O O . GLN A 1 379 ? 5.934 52.125 19.391 1 94.25 379 GLN A O 1
ATOM 2916 N N . PHE A 1 380 ? 3.957 51.656 18.656 1 92.94 380 PHE A N 1
ATOM 2917 C CA . PHE A 1 380 ? 4.293 51.969 17.266 1 92.94 380 PHE A CA 1
ATOM 2918 C C . PHE A 1 380 ? 4.043 53.438 16.953 1 92.94 380 PHE A C 1
ATOM 2920 O O . PHE A 1 380 ? 4.363 53.906 15.867 1 92.94 380 PHE A O 1
ATOM 2927 N N . SER A 1 381 ? 3.482 54.125 17.828 1 87.25 381 SER A N 1
ATOM 2928 C CA . SER A 1 381 ? 3.248 55.562 17.656 1 87.25 381 SER A CA 1
ATOM 2929 C C . SER A 1 381 ? 4.516 56.344 17.906 1 87.25 381 SER A C 1
ATOM 2931 O O . SER A 1 381 ? 5.348 55.969 18.734 1 87.25 381 SER A O 1
ATOM 2933 N N . MET B 1 1 ? 4.66 -47.594 -37.25 1 39.62 1 MET B N 1
ATOM 2934 C CA . MET B 1 1 ? 4.23 -46.438 -36.469 1 39.62 1 MET B CA 1
ATOM 2935 C C . MET B 1 1 ? 2.77 -46.094 -36.719 1 39.62 1 MET B C 1
ATOM 2937 O O . MET B 1 1 ? 2.396 -45.844 -37.875 1 39.62 1 MET B O 1
ATOM 2941 N N . VAL B 1 2 ? 1.887 -46.688 -35.938 1 51.16 2 VAL B N 1
ATOM 2942 C CA . VAL B 1 2 ? 0.505 -46.562 -36.406 1 51.16 2 VAL B CA 1
ATOM 2943 C C . VAL B 1 2 ? 0.144 -45.062 -36.5 1 51.16 2 VAL B C 1
ATOM 2945 O O . VAL B 1 2 ? 0.178 -44.344 -35.5 1 51.16 2 VAL B O 1
ATOM 2948 N N . SER B 1 3 ? 0.477 -44.562 -37.656 1 64.25 3 SER B N 1
ATOM 2949 C CA . SER B 1 3 ? 0.139 -43.188 -38 1 64.25 3 SER B CA 1
ATOM 2950 C C . SER B 1 3 ? -1.341 -42.906 -37.75 1 64.25 3 SER B C 1
ATOM 2952 O O . SER B 1 3 ? -2.197 -43.688 -38.125 1 64.25 3 SER B O 1
ATOM 2954 N N . ILE B 1 4 ? -1.635 -41.969 -36.781 1 80.31 4 ILE B N 1
ATOM 2955 C CA . ILE B 1 4 ? -3.006 -41.5 -36.531 1 80.31 4 ILE B CA 1
ATOM 2956 C C . ILE B 1 4 ? -3.666 -41.188 -37.875 1 80.31 4 ILE B C 1
ATOM 2958 O O . ILE B 1 4 ? -3.062 -40.531 -38.75 1 80.31 4 ILE B O 1
ATOM 2962 N N . SER B 1 5 ? -4.715 -41.812 -38.094 1 86.75 5 SER B N 1
ATOM 2963 C CA . SER B 1 5 ? -5.441 -41.594 -39.344 1 86.75 5 SER B CA 1
ATOM 2964 C C . SER B 1 5 ? -5.836 -40.125 -39.5 1 86.75 5 SER B C 1
ATOM 2966 O O . SER B 1 5 ? -5.93 -39.406 -38.5 1 86.75 5 SER B O 1
ATOM 2968 N N . ASN B 1 6 ? -5.926 -39.75 -40.719 1 90.81 6 ASN B N 1
ATOM 2969 C CA . ASN B 1 6 ? -6.398 -38.375 -40.969 1 90.81 6 ASN B CA 1
ATOM 2970 C C . ASN B 1 6 ? -7.77 -38.156 -40.344 1 90.81 6 ASN B C 1
ATOM 2972 O O . ASN B 1 6 ? -8.062 -37.031 -39.906 1 90.81 6 ASN B O 1
ATOM 2976 N N . GLN B 1 7 ? -8.523 -39.156 -40.281 1 92.81 7 GLN B N 1
ATOM 2977 C CA . GLN B 1 7 ? -9.859 -39.031 -39.688 1 92.81 7 GLN B CA 1
ATOM 2978 C C . GLN B 1 7 ? -9.781 -38.75 -38.219 1 92.81 7 GLN B C 1
ATOM 2980 O O . GLN B 1 7 ? -10.516 -37.906 -37.688 1 92.81 7 GLN B O 1
ATOM 2985 N N . LEU B 1 8 ? -8.953 -39.469 -37.594 1 95.81 8 LEU B N 1
ATOM 2986 C CA . LEU B 1 8 ? -8.797 -39.25 -36.188 1 95.81 8 LEU B CA 1
ATOM 2987 C C . LEU B 1 8 ? -8.219 -37.875 -35.906 1 95.81 8 LEU B C 1
ATOM 2989 O O . LEU B 1 8 ? -8.648 -37.188 -34.969 1 95.81 8 LEU B O 1
ATOM 2993 N N . LYS B 1 9 ? -7.293 -37.469 -36.719 1 96.81 9 LYS B N 1
ATOM 2994 C CA . LYS B 1 9 ? -6.715 -36.125 -36.594 1 96.81 9 LYS B CA 1
ATOM 2995 C C . LYS B 1 9 ? -7.793 -35.031 -36.688 1 96.81 9 LYS B C 1
ATOM 2997 O O . LYS B 1 9 ? -7.852 -34.156 -35.844 1 96.81 9 LYS B O 1
ATOM 3002 N N . GLU B 1 10 ? -8.609 -35.125 -37.625 1 97.44 10 GLU B N 1
ATOM 3003 C CA . GLU B 1 10 ? -9.688 -34.156 -37.812 1 97.44 10 GLU B CA 1
ATOM 3004 C C . GLU B 1 10 ? -10.648 -34.156 -36.625 1 97.44 10 GLU B C 1
ATOM 3006 O O . GLU B 1 10 ? -11.141 -33.125 -36.219 1 97.44 10 GLU B O 1
ATOM 3011 N N . LYS B 1 11 ? -10.906 -35.344 -36.156 1 97.5 11 LYS B N 1
ATOM 3012 C CA . LYS B 1 11 ? -11.773 -35.469 -34.969 1 97.5 11 LYS B CA 1
ATOM 3013 C C . LYS B 1 11 ? -11.172 -34.781 -33.781 1 97.5 11 LYS B C 1
ATOM 3015 O O . LYS B 1 11 ? -11.875 -34.062 -33.062 1 97.5 11 LYS B O 1
ATOM 3020 N N . LEU B 1 12 ? -9.922 -34.969 -33.562 1 98.44 12 LEU B N 1
ATOM 3021 C CA . LEU B 1 12 ? -9.258 -34.375 -32.406 1 98.44 12 LEU B CA 1
ATOM 3022 C C . LEU B 1 12 ? -9.25 -32.844 -32.531 1 98.44 12 LEU B C 1
ATOM 3024 O O . LEU B 1 12 ? -9.43 -32.156 -31.547 1 98.44 12 LEU B O 1
ATOM 3028 N N . ILE B 1 13 ? -9.023 -32.375 -33.688 1 98.25 13 ILE B N 1
ATOM 3029 C CA . ILE B 1 13 ? -9.055 -30.922 -33.938 1 98.25 13 ILE B CA 1
ATOM 3030 C C . ILE B 1 13 ? -10.445 -30.375 -33.656 1 98.25 13 ILE B C 1
ATOM 3032 O O . ILE B 1 13 ? -10.578 -29.328 -33 1 98.25 13 ILE B O 1
ATOM 3036 N N . SER B 1 14 ? -11.406 -31.062 -34.094 1 98.44 14 SER B N 1
ATOM 3037 C CA . SER B 1 14 ? -12.789 -30.641 -33.844 1 98.44 14 SER B CA 1
ATOM 3038 C C . SER B 1 14 ? -13.109 -30.609 -32.375 1 98.44 14 SER B C 1
ATOM 3040 O O . SER B 1 14 ? -13.789 -29.703 -31.891 1 98.44 14 SER B O 1
ATOM 3042 N N . ILE B 1 15 ? -12.664 -31.609 -31.656 1 98.62 15 ILE B N 1
ATOM 3043 C CA . ILE B 1 15 ? -12.875 -31.688 -30.219 1 98.62 15 ILE B CA 1
ATOM 3044 C C . ILE B 1 15 ? -12.219 -30.484 -29.547 1 98.62 15 ILE B C 1
ATOM 3046 O O . ILE B 1 15 ? -12.852 -29.781 -28.75 1 98.62 15 ILE B O 1
ATOM 3050 N N . ARG B 1 16 ? -10.938 -30.234 -29.859 1 98.69 16 ARG B N 1
ATOM 3051 C CA . ARG B 1 16 ? -10.195 -29.125 -29.266 1 98.69 16 ARG B CA 1
ATOM 3052 C C . ARG B 1 16 ? -10.891 -27.797 -29.516 1 98.69 16 ARG B C 1
ATOM 3054 O O . ARG B 1 16 ? -11.055 -27 -28.594 1 98.69 16 ARG B O 1
ATOM 3061 N N . ARG B 1 17 ? -11.352 -27.625 -30.734 1 98.5 17 ARG B N 1
ATOM 3062 C CA . ARG B 1 17 ? -11.969 -26.359 -31.125 1 98.5 17 ARG B CA 1
ATOM 3063 C C . ARG B 1 17 ? -13.328 -26.188 -30.438 1 98.5 17 ARG B C 1
ATOM 3065 O O . ARG B 1 17 ? -13.711 -25.078 -30.062 1 98.5 17 ARG B O 1
ATOM 3072 N N . HIS B 1 18 ? -14.031 -27.297 -30.312 1 98.5 18 HIS B N 1
ATOM 3073 C CA . HIS B 1 18 ? -15.281 -27.234 -29.562 1 98.5 18 HIS B CA 1
ATOM 3074 C C . HIS B 1 18 ? -15.047 -26.781 -28.125 1 98.5 18 HIS B C 1
ATOM 3076 O O . HIS B 1 18 ? -15.742 -25.906 -27.625 1 98.5 18 HIS B O 1
ATOM 3082 N N . LEU B 1 19 ? -14.078 -27.422 -27.484 1 98.69 19 LEU B N 1
ATOM 3083 C CA . LEU B 1 19 ? -13.75 -27.062 -26.109 1 98.69 19 LEU B CA 1
ATOM 3084 C C . LEU B 1 19 ? -13.297 -25.609 -26.016 1 98.69 19 LEU B C 1
ATOM 3086 O O . LEU B 1 19 ? -13.609 -24.906 -25.047 1 98.69 19 LEU B O 1
ATOM 3090 N N . HIS B 1 20 ? -12.539 -25.188 -27 1 98.56 20 HIS B N 1
ATOM 3091 C CA . HIS B 1 20 ? -12.039 -23.812 -27.047 1 98.56 20 HIS B CA 1
ATOM 3092 C C . HIS B 1 20 ? -13.188 -22.812 -27.156 1 98.56 20 HIS B C 1
ATOM 3094 O O . HIS B 1 20 ? -13.156 -21.75 -26.531 1 98.56 20 HIS B O 1
ATOM 3100 N N . GLU B 1 21 ? -14.156 -23.141 -27.906 1 98.44 21 GLU B N 1
ATOM 3101 C CA . GLU B 1 21 ? -15.305 -22.266 -28.156 1 98.44 21 GLU B CA 1
ATOM 3102 C C . GLU B 1 21 ? -16.188 -22.141 -26.922 1 98.44 21 GLU B C 1
ATOM 3104 O O . GLU B 1 21 ? -16.844 -21.109 -26.719 1 98.44 21 GLU B O 1
ATOM 3109 N N . TYR B 1 22 ? -16.188 -23.188 -26.094 1 98.56 22 TYR B N 1
ATOM 3110 C CA . TYR B 1 22 ? -17.078 -23.203 -24.938 1 98.56 22 TYR B CA 1
ATOM 3111 C C . TYR B 1 22 ? -16.328 -23.516 -23.656 1 98.56 22 TYR B C 1
ATOM 3113 O O . TYR B 1 22 ? -16.609 -24.516 -22.984 1 98.56 22 TYR B O 1
ATOM 3121 N N . PRO B 1 23 ? -15.438 -22.594 -23.328 1 98.56 23 PRO B N 1
ATOM 3122 C CA . PRO B 1 23 ? -14.633 -22.812 -22.125 1 98.56 23 PRO B CA 1
ATOM 3123 C C . PRO B 1 23 ? -15.445 -22.672 -20.828 1 98.56 23 PRO B C 1
ATOM 3125 O O . PRO B 1 23 ? -16.375 -21.859 -20.781 1 98.56 23 PRO B O 1
ATOM 3128 N N . GLU B 1 24 ? -15.133 -23.484 -19.828 1 98.69 24 GLU B N 1
ATOM 3129 C CA . GLU B 1 24 ? -15.719 -23.391 -18.5 1 98.69 24 GLU B CA 1
ATOM 3130 C C . GLU B 1 24 ? -14.648 -23.281 -17.422 1 98.69 24 GLU B C 1
ATOM 3132 O O . GLU B 1 24 ? -13.594 -23.922 -17.516 1 98.69 24 GLU B O 1
ATOM 3137 N N . LEU B 1 25 ? -14.93 -22.5 -16.422 1 98 25 LEU B N 1
ATOM 3138 C CA . LEU B 1 25 ? -13.945 -22.219 -15.375 1 98 25 LEU B CA 1
ATOM 3139 C C . LEU B 1 25 ? -13.828 -23.406 -14.414 1 98 25 LEU B C 1
ATOM 3141 O O . LEU B 1 25 ? -14.602 -24.359 -14.5 1 98 25 LEU B O 1
ATOM 3145 N N . SER B 1 26 ? -12.852 -23.375 -13.508 1 97.31 26 SER B N 1
ATOM 3146 C CA . SER B 1 26 ? -12.609 -24.391 -12.5 1 97.31 26 SER B CA 1
ATOM 3147 C C . SER B 1 26 ? -13.883 -24.734 -11.734 1 97.31 26 SER B C 1
ATOM 3149 O O . SER B 1 26 ? -14.586 -23.844 -11.266 1 97.31 26 SER B O 1
ATOM 3151 N N . TYR B 1 27 ? -14.195 -25.969 -11.695 1 96.81 27 TYR B N 1
ATOM 3152 C CA . TYR B 1 27 ? -15.297 -26.562 -10.953 1 96.81 27 TYR B CA 1
ATOM 3153 C C . TYR B 1 27 ? -16.641 -26.266 -11.625 1 96.81 27 TYR B C 1
ATOM 3155 O O . TYR B 1 27 ? -17.688 -26.641 -11.125 1 96.81 27 TYR B O 1
ATOM 3163 N N . GLU B 1 28 ? -16.562 -25.609 -12.727 1 97.88 28 GLU B N 1
ATOM 3164 C CA . GLU B 1 28 ? -17.781 -25.312 -13.477 1 97.88 28 GLU B CA 1
ATOM 3165 C C . GLU B 1 28 ? -17.781 -26.031 -14.828 1 97.88 28 GLU B C 1
ATOM 3167 O O . GLU B 1 28 ? -18.516 -25.625 -15.742 1 97.88 28 GLU B O 1
ATOM 3172 N N . GLU B 1 29 ? -17 -27 -14.938 1 98.44 29 GLU B N 1
ATOM 3173 C CA . GLU B 1 29 ? -16.812 -27.656 -16.234 1 98.44 29 GLU B CA 1
ATOM 3174 C C . GLU B 1 29 ? -17.922 -28.672 -16.5 1 98.44 29 GLU B C 1
ATOM 3176 O O . GLU B 1 29 ? -17.641 -29.828 -16.812 1 98.44 29 GLU B O 1
ATOM 3181 N N . PHE B 1 30 ? -19.188 -28.266 -16.406 1 98.31 30 PHE B N 1
ATOM 3182 C CA . PHE B 1 30 ? -20.312 -29.188 -16.531 1 98.31 30 PHE B CA 1
ATOM 3183 C C . PHE B 1 30 ? -20.484 -29.625 -17.984 1 98.31 30 PHE B C 1
ATOM 3185 O O . PHE B 1 30 ? -20.562 -30.828 -18.266 1 98.31 30 PHE B O 1
ATOM 3192 N N . GLU B 1 31 ? -20.578 -28.656 -18.875 1 98.5 31 GLU B N 1
ATOM 3193 C CA . GLU B 1 31 ? -20.766 -28.984 -20.281 1 98.5 31 GLU B CA 1
ATOM 3194 C C . GLU B 1 31 ? -19.531 -29.656 -20.844 1 98.5 31 GLU B C 1
ATOM 3196 O O . GLU B 1 31 ? -19.625 -30.531 -21.719 1 98.5 31 GLU B O 1
ATOM 3201 N N . THR B 1 32 ? -18.359 -29.203 -20.375 1 98.69 32 THR B N 1
ATOM 3202 C CA . THR B 1 32 ? -17.125 -29.859 -20.781 1 98.69 32 THR B CA 1
ATOM 3203 C C . THR B 1 32 ? -17.125 -31.328 -20.359 1 98.69 32 THR B C 1
ATOM 3205 O O . THR B 1 32 ? -16.781 -32.219 -21.156 1 98.69 32 THR B O 1
ATOM 3208 N N . THR B 1 33 ? -17.531 -31.594 -19.141 1 98.62 33 THR B N 1
ATOM 3209 C CA . THR B 1 33 ? -17.609 -32.969 -18.609 1 98.62 33 THR B CA 1
ATOM 3210 C C . THR B 1 33 ? -18.578 -33.781 -19.453 1 98.62 33 THR B C 1
ATOM 3212 O O . THR B 1 33 ? -18.25 -34.938 -19.812 1 98.62 33 THR B O 1
ATOM 3215 N N . LYS B 1 34 ? -19.703 -33.219 -19.703 1 98.38 34 LYS B N 1
ATOM 3216 C CA . LYS B 1 34 ? -20.703 -33.906 -20.516 1 98.38 34 LYS B CA 1
ATOM 3217 C C . LYS B 1 34 ? -20.156 -34.25 -21.906 1 98.38 34 LYS B C 1
ATOM 3219 O O . LYS B 1 34 ? -20.375 -35.344 -22.438 1 98.38 34 LYS B O 1
ATOM 3224 N N . ALA B 1 35 ? -19.5 -33.281 -22.516 1 98.75 35 ALA B N 1
ATOM 3225 C CA . ALA B 1 35 ? -18.953 -33.469 -23.859 1 98.75 35 ALA B CA 1
ATOM 3226 C C . ALA B 1 35 ? -17.922 -34.594 -23.875 1 98.75 35 ALA B C 1
ATOM 3228 O O . ALA B 1 35 ? -17.922 -35.469 -24.766 1 98.75 35 ALA B O 1
ATOM 3229 N N . ILE B 1 36 ? -17.016 -34.594 -22.906 1 98.81 36 ILE B N 1
ATOM 3230 C CA . ILE B 1 36 ? -15.984 -35.625 -22.812 1 98.81 36 ILE B CA 1
ATOM 3231 C C . ILE B 1 36 ? -16.641 -37 -22.656 1 98.81 36 ILE B C 1
ATOM 3233 O O . ILE B 1 36 ? -16.25 -37.969 -23.312 1 98.81 36 ILE B O 1
ATOM 3237 N N . LYS B 1 37 ? -17.625 -37.062 -21.781 1 98.38 37 LYS B N 1
ATOM 3238 C CA . LYS B 1 37 ? -18.375 -38.281 -21.594 1 98.38 37 LYS B CA 1
ATOM 3239 C C . LYS B 1 37 ? -18.938 -38.812 -22.906 1 98.38 37 LYS B C 1
ATOM 3241 O O . LYS B 1 37 ? -18.797 -40 -23.219 1 98.38 37 LYS B O 1
ATOM 3246 N N . ASN B 1 38 ? -19.562 -37.938 -23.641 1 98.62 38 ASN B N 1
ATOM 3247 C CA . ASN B 1 38 ? -20.172 -38.312 -24.922 1 98.62 38 ASN B CA 1
ATOM 3248 C C . ASN B 1 38 ? -19.141 -38.844 -25.906 1 98.62 38 ASN B C 1
ATOM 3250 O O . ASN B 1 38 ? -19.375 -39.844 -26.578 1 98.62 38 ASN B O 1
ATOM 3254 N N . TRP B 1 39 ? -18.047 -38.125 -26.047 1 98.69 39 TRP B N 1
ATOM 3255 C CA . TRP B 1 39 ? -17.016 -38.562 -26.969 1 98.69 39 TRP B CA 1
ATOM 3256 C C . TRP B 1 39 ? -16.469 -39.938 -26.578 1 98.69 39 TRP B C 1
ATOM 3258 O O . TRP B 1 39 ? -16.141 -40.75 -27.453 1 98.69 39 TRP B O 1
ATOM 3268 N N . LEU B 1 40 ? -16.266 -40.188 -25.281 1 98.69 40 LEU B N 1
ATOM 3269 C CA . LEU B 1 40 ? -15.789 -41.469 -24.797 1 98.69 40 LEU B CA 1
ATOM 3270 C C . LEU B 1 40 ? -16.828 -42.562 -25.078 1 98.69 40 LEU B C 1
ATOM 3272 O O . LEU B 1 40 ? -16.469 -43.656 -25.5 1 98.69 40 LEU B O 1
ATOM 3276 N N . GLU B 1 41 ? -18.062 -42.281 -24.828 1 98.19 41 GLU B N 1
ATOM 3277 C CA . GLU B 1 41 ? -19.141 -43.25 -25.062 1 98.19 41 GLU B CA 1
ATOM 3278 C C . GLU B 1 41 ? -19.266 -43.594 -26.531 1 98.19 41 GLU B C 1
ATOM 3280 O O . GLU B 1 41 ? -19.562 -44.75 -26.891 1 98.19 41 GLU B O 1
ATOM 3285 N N . GLU B 1 42 ? -19.062 -42.656 -27.359 1 97.69 42 GLU B N 1
ATOM 3286 C CA . GLU B 1 42 ? -19.094 -42.875 -28.797 1 97.69 42 GLU B CA 1
ATOM 3287 C C . GLU B 1 42 ? -18.109 -43.969 -29.203 1 97.69 42 GLU B C 1
ATOM 3289 O O . GLU B 1 42 ? -18.312 -44.688 -30.188 1 97.69 42 GLU B O 1
ATOM 3294 N N . LYS B 1 43 ? -17.062 -44.125 -28.484 1 97.25 43 LYS B N 1
ATOM 3295 C CA . LYS B 1 43 ? -16.016 -45.094 -28.797 1 97.25 43 LYS B CA 1
ATOM 3296 C C . LYS B 1 43 ? -16.094 -46.281 -27.859 1 97.25 43 LYS B C 1
ATOM 3298 O O . LYS B 1 43 ? -15.172 -47.125 -27.828 1 97.25 43 LYS B O 1
ATOM 3303 N N . ASN B 1 44 ? -17.141 -46.406 -27.094 1 97.56 44 ASN B N 1
ATOM 3304 C CA . ASN B 1 44 ? -17.406 -47.5 -26.172 1 97.56 44 ASN B CA 1
ATOM 3305 C C . ASN B 1 44 ? -16.297 -47.625 -25.141 1 97.56 44 ASN B C 1
ATOM 3307 O O . ASN B 1 44 ? -15.852 -48.75 -24.844 1 97.56 44 ASN B O 1
ATOM 3311 N N . ILE B 1 45 ? -15.836 -46.531 -24.703 1 98.38 45 ILE B N 1
ATOM 3312 C CA . ILE B 1 45 ? -14.844 -46.531 -23.641 1 98.38 45 ILE B CA 1
ATOM 3313 C C . ILE B 1 45 ? -15.555 -46.5 -22.281 1 98.38 45 ILE B C 1
ATOM 3315 O O . ILE B 1 45 ? -16.484 -45.719 -22.078 1 98.38 45 ILE B O 1
ATOM 3319 N N . THR B 1 46 ? -15.086 -47.312 -21.344 1 97.94 46 THR B N 1
ATOM 3320 C CA . THR B 1 46 ? -15.734 -47.5 -20.047 1 97.94 46 THR B CA 1
ATOM 3321 C C . THR B 1 46 ? -15.539 -46.25 -19.172 1 97.94 46 THR B C 1
ATOM 3323 O O . THR B 1 46 ? -14.406 -45.812 -18.953 1 97.94 46 THR B O 1
ATOM 3326 N N . ILE B 1 47 ? -16.641 -45.75 -18.719 1 98.12 47 ILE B N 1
ATOM 3327 C CA . ILE B 1 47 ? -16.594 -44.625 -17.781 1 98.12 47 ILE B CA 1
ATOM 3328 C C . ILE B 1 47 ? -16.75 -45.156 -16.359 1 98.12 47 ILE B C 1
ATOM 3330 O O . ILE B 1 47 ? -17.656 -45.938 -16.062 1 98.12 47 ILE B O 1
ATOM 3334 N N . ILE B 1 48 ? -15.859 -44.719 -15.547 1 96.75 48 ILE B N 1
ATOM 3335 C CA . ILE B 1 48 ? -15.906 -45.125 -14.141 1 96.75 48 ILE B CA 1
ATOM 3336 C C . ILE B 1 48 ? -16.734 -44.094 -13.352 1 96.75 48 ILE B C 1
ATOM 3338 O O . ILE B 1 48 ? -16.5 -42.875 -13.469 1 96.75 48 ILE B O 1
ATOM 3342 N N . ASP B 1 49 ? -17.594 -44.656 -12.609 1 92.56 49 ASP B N 1
ATOM 3343 C CA . ASP B 1 49 ? -18.391 -43.781 -11.758 1 92.56 49 ASP B CA 1
ATOM 3344 C C . ASP B 1 49 ? -17.5 -43.094 -10.719 1 92.56 49 ASP B C 1
ATOM 3346 O O . ASP B 1 49 ? -16.672 -43.719 -10.078 1 92.56 49 ASP B O 1
ATOM 3350 N N . SER B 1 50 ? -17.656 -41.875 -10.703 1 91.25 50 SER B N 1
ATOM 3351 C CA . SER B 1 50 ? -16.875 -41.062 -9.766 1 91.25 50 SER B CA 1
ATOM 3352 C C . SER B 1 50 ? -17.766 -40.094 -9.008 1 91.25 50 SER B C 1
ATOM 3354 O O . SER B 1 50 ? -18.828 -39.688 -9.508 1 91.25 50 SER B O 1
ATOM 3356 N N . ASN B 1 51 ? -17.516 -39.75 -7.785 1 90.56 51 ASN B N 1
ATOM 3357 C CA . ASN B 1 51 ? -18.25 -38.75 -6.992 1 90.56 51 ASN B CA 1
ATOM 3358 C C . ASN B 1 51 ? -17.797 -37.344 -7.309 1 90.56 51 ASN B C 1
ATOM 3360 O O . ASN B 1 51 ? -18.125 -36.406 -6.578 1 90.56 51 ASN B O 1
ATOM 3364 N N . LEU B 1 52 ? -17.078 -37.188 -8.367 1 94.62 52 LEU B N 1
ATOM 3365 C CA . LEU B 1 52 ? -16.656 -35.844 -8.766 1 94.62 52 LEU B CA 1
ATOM 3366 C C . LEU B 1 52 ? -17.797 -35.094 -9.445 1 94.62 52 LEU B C 1
ATOM 3368 O O . LEU B 1 52 ? -18.516 -35.656 -10.266 1 94.62 52 LEU B O 1
ATOM 3372 N N . GLU B 1 53 ? -18 -33.812 -9.055 1 95 53 GLU B N 1
ATOM 3373 C CA . GLU B 1 53 ? -19.047 -33 -9.672 1 95 53 GLU B CA 1
ATOM 3374 C C . GLU B 1 53 ? -18.75 -32.75 -11.148 1 95 53 GLU B C 1
ATOM 3376 O O . GLU B 1 53 ? -19.656 -32.719 -11.977 1 95 5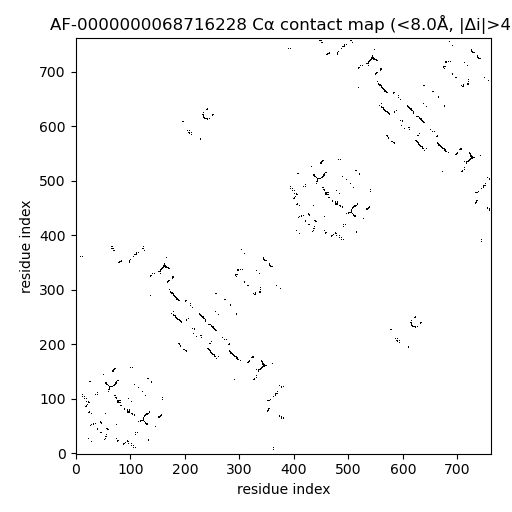3 GLU B O 1
ATOM 3381 N N . THR B 1 54 ? -17.547 -32.5 -11.406 1 97.44 54 THR B N 1
ATOM 3382 C CA . THR B 1 54 ? -17.062 -32.344 -12.773 1 97.44 54 THR B CA 1
ATOM 3383 C C . THR B 1 54 ? -15.805 -33.188 -13 1 97.44 54 THR B C 1
ATOM 3385 O O . THR B 1 54 ? -15.172 -33.625 -12.039 1 97.44 54 THR B O 1
ATOM 3388 N N . GLY B 1 55 ? -15.406 -33.406 -14.273 1 97.56 55 GLY B N 1
ATOM 3389 C CA . GLY B 1 55 ? -14.336 -34.344 -14.633 1 97.56 55 GLY B CA 1
ATOM 3390 C C . GLY B 1 55 ? -14.82 -35.75 -14.938 1 97.56 55 GLY B C 1
ATOM 3391 O O . GLY B 1 55 ? -15.977 -36.062 -14.68 1 97.56 55 GLY B O 1
ATOM 3392 N N . ILE B 1 56 ? -13.969 -36.531 -15.547 1 98.06 56 ILE B N 1
ATOM 3393 C CA . ILE B 1 56 ? -14.32 -37.875 -15.953 1 98.06 56 ILE B CA 1
ATOM 3394 C C . ILE B 1 56 ? -13.164 -38.844 -15.672 1 98.06 56 ILE B C 1
ATOM 3396 O O . ILE B 1 56 ? -12 -38.469 -15.875 1 98.06 56 ILE B O 1
ATOM 3400 N N . ILE B 1 57 ? -13.508 -39.938 -15.109 1 98.62 57 ILE B N 1
ATOM 3401 C CA . ILE B 1 57 ? -12.586 -41.062 -15.023 1 98.62 57 ILE B CA 1
ATOM 3402 C C . ILE B 1 57 ? -13.016 -42.156 -15.992 1 98.62 57 ILE B C 1
ATOM 3404 O O . ILE B 1 57 ? -14.18 -42.594 -15.984 1 98.62 57 ILE B O 1
ATOM 3408 N N . ALA B 1 58 ? -12.125 -42.594 -16.859 1 98.69 58 ALA B N 1
ATOM 3409 C CA . ALA B 1 58 ? -12.422 -43.625 -17.828 1 98.69 58 ALA B CA 1
ATOM 3410 C C . ALA B 1 58 ? -11.305 -44.688 -17.875 1 98.69 58 ALA B C 1
ATOM 3412 O O . ALA B 1 58 ? -10.195 -44.438 -17.391 1 98.69 58 ALA B O 1
ATOM 3413 N N . GLU B 1 59 ? -11.609 -45.812 -18.453 1 98.5 59 GLU B N 1
ATOM 3414 C CA . GLU B 1 59 ? -10.609 -46.875 -18.516 1 98.5 59 GLU B CA 1
ATOM 3415 C C . GLU B 1 59 ? -10.703 -47.625 -19.844 1 98.5 59 GLU B C 1
ATOM 3417 O O . GLU B 1 59 ? -11.797 -47.812 -20.391 1 98.5 59 GLU B O 1
ATOM 3422 N N . VAL B 1 60 ? -9.602 -48 -20.359 1 98.31 60 VAL B N 1
ATOM 3423 C CA . VAL B 1 60 ? -9.453 -49 -21.391 1 98.31 60 VAL B CA 1
ATOM 3424 C C . VAL B 1 60 ? -8.656 -50.188 -20.859 1 98.31 60 VAL B C 1
ATOM 3426 O O . VAL B 1 60 ? -7.508 -50.031 -20.422 1 98.31 60 VAL B O 1
ATOM 3429 N N . SER B 1 61 ? -9.297 -51.344 -20.875 1 97.06 61 SER B N 1
ATOM 3430 C CA . SER B 1 61 ? -8.695 -52.5 -20.203 1 97.06 61 SER B CA 1
ATOM 3431 C C . SER B 1 61 ? -8.586 -53.688 -21.141 1 97.06 61 SER B C 1
ATOM 3433 O O . SER B 1 61 ? -9.578 -54.125 -21.719 1 97.06 61 SER B O 1
ATOM 3435 N N . GLY B 1 62 ? -7.375 -54.156 -21.297 1 95.12 62 GLY B N 1
ATOM 3436 C CA . GLY B 1 62 ? -7.168 -55.438 -21.938 1 95.12 62 GLY B CA 1
ATOM 3437 C C . GLY B 1 62 ? -7.102 -56.594 -20.969 1 95.12 62 GLY B C 1
ATOM 3438 O O . GLY B 1 62 ? -8.094 -57.281 -20.781 1 95.12 62 GLY B O 1
ATOM 3439 N N . ASN B 1 63 ? -6.02 -56.781 -20.297 1 92.69 63 ASN B N 1
ATOM 3440 C CA . ASN B 1 63 ? -5.883 -57.719 -19.188 1 92.69 63 ASN B CA 1
ATOM 3441 C C . ASN B 1 63 ? -6.305 -57.094 -17.859 1 92.69 63 ASN B C 1
ATOM 3443 O O . ASN B 1 63 ? -5.512 -56.406 -17.219 1 92.69 63 ASN B O 1
ATOM 3447 N N . LYS B 1 64 ? -7.445 -57.5 -17.391 1 90.75 64 LYS B N 1
ATOM 3448 C CA . LYS B 1 64 ? -8.023 -56.875 -16.188 1 90.75 64 LYS B CA 1
ATOM 3449 C C . LYS B 1 64 ? -7.227 -57.219 -14.945 1 90.75 64 LYS B C 1
ATOM 3451 O O . LYS B 1 64 ? -7.32 -56.531 -13.922 1 90.75 64 LYS B O 1
ATOM 3456 N N . ASN B 1 65 ? -6.41 -58.25 -15.078 1 93.31 65 ASN B N 1
ATOM 3457 C CA . ASN B 1 65 ? -5.598 -58.656 -13.938 1 93.31 65 ASN B CA 1
ATOM 3458 C C . ASN B 1 65 ? -4.207 -58.031 -13.984 1 93.31 65 ASN B C 1
ATOM 3460 O O . ASN B 1 65 ? -3.389 -58.25 -13.094 1 93.31 65 ASN B O 1
ATOM 3464 N N . GLY B 1 66 ? -3.945 -57.25 -14.969 1 96.06 66 GLY B N 1
ATOM 3465 C CA . GLY B 1 66 ? -2.664 -56.594 -15.117 1 96.06 66 GLY B CA 1
ATOM 3466 C C . GLY B 1 66 ? -2.586 -55.281 -14.367 1 96.06 66 GLY B C 1
ATOM 3467 O O . GLY B 1 66 ? -3.482 -54.938 -13.594 1 96.06 66 GLY B O 1
ATOM 3468 N N . PRO B 1 67 ? -1.506 -54.594 -14.531 1 97.81 67 PRO B N 1
ATOM 3469 C CA . PRO B 1 67 ? -1.311 -53.312 -13.844 1 97.81 67 PRO B CA 1
ATOM 3470 C C . PRO B 1 67 ? -2.217 -52.219 -14.383 1 97.81 67 PRO B C 1
ATOM 3472 O O . PRO B 1 67 ? -2.801 -52.375 -15.461 1 97.81 67 PRO B O 1
ATOM 3475 N N . ILE B 1 68 ? -2.381 -51.125 -13.602 1 98.25 68 ILE B N 1
ATOM 3476 C CA . ILE B 1 68 ? -3.105 -49.938 -14.008 1 98.25 68 ILE B CA 1
ATOM 3477 C C . ILE B 1 68 ? -2.141 -48.75 -14.094 1 98.25 68 ILE B C 1
ATOM 3479 O O . ILE B 1 68 ? -1.359 -48.5 -13.172 1 98.25 68 ILE B O 1
ATOM 3483 N N . VAL B 1 69 ? -2.09 -48.125 -15.18 1 98.56 69 VAL B N 1
ATOM 3484 C CA . VAL B 1 69 ? -1.394 -46.844 -15.305 1 98.56 69 VAL B CA 1
ATOM 3485 C C . VAL B 1 69 ? -2.391 -45.75 -15.664 1 98.56 69 VAL B C 1
ATOM 3487 O O . VAL B 1 69 ? -3.471 -46.031 -16.188 1 98.56 69 VAL B O 1
ATOM 3490 N N . ALA B 1 70 ? -2.062 -44.5 -15.297 1 98.81 70 ALA B N 1
ATOM 3491 C CA . ALA B 1 70 ? -3.004 -43.406 -15.516 1 98.81 70 ALA B CA 1
ATOM 3492 C C . ALA B 1 70 ? -2.408 -42.344 -16.438 1 98.81 70 ALA B C 1
ATOM 3494 O O . ALA B 1 70 ? -1.189 -42.156 -16.469 1 98.81 70 ALA B O 1
ATOM 3495 N N . VAL B 1 71 ? -3.219 -41.719 -17.188 1 98.88 71 VAL B N 1
ATOM 3496 C CA . VAL B 1 71 ? -2.898 -40.562 -17.984 1 98.88 71 VAL B CA 1
ATOM 3497 C C . VAL B 1 71 ? -3.865 -39.406 -17.656 1 98.88 71 VAL B C 1
ATOM 3499 O O . VAL B 1 71 ? -5.086 -39.594 -17.672 1 98.88 71 VAL B O 1
ATOM 3502 N N . ARG B 1 72 ? -3.311 -38.25 -17.359 1 98.88 72 ARG B N 1
ATOM 3503 C CA . ARG B 1 72 ? -4.125 -37.125 -16.859 1 98.88 72 ARG B CA 1
ATOM 3504 C C . ARG B 1 72 ? -4.152 -35.969 -17.844 1 98.88 72 ARG B C 1
ATOM 3506 O O . ARG B 1 72 ? -3.121 -35.625 -18.422 1 98.88 72 ARG B O 1
ATOM 3513 N N . ALA B 1 73 ? -5.328 -35.406 -18.047 1 98.69 73 ALA B N 1
ATOM 3514 C CA . ALA B 1 73 ? -5.508 -34.125 -18.703 1 98.69 73 ALA B CA 1
ATOM 3515 C C . ALA B 1 73 ? -6.352 -33.188 -17.859 1 98.69 73 ALA B C 1
ATOM 3517 O O . ALA B 1 73 ? -7.34 -33.594 -17.25 1 98.69 73 ALA B O 1
ATOM 3518 N N . ASP B 1 74 ? -5.938 -31.953 -17.734 1 98.38 74 ASP B N 1
ATOM 3519 C CA . ASP B 1 74 ? -6.766 -30.922 -17.109 1 98.38 74 ASP B CA 1
ATOM 3520 C C . ASP B 1 74 ? -7.77 -30.344 -18.109 1 98.38 74 ASP B C 1
ATOM 3522 O O . ASP B 1 74 ? -7.52 -30.359 -19.312 1 98.38 74 ASP B O 1
ATOM 3526 N N . ILE B 1 75 ? -8.938 -29.828 -17.547 1 98.75 75 ILE B N 1
ATOM 3527 C CA . ILE B 1 75 ? -9.984 -29.578 -18.531 1 98.75 75 ILE B CA 1
ATOM 3528 C C . ILE B 1 75 ? -10.555 -28.172 -18.328 1 98.75 75 ILE B C 1
ATOM 3530 O O . ILE B 1 75 ? -11.391 -27.719 -19.109 1 98.75 75 ILE B O 1
ATOM 3534 N N . ASP B 1 76 ? -10.078 -27.438 -17.297 1 98.38 76 ASP B N 1
ATOM 3535 C CA . ASP B 1 76 ? -10.68 -26.156 -16.953 1 98.38 76 ASP B CA 1
ATOM 3536 C C . ASP B 1 76 ? -10.047 -25.016 -17.75 1 98.38 76 ASP B C 1
ATOM 3538 O O . ASP B 1 76 ? -8.969 -25.188 -18.328 1 98.38 76 ASP B O 1
ATOM 3542 N N . ALA B 1 77 ? -10.828 -23.891 -17.828 1 98.19 77 ALA B N 1
ATOM 3543 C CA . ALA B 1 77 ? -10.383 -22.688 -18.516 1 98.19 77 ALA B CA 1
ATOM 3544 C C . ALA B 1 77 ? -10.055 -21.578 -17.516 1 98.19 77 ALA B C 1
ATOM 3546 O O . ALA B 1 77 ? -9.906 -21.828 -16.312 1 98.19 77 ALA B O 1
ATOM 3547 N N . LEU B 1 78 ? -9.719 -20.406 -18.078 1 96.88 78 LEU B N 1
ATOM 3548 C CA . LEU B 1 78 ? -9.312 -19.25 -17.281 1 96.88 78 LEU B CA 1
ATOM 3549 C C . LEU B 1 78 ? -10.273 -18.094 -17.484 1 96.88 78 LEU B C 1
ATOM 3551 O O . LEU B 1 78 ? -10.891 -17.969 -18.547 1 96.88 78 LEU B O 1
ATOM 3555 N N . PRO B 1 79 ? -10.484 -17.25 -16.469 1 96.12 79 PRO B N 1
ATOM 3556 C CA . PRO B 1 79 ? -11.289 -16.031 -16.625 1 96.12 79 PRO B CA 1
ATOM 3557 C C . PRO B 1 79 ? -10.57 -14.93 -17.391 1 96.12 79 PRO B C 1
ATOM 3559 O O . PRO B 1 79 ? -10.273 -13.867 -16.844 1 96.12 79 PRO B O 1
ATOM 3562 N N . ILE B 1 80 ? -10.328 -15.117 -18.641 1 95.19 80 ILE B N 1
ATOM 3563 C CA . ILE B 1 80 ? -9.625 -14.203 -19.531 1 95.19 80 ILE B CA 1
ATOM 3564 C C . ILE B 1 80 ? -10.477 -13.953 -20.781 1 95.19 80 ILE B C 1
ATOM 3566 O O . ILE B 1 80 ? -11.039 -14.883 -21.359 1 95.19 80 ILE B O 1
ATOM 3570 N N . GLN B 1 81 ? -10.594 -12.688 -21.125 1 96.62 81 GLN B N 1
ATOM 3571 C CA . GLN B 1 81 ? -11.227 -12.367 -22.406 1 96.62 81 GLN B CA 1
ATOM 3572 C C . GLN B 1 81 ? -10.289 -12.68 -23.562 1 96.62 81 GLN B C 1
ATOM 3574 O O . GLN B 1 81 ? -9.195 -12.125 -23.656 1 96.62 81 GLN B O 1
ATOM 3579 N N . GLU B 1 82 ? -10.734 -13.562 -24.469 1 96.44 82 GLU B N 1
ATOM 3580 C CA . GLU B 1 82 ? -9.891 -13.984 -25.578 1 96.44 82 GLU B CA 1
ATOM 3581 C C . GLU B 1 82 ? -9.734 -12.867 -26.625 1 96.44 82 GLU B C 1
ATOM 3583 O O . GLU B 1 82 ? -10.703 -12.18 -26.938 1 96.44 82 GLU B O 1
ATOM 3588 N N . GLU B 1 83 ? -8.484 -12.734 -27.094 1 96.75 83 GLU B N 1
ATOM 3589 C CA . GLU B 1 83 ? -8.18 -11.711 -28.094 1 96.75 83 GLU B CA 1
ATOM 3590 C C . GLU B 1 83 ? -7.41 -12.305 -29.266 1 96.75 83 GLU B C 1
ATOM 3592 O O . GLU B 1 83 ? -6.504 -11.672 -29.812 1 96.75 83 GLU B O 1
ATOM 3597 N N . THR B 1 84 ? -7.625 -13.531 -29.672 1 94.81 84 THR B N 1
ATOM 3598 C CA . THR B 1 84 ? -6.906 -14.219 -30.734 1 94.81 84 THR B CA 1
ATOM 3599 C C . THR B 1 84 ? -7.547 -13.93 -32.094 1 94.81 84 THR B C 1
ATOM 3601 O O . THR B 1 84 ? -6.902 -14.07 -33.125 1 94.81 84 THR B O 1
ATOM 3604 N N . HIS B 1 85 ? -8.852 -13.703 -32.125 1 92.5 85 HIS B N 1
ATOM 3605 C CA . HIS B 1 85 ? -9.641 -13.477 -33.312 1 92.5 85 HIS B CA 1
ATOM 3606 C C . HIS B 1 85 ? -9.695 -14.727 -34.188 1 92.5 85 HIS B C 1
ATOM 3608 O O . HIS B 1 85 ? -9.875 -14.641 -35.406 1 92.5 85 HIS B O 1
ATOM 3614 N N . LEU B 1 86 ? -9.445 -15.82 -33.688 1 95.44 86 LEU B N 1
ATOM 3615 C CA . LEU B 1 86 ? -9.586 -17.094 -34.375 1 95.44 86 LEU B CA 1
ATOM 3616 C C . LEU B 1 86 ? -11.047 -17.344 -34.75 1 95.44 86 LEU B C 1
ATOM 3618 O O . LEU B 1 86 ? -11.961 -16.812 -34.125 1 95.44 86 LEU B O 1
ATOM 3622 N N . SER B 1 87 ? -11.242 -18.141 -35.75 1 96.69 87 SER B N 1
ATOM 3623 C CA . SER B 1 87 ? -12.594 -18.484 -36.188 1 96.69 87 SER B CA 1
ATOM 3624 C C . SER B 1 87 ? -13.32 -19.312 -35.156 1 96.69 87 SER B C 1
ATOM 3626 O O . SER B 1 87 ? -14.555 -19.344 -35.125 1 96.69 87 SER B O 1
ATOM 3628 N N . TYR B 1 88 ? -12.641 -19.969 -34.25 1 97.62 88 TYR B N 1
ATOM 3629 C CA . TYR B 1 88 ? -13.227 -20.766 -33.188 1 97.62 88 TYR B CA 1
ATOM 3630 C C . TYR B 1 88 ? -12.906 -20.188 -31.812 1 97.62 88 TYR B C 1
ATOM 3632 O O . TYR B 1 88 ? -12.68 -20.922 -30.859 1 97.62 88 TYR B O 1
ATOM 3640 N N . ALA B 1 89 ? -12.82 -18.875 -31.766 1 97.69 89 ALA B N 1
ATOM 3641 C CA . ALA B 1 89 ? -12.594 -18.203 -30.5 1 97.69 89 ALA B CA 1
ATOM 3642 C C . ALA B 1 89 ? -13.75 -18.453 -29.531 1 97.69 89 ALA B C 1
ATOM 3644 O O . ALA B 1 89 ? -14.852 -18.828 -29.953 1 97.69 89 ALA B O 1
ATOM 3645 N N . SER B 1 90 ? -13.453 -18.25 -28.25 1 98.31 90 SER B N 1
ATOM 3646 C CA . SER B 1 90 ? -14.43 -18.484 -27.188 1 98.31 90 SER B CA 1
ATOM 3647 C C . SER B 1 90 ? -15.734 -17.75 -27.469 1 98.31 90 SER B C 1
ATOM 3649 O O . SER B 1 90 ? -15.719 -16.562 -27.828 1 98.31 90 SER B O 1
ATOM 3651 N N . LYS B 1 91 ? -16.766 -18.391 -27.297 1 98.19 91 LYS B N 1
ATOM 3652 C CA . LYS B 1 91 ? -18.094 -17.781 -27.438 1 98.19 91 LYS B CA 1
ATOM 3653 C C . LYS B 1 91 ? -18.656 -17.406 -26.062 1 98.19 91 LYS B C 1
ATOM 3655 O O . LYS B 1 91 ? -19.812 -16.984 -25.969 1 98.19 91 LYS B O 1
ATOM 3660 N N . VAL B 1 92 ? -17.906 -17.625 -25.109 1 97.88 92 VAL B N 1
ATOM 3661 C CA . VAL B 1 92 ? -18.297 -17.266 -23.75 1 97.88 92 VAL B CA 1
ATOM 3662 C C . VAL B 1 92 ? -17.469 -16.094 -23.266 1 97.88 92 VAL B C 1
ATOM 3664 O O . VAL B 1 92 ? -16.266 -16.219 -23.031 1 97.88 92 VAL B O 1
ATOM 3667 N N . ARG B 1 93 ? -18.125 -14.898 -23.016 1 94.88 93 ARG B N 1
ATOM 3668 C CA . ARG B 1 93 ? -17.438 -13.672 -22.641 1 94.88 93 ARG B CA 1
ATOM 3669 C C . ARG B 1 93 ? -16.641 -13.852 -21.344 1 94.88 93 ARG B C 1
ATOM 3671 O O . ARG B 1 93 ? -17.156 -14.383 -20.375 1 94.88 93 ARG B O 1
ATOM 3678 N N . GLY B 1 94 ? -15.43 -13.555 -21.359 1 97.25 94 GLY B N 1
ATOM 3679 C CA . GLY B 1 94 ? -14.602 -13.508 -20.156 1 97.25 94 GLY B CA 1
ATOM 3680 C C . GLY B 1 94 ? -13.969 -14.852 -19.828 1 97.25 94 GLY B C 1
ATOM 3681 O O . GLY B 1 94 ? -13.383 -15.016 -18.75 1 97.25 94 GLY B O 1
ATOM 3682 N N . LYS B 1 95 ? -14.109 -15.828 -20.641 1 98 95 LYS B N 1
ATOM 3683 C CA . LYS B 1 95 ? -13.523 -17.141 -20.391 1 98 95 LYS B CA 1
ATOM 3684 C C . LYS B 1 95 ? -12.75 -17.641 -21.625 1 98 95 LYS B C 1
ATOM 3686 O O . LYS B 1 95 ? -13.172 -17.422 -22.75 1 98 95 LYS B O 1
ATOM 3691 N N . MET B 1 96 ? -11.648 -18.25 -21.359 1 98.19 96 MET B N 1
ATOM 3692 C CA . MET B 1 96 ? -10.805 -18.703 -22.453 1 98.19 96 MET B CA 1
ATOM 3693 C C . MET B 1 96 ? -9.914 -19.859 -22.016 1 98.19 96 MET B C 1
ATOM 3695 O O . MET B 1 96 ? -9.43 -19.875 -20.891 1 98.19 96 MET B O 1
ATOM 3699 N N . HIS B 1 97 ? -9.703 -20.797 -22.891 1 97.94 97 HIS B N 1
ATOM 3700 C CA . HIS B 1 97 ? -8.633 -21.766 -22.672 1 97.94 97 HIS B CA 1
ATOM 3701 C C . HIS B 1 97 ? -7.277 -21.172 -23.031 1 97.94 97 HIS B C 1
ATOM 3703 O O . HIS B 1 97 ? -6.609 -21.641 -23.953 1 97.94 97 HIS B O 1
ATOM 3709 N N . ALA B 1 98 ? -6.84 -20.297 -22.234 1 96.44 98 ALA B N 1
ATOM 3710 C CA . ALA B 1 98 ? -5.613 -19.547 -22.484 1 96.44 98 ALA B CA 1
ATOM 3711 C C . ALA B 1 98 ? -4.391 -20.297 -21.969 1 96.44 98 ALA B C 1
ATOM 3713 O O . ALA B 1 98 ? -3.275 -19.766 -21.984 1 96.44 98 ALA B O 1
ATOM 3714 N N . CYS B 1 99 ? -4.555 -21.5 -21.469 1 96.12 99 CYS B N 1
ATOM 3715 C CA . CYS B 1 99 ? -3.443 -22.312 -20.969 1 96.12 99 CYS B CA 1
ATOM 3716 C C . CYS B 1 99 ? -3.312 -23.609 -21.766 1 96.12 99 CYS B C 1
ATOM 3718 O O . CYS B 1 99 ? -2.43 -24.422 -21.484 1 96.12 99 CYS B O 1
ATOM 3720 N N . GLY B 1 100 ? -4.273 -23.906 -22.656 1 97.69 100 GLY B N 1
ATOM 3721 C CA . GLY B 1 100 ? -4.176 -25.047 -23.562 1 97.69 100 GLY B CA 1
ATOM 3722 C C . GLY B 1 100 ? -4.773 -26.312 -22.984 1 97.69 100 GLY B C 1
ATOM 3723 O O . GLY B 1 100 ? -4.469 -27.422 -23.453 1 97.69 100 GLY B O 1
ATOM 3724 N N . HIS B 1 101 ? -5.652 -26.188 -21.984 1 98.62 101 HIS B N 1
ATOM 3725 C CA . HIS B 1 101 ? -6.254 -27.391 -21.422 1 98.62 101 HIS B CA 1
ATOM 3726 C C . HIS B 1 101 ? -7.176 -28.078 -22.422 1 98.62 101 HIS B C 1
ATOM 3728 O O . HIS B 1 101 ? -7.391 -29.281 -22.359 1 98.62 101 HIS B O 1
ATOM 3734 N N . ASP B 1 102 ? -7.727 -27.281 -23.359 1 98.75 102 ASP B N 1
ATOM 3735 C CA . ASP B 1 102 ? -8.484 -27.859 -24.469 1 98.75 102 ASP B CA 1
ATOM 3736 C C . ASP B 1 102 ? -7.602 -28.781 -25.312 1 98.75 102 ASP B C 1
ATOM 3738 O O . ASP B 1 102 ? -8.031 -29.859 -25.703 1 98.75 102 ASP B O 1
ATOM 3742 N N . PHE B 1 103 ? -6.41 -28.406 -25.516 1 98.69 103 PHE B N 1
ATOM 3743 C CA . PHE B 1 103 ? -5.43 -29.219 -26.219 1 98.69 103 PHE B CA 1
ATOM 3744 C C . PHE B 1 103 ? -5.109 -30.484 -25.422 1 98.69 103 PHE B C 1
ATOM 3746 O O . PHE B 1 103 ? -5.094 -31.578 -25.984 1 98.69 103 PHE B O 1
ATOM 3753 N N . HIS B 1 104 ? -4.812 -30.375 -24.141 1 98.88 104 HIS B N 1
ATOM 3754 C CA . HIS B 1 104 ? -4.531 -31.531 -23.297 1 98.88 104 HIS B CA 1
ATOM 3755 C C . HIS B 1 104 ? -5.668 -32.531 -23.359 1 98.88 104 HIS B C 1
ATOM 3757 O O . HIS B 1 104 ? -5.426 -33.75 -23.531 1 98.88 104 HIS B O 1
ATOM 3763 N N . THR B 1 105 ? -6.855 -32.031 -23.188 1 98.88 105 THR B N 1
ATOM 3764 C CA . THR B 1 105 ? -8.047 -32.844 -23.172 1 98.88 105 THR B CA 1
ATOM 3765 C C . THR B 1 105 ? -8.195 -33.625 -24.484 1 98.88 105 THR B C 1
ATOM 3767 O O . THR B 1 105 ? -8.383 -34.844 -24.5 1 98.88 105 THR B O 1
ATOM 3770 N N . ALA B 1 106 ? -8.094 -32.906 -25.578 1 98.88 106 ALA B N 1
ATOM 3771 C CA . ALA B 1 106 ? -8.25 -33.5 -26.891 1 98.88 106 ALA B CA 1
ATOM 3772 C C . ALA B 1 106 ? -7.176 -34.562 -27.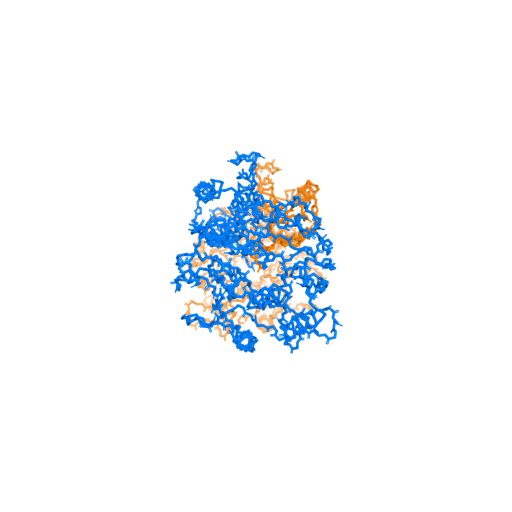141 1 98.88 106 ALA B C 1
ATOM 3774 O O . ALA B 1 106 ? -7.457 -35.656 -27.656 1 98.88 106 ALA B O 1
ATOM 3775 N N . ALA B 1 107 ? -5.988 -34.25 -26.781 1 98.81 107 ALA B N 1
ATOM 3776 C CA . ALA B 1 107 ? -4.875 -35.188 -26.969 1 98.81 107 ALA B CA 1
ATOM 3777 C C . ALA B 1 107 ? -5.086 -36.469 -26.188 1 98.81 107 ALA B C 1
ATOM 3779 O O . ALA B 1 107 ? -4.879 -37.562 -26.719 1 98.81 107 ALA B O 1
ATOM 3780 N N . ILE B 1 108 ? -5.48 -36.344 -24.984 1 98.81 108 ILE B N 1
ATOM 3781 C CA . ILE B 1 108 ? -5.629 -37.531 -24.125 1 98.81 108 ILE B CA 1
ATOM 3782 C C . ILE B 1 108 ? -6.871 -38.312 -24.547 1 98.81 108 ILE B C 1
ATOM 3784 O O . ILE B 1 108 ? -6.891 -39.562 -24.469 1 98.81 108 ILE B O 1
ATOM 3788 N N . LEU B 1 109 ? -7.941 -37.625 -25.016 1 98.81 109 LEU B N 1
ATOM 3789 C CA . LEU B 1 109 ? -9.031 -38.344 -25.656 1 98.81 109 LEU B CA 1
ATOM 3790 C C . LEU B 1 109 ? -8.523 -39.156 -26.828 1 98.81 109 LEU B C 1
ATOM 3792 O O . LEU B 1 109 ? -8.891 -40.344 -26.984 1 98.81 109 LEU B O 1
ATOM 3796 N N . GLY B 1 110 ? -7.715 -38.531 -27.656 1 98.69 110 GLY B N 1
ATOM 3797 C CA . GLY B 1 110 ? -7.094 -39.281 -28.734 1 98.69 110 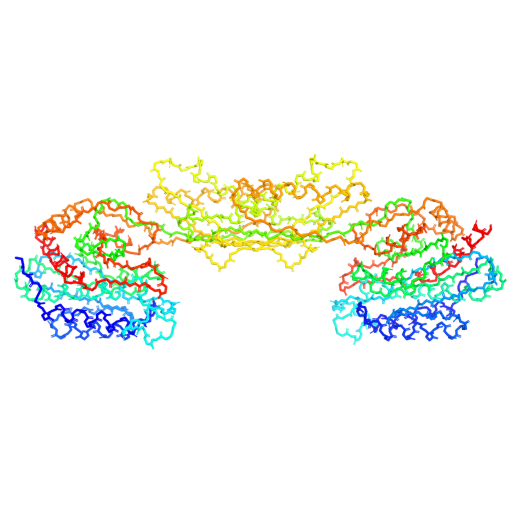GLY B CA 1
ATOM 3798 C C . GLY B 1 110 ? -6.32 -40.5 -28.266 1 98.69 110 GLY B C 1
ATOM 3799 O O . GLY B 1 110 ? -6.367 -41.562 -28.906 1 98.69 110 GLY B O 1
ATOM 3800 N N . THR B 1 111 ? -5.598 -40.312 -27.188 1 98.62 111 THR B N 1
ATOM 3801 C CA . THR B 1 111 ? -4.895 -41.438 -26.578 1 98.62 111 THR B CA 1
ATOM 3802 C C . THR B 1 111 ? -5.859 -42.594 -26.25 1 98.62 111 THR B C 1
ATOM 3804 O O . THR B 1 111 ? -5.598 -43.75 -26.562 1 98.62 111 THR B O 1
ATOM 3807 N N . ALA B 1 112 ? -6.953 -42.281 -25.656 1 98.69 112 ALA B N 1
ATOM 3808 C CA . ALA B 1 112 ? -7.965 -43.25 -25.281 1 98.69 112 ALA B CA 1
ATOM 3809 C C . ALA B 1 112 ? -8.531 -43.969 -26.516 1 98.69 112 ALA B C 1
ATOM 3811 O O . ALA B 1 112 ? -8.711 -45.188 -26.5 1 98.69 112 ALA B O 1
ATOM 3812 N N . PHE B 1 113 ? -8.828 -43.219 -27.594 1 98.38 113 PHE B N 1
ATOM 3813 C CA . PHE B 1 113 ? -9.367 -43.781 -28.812 1 98.38 113 PHE B CA 1
ATOM 3814 C C . PHE B 1 113 ? -8.398 -44.781 -29.422 1 98.38 113 PHE B C 1
ATOM 3816 O O . PHE B 1 113 ? -8.805 -45.875 -29.828 1 98.38 113 PHE B O 1
ATOM 3823 N N . LEU B 1 114 ? -7.16 -44.406 -29.453 1 97.94 114 LEU B N 1
ATOM 3824 C CA . LEU B 1 114 ? -6.141 -45.281 -30.031 1 97.94 114 LEU B CA 1
ATOM 3825 C C . LEU B 1 114 ? -6.004 -46.562 -29.219 1 97.94 114 LEU B C 1
ATOM 3827 O O . LEU B 1 114 ? -5.902 -47.656 -29.797 1 97.94 114 LEU B O 1
ATOM 3831 N N . LEU B 1 115 ? -5.996 -46.438 -27.938 1 98 115 LEU B N 1
ATOM 3832 C CA . LEU B 1 115 ? -5.828 -47.594 -27.094 1 98 115 LEU B CA 1
ATOM 3833 C C . LEU B 1 115 ? -7.059 -48.5 -27.141 1 98 115 LEU B C 1
ATOM 3835 O O . LEU B 1 115 ? -6.945 -49.719 -27.047 1 98 115 LEU B O 1
ATOM 3839 N N . LYS B 1 116 ? -8.227 -47.875 -27.297 1 97.81 116 LYS B N 1
ATOM 3840 C CA . LYS B 1 116 ? -9.453 -48.656 -27.422 1 97.81 116 LYS B CA 1
ATOM 3841 C C . LYS B 1 116 ? -9.406 -49.562 -28.641 1 97.81 116 LYS B C 1
ATOM 3843 O O . LYS B 1 116 ? -9.898 -50.719 -28.609 1 97.81 116 LYS B O 1
ATOM 3848 N N . GLU B 1 117 ? -8.812 -49.094 -29.688 1 95.44 117 GLU B N 1
ATOM 3849 C CA . GLU B 1 117 ? -8.688 -49.875 -30.906 1 95.44 117 GLU B CA 1
ATOM 3850 C C . GLU B 1 117 ? -7.797 -51.094 -30.688 1 95.44 117 GLU B C 1
ATOM 3852 O O . GLU B 1 117 ? -7.914 -52.094 -31.406 1 95.44 117 GLU B O 1
ATOM 3857 N N . ARG B 1 118 ? -6.992 -51.031 -29.703 1 93.38 118 ARG B N 1
ATOM 3858 C CA . ARG B 1 118 ? -6.066 -52.125 -29.438 1 93.38 118 ARG B CA 1
ATOM 3859 C C . ARG B 1 118 ? -6.305 -52.719 -28.047 1 93.38 118 ARG B C 1
ATOM 3861 O O . ARG B 1 118 ? -5.371 -53.219 -27.406 1 93.38 118 ARG B O 1
ATOM 3868 N N . GLU B 1 119 ? -7.414 -52.594 -27.609 1 96.19 119 GLU B N 1
ATOM 3869 C CA . GLU B 1 119 ? -7.781 -52.938 -26.234 1 96.19 119 GLU B CA 1
ATOM 3870 C C . GLU B 1 119 ? -7.391 -54.344 -25.875 1 96.19 119 GLU B C 1
ATOM 3872 O O . GLU B 1 119 ? -6.844 -54.594 -24.797 1 96.19 119 GLU B O 1
ATOM 3877 N N . SER B 1 120 ? -7.598 -55.281 -26.734 1 94.44 120 SER B N 1
ATOM 3878 C CA . SER B 1 120 ? -7.398 -56.719 -26.469 1 94.44 120 SER B CA 1
ATOM 3879 C C . SER B 1 120 ? -5.918 -57.031 -26.281 1 94.44 120 SER B C 1
ATOM 3881 O O . SER B 1 120 ? -5.566 -58.031 -25.641 1 94.44 120 SER B O 1
ATOM 3883 N N . SER B 1 121 ? -5.086 -56.219 -26.797 1 94.44 121 SER B N 1
ATOM 3884 C CA . SER B 1 121 ? -3.65 -56.469 -26.734 1 94.44 121 SER B CA 1
ATOM 3885 C C . SER B 1 121 ? -3.01 -55.781 -25.531 1 94.44 121 SER B C 1
ATOM 3887 O O . SER B 1 121 ? -1.827 -55.969 -25.25 1 94.44 121 SER B O 1
ATOM 3889 N N . LEU B 1 122 ? -3.797 -55.031 -24.812 1 96.25 122 LEU B N 1
ATOM 3890 C CA . LEU B 1 122 ? -3.252 -54.281 -23.672 1 96.25 122 LEU B CA 1
ATOM 3891 C C . LEU B 1 122 ? -3.008 -55.219 -22.5 1 96.25 122 LEU B C 1
ATOM 3893 O O . LEU B 1 122 ? -3.893 -56 -22.125 1 96.25 122 LEU B O 1
ATOM 3897 N N . ASN B 1 123 ? -1.832 -55.188 -21.969 1 95.81 123 ASN B N 1
ATOM 3898 C CA . ASN B 1 123 ? -1.469 -56 -20.828 1 95.81 123 ASN B CA 1
ATOM 3899 C C . ASN B 1 123 ? -1.833 -55.344 -19.5 1 95.81 123 ASN B C 1
ATOM 3901 O O . ASN B 1 123 ? -1.01 -55.281 -18.594 1 95.81 123 ASN B O 1
ATOM 3905 N N . GLY B 1 124 ? -2.951 -54.781 -19.406 1 98 124 GLY B N 1
ATOM 3906 C CA . GLY B 1 124 ? -3.436 -54.094 -18.219 1 98 124 GLY B CA 1
ATOM 3907 C C . GLY B 1 124 ? -4.512 -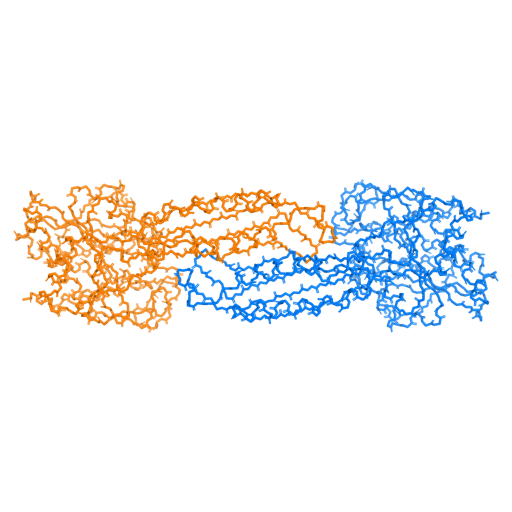53.062 -18.516 1 98 124 GLY B C 1
ATOM 3908 O O . GLY B 1 124 ? -5.312 -53.25 -19.438 1 98 124 GLY B O 1
ATOM 3909 N N . THR B 1 125 ? -4.574 -52.125 -17.625 1 98.19 125 THR B N 1
ATOM 3910 C CA . THR B 1 125 ? -5.613 -51.094 -17.719 1 98.19 125 THR B CA 1
ATOM 3911 C C . THR B 1 125 ? -4.996 -49.688 -17.781 1 98.19 125 THR B C 1
ATOM 3913 O O . THR B 1 125 ? -4.062 -49.375 -17.031 1 98.19 125 THR B O 1
ATOM 3916 N N . VAL B 1 126 ? -5.434 -48.938 -18.703 1 98.62 126 VAL B N 1
ATOM 3917 C CA . VAL B 1 126 ? -5.086 -47.531 -18.734 1 98.62 126 VAL B CA 1
ATOM 3918 C C . VAL B 1 126 ? -6.258 -46.688 -18.219 1 98.62 126 VAL B C 1
ATOM 3920 O O . VAL B 1 126 ? -7.359 -46.75 -18.766 1 98.62 126 VAL B O 1
ATOM 3923 N N . ARG B 1 127 ? -6.016 -45.969 -17.141 1 98.69 127 ARG B N 1
ATOM 3924 C CA . ARG B 1 127 ? -7.016 -45.062 -16.578 1 98.69 127 ARG B CA 1
ATOM 3925 C C . ARG B 1 127 ? -6.797 -43.656 -17.047 1 98.69 127 ARG B C 1
ATOM 3927 O O . ARG B 1 127 ? -5.691 -43.094 -16.938 1 98.69 127 ARG B O 1
ATOM 3934 N N . PHE B 1 128 ? -7.82 -43.125 -17.578 1 98.75 128 PHE B N 1
ATOM 3935 C CA . PHE B 1 128 ? -7.793 -41.75 -18.031 1 98.75 128 PHE B CA 1
ATOM 3936 C C . PHE B 1 128 ? -8.461 -40.812 -17.016 1 98.75 128 PHE B C 1
ATOM 3938 O O . PHE B 1 128 ? -9.602 -41.062 -16.609 1 98.75 128 PHE B O 1
ATOM 3945 N N . ILE B 1 129 ? -7.68 -39.812 -16.594 1 98.81 129 ILE B N 1
ATOM 3946 C CA . ILE B 1 129 ? -8.195 -38.844 -15.648 1 98.81 129 ILE B CA 1
ATOM 3947 C C . ILE B 1 129 ? -8.375 -37.5 -16.344 1 98.81 129 ILE B C 1
ATOM 3949 O O . ILE B 1 129 ? -7.398 -36.781 -16.562 1 98.81 129 ILE B O 1
ATOM 3953 N N . PHE B 1 130 ? -9.555 -37.156 -16.719 1 98.81 130 PHE B N 1
ATOM 3954 C CA . PHE B 1 130 ? -9.883 -35.812 -17.141 1 98.81 130 PHE B CA 1
ATOM 3955 C C . PHE B 1 130 ? -10.219 -34.938 -15.93 1 98.81 130 PHE B C 1
ATOM 3957 O O . PHE B 1 130 ? -11.375 -34.875 -15.5 1 98.81 130 PHE B O 1
ATOM 3964 N N . GLN B 1 131 ? -9.195 -34.312 -15.453 1 98.69 131 GLN B N 1
ATOM 3965 C CA . GLN B 1 131 ? -9.18 -33.688 -14.125 1 98.69 131 GLN B CA 1
ATOM 3966 C C . GLN B 1 131 ? -9.859 -32.344 -14.133 1 98.69 131 GLN B C 1
ATOM 3968 O O . GLN B 1 131 ? -9.539 -31.484 -14.969 1 98.69 131 GLN B O 1
ATOM 3973 N N . PRO B 1 132 ? -10.758 -32.062 -13.188 1 97.62 132 PRO B N 1
ATOM 3974 C CA . PRO B 1 132 ? -11.312 -30.703 -13.047 1 97.62 132 PRO B CA 1
ATOM 3975 C C . PRO B 1 132 ? -10.367 -29.75 -12.32 1 97.62 132 PRO B C 1
ATOM 3977 O O . PRO B 1 132 ? -9.555 -30.188 -11.5 1 97.62 132 PRO B O 1
ATOM 3980 N N . ALA B 1 133 ? -10.398 -28.562 -12.625 1 97.19 133 ALA B N 1
ATOM 3981 C CA . ALA B 1 133 ? -10.047 -27.406 -11.805 1 97.19 133 ALA B CA 1
ATOM 3982 C C . ALA B 1 133 ? -8.555 -27.391 -11.484 1 97.19 133 ALA B C 1
ATOM 3984 O O . ALA B 1 133 ? -8.172 -27.25 -10.32 1 97.19 133 ALA B O 1
ATOM 3985 N N . GLU B 1 134 ? -7.738 -27.594 -12.461 1 95.81 134 GLU B N 1
ATOM 3986 C CA . GLU B 1 134 ? -6.297 -27.453 -12.266 1 95.81 134 GLU B CA 1
ATOM 3987 C C . GLU B 1 134 ? -5.934 -26.031 -11.852 1 95.81 134 GLU B C 1
ATOM 3989 O O . GLU B 1 134 ? -5.105 -25.812 -10.961 1 95.81 134 GLU B O 1
ATOM 3994 N N . GLU B 1 135 ? -6.551 -25.062 -12.406 1 93.06 135 GLU B N 1
ATOM 3995 C CA . GLU B 1 135 ? -6.227 -23.656 -12.211 1 93.06 135 GLU B CA 1
ATOM 3996 C C . GLU B 1 135 ? -6.527 -23.219 -10.781 1 93.06 135 GLU B C 1
ATOM 3998 O O . GLU B 1 135 ? -6.059 -22.172 -10.336 1 93.06 135 GLU B O 1
ATOM 4003 N N . SER B 1 136 ? -7.312 -24.016 -10.109 1 91.5 136 SER B N 1
ATOM 4004 C CA . SER B 1 136 ? -7.586 -23.734 -8.703 1 91.5 136 SER B CA 1
ATOM 4005 C C . SER B 1 136 ? -6.477 -24.281 -7.809 1 91.5 136 SER B C 1
ATOM 4007 O O . SER B 1 136 ? -6.445 -24 -6.609 1 91.5 136 SER B O 1
ATOM 4009 N N . SER B 1 137 ? -5.602 -25.062 -8.281 1 91.5 137 SER B N 1
ATOM 4010 C CA . SER B 1 137 ? -4.438 -25.641 -7.625 1 91.5 137 SER B CA 1
ATOM 4011 C C . SER B 1 137 ? -4.844 -26.766 -6.672 1 91.5 137 SER B C 1
ATOM 4013 O O . SER B 1 137 ? -4.066 -27.156 -5.805 1 91.5 137 SER B O 1
ATOM 4015 N N . ASN B 1 138 ? -6.043 -27.25 -6.852 1 92.25 138 ASN B N 1
ATOM 4016 C CA . ASN B 1 138 ? -6.488 -28.266 -5.902 1 92.25 138 ASN B CA 1
ATOM 4017 C C . ASN B 1 138 ? -7.34 -29.344 -6.582 1 92.25 138 ASN B C 1
ATOM 4019 O O . ASN B 1 138 ? -7.887 -30.219 -5.918 1 92.25 138 ASN B O 1
ATOM 4023 N N . GLY B 1 139 ? -7.48 -29.312 -7.82 1 96.12 139 GLY B N 1
ATOM 4024 C CA . GLY B 1 139 ? -8.281 -30.281 -8.547 1 96.12 139 GLY B CA 1
ATOM 4025 C C . GLY B 1 139 ? -7.766 -31.703 -8.406 1 96.12 139 GLY B C 1
ATOM 4026 O O . GLY B 1 139 ? -8.547 -32.656 -8.281 1 96.12 139 GLY B O 1
ATOM 4027 N N . ALA B 1 140 ? -6.461 -31.844 -8.43 1 97.88 140 ALA B N 1
ATOM 4028 C CA . ALA B 1 140 ? -5.836 -33.156 -8.297 1 97.88 140 ALA B CA 1
ATOM 4029 C C . ALA B 1 140 ? -6.191 -33.781 -6.957 1 97.88 140 ALA B C 1
ATOM 4031 O O . ALA B 1 140 ? -6.43 -35 -6.883 1 97.88 140 ALA B O 1
ATOM 4032 N N . CYS B 1 141 ? -6.23 -33.031 -5.98 1 97.31 141 CYS B N 1
ATOM 4033 C CA . CYS B 1 141 ? -6.547 -33.531 -4.648 1 97.31 141 CYS B CA 1
ATOM 4034 C C . CYS B 1 141 ? -7.953 -34.125 -4.613 1 97.31 141 CYS B C 1
ATOM 4036 O O . CYS B 1 141 ? -8.188 -35.125 -3.947 1 97.31 141 CYS B O 1
ATOM 4038 N N . LYS B 1 142 ? -8.891 -33.469 -5.27 1 96.81 142 LYS B N 1
ATOM 4039 C CA . LYS B 1 142 ? -10.258 -34 -5.324 1 96.81 142 LYS B CA 1
ATOM 4040 C C . LYS B 1 142 ? -10.297 -35.375 -5.973 1 96.81 142 LYS B C 1
ATOM 4042 O O . LYS B 1 142 ? -11.031 -36.25 -5.52 1 96.81 142 LYS B O 1
ATOM 4047 N N . VAL B 1 143 ? -9.539 -35.562 -6.996 1 97.94 143 VAL B N 1
ATOM 4048 C CA . VAL B 1 143 ? -9.461 -36.844 -7.699 1 97.94 143 VAL B CA 1
ATOM 4049 C C . VAL B 1 143 ? -8.867 -37.906 -6.777 1 97.94 143 VAL B C 1
ATOM 4051 O O . VAL B 1 143 ? -9.375 -39.031 -6.699 1 97.94 143 VAL B O 1
ATOM 4054 N N . ILE B 1 144 ? -7.789 -37.531 -6.121 1 97.94 144 ILE B N 1
ATOM 4055 C CA . ILE B 1 144 ? -7.109 -38.438 -5.203 1 97.94 144 ILE B CA 1
ATOM 4056 C C . ILE B 1 144 ? -8.055 -38.812 -4.07 1 97.94 144 ILE B C 1
ATOM 4058 O O . ILE B 1 144 ? -8.188 -40 -3.74 1 97.94 144 ILE B O 1
ATOM 4062 N N . ASP B 1 145 ? -8.766 -37.844 -3.52 1 97 145 ASP B N 1
ATOM 4063 C CA . ASP B 1 145 ? -9.688 -38.062 -2.404 1 97 145 ASP B CA 1
ATOM 4064 C C . ASP B 1 145 ? -10.836 -38.969 -2.812 1 97 145 ASP B C 1
ATOM 4066 O O . ASP B 1 145 ? -11.359 -39.75 -1.992 1 97 145 ASP B O 1
ATOM 4070 N N . ALA B 1 146 ? -11.164 -38.844 -4.031 1 96.62 146 ALA B N 1
ATOM 4071 C CA . ALA B 1 146 ? -12.258 -39.656 -4.543 1 96.62 146 ALA B CA 1
ATOM 4072 C C . ALA B 1 146 ? -11.797 -41.094 -4.77 1 96.62 146 ALA B C 1
ATOM 4074 O O . ALA B 1 146 ? -12.609 -41.969 -5.102 1 96.62 146 ALA B O 1
ATOM 4075 N N . GLY B 1 147 ? -10.484 -41.406 -4.652 1 96.88 147 GLY B N 1
ATOM 4076 C CA . GLY B 1 147 ? -9.969 -42.781 -4.637 1 96.88 147 GLY B CA 1
ATOM 4077 C C . GLY B 1 147 ? -9.523 -43.25 -6.004 1 96.88 147 GLY B C 1
ATOM 4078 O O . GLY B 1 147 ? -9.297 -44.438 -6.199 1 96.88 147 GLY B O 1
ATOM 4079 N N . HIS B 1 148 ? -9.281 -42.375 -6.918 1 97.12 148 HIS B N 1
ATOM 4080 C CA . HIS B 1 148 ? -9.102 -42.812 -8.305 1 97.12 148 HIS B CA 1
ATOM 4081 C C . HIS B 1 148 ? -7.637 -43.094 -8.609 1 97.12 148 HIS B C 1
ATOM 4083 O O . HIS B 1 148 ? -7.289 -43.438 -9.734 1 97.12 148 HIS B O 1
ATOM 4089 N N . LEU B 1 149 ? -6.812 -42.969 -7.598 1 97.44 149 LEU B N 1
ATOM 4090 C CA . LEU B 1 149 ? -5.422 -43.375 -7.777 1 97.44 149 LEU B CA 1
ATOM 4091 C C . LEU B 1 149 ? -5.168 -44.75 -7.191 1 97.44 149 LEU B C 1
ATOM 4093 O O . LEU B 1 149 ? -4.066 -45.312 -7.312 1 97.44 149 LEU B O 1
ATOM 4097 N N . ARG B 1 150 ? -6.195 -45.312 -6.641 1 95.88 150 ARG B N 1
ATOM 4098 C CA . ARG B 1 150 ? -6.043 -46.625 -6.035 1 95.88 150 ARG B CA 1
ATOM 4099 C C . ARG B 1 150 ? -5.539 -47.625 -7.055 1 95.88 150 ARG B C 1
ATOM 4101 O O . ARG B 1 150 ? -6.062 -47.719 -8.164 1 95.88 150 ARG B O 1
ATOM 4108 N N . ASN B 1 151 ? -4.504 -48.344 -6.734 1 96.12 151 ASN B N 1
ATOM 4109 C CA . ASN B 1 151 ? -3.91 -49.438 -7.48 1 96.12 151 ASN B CA 1
ATOM 4110 C C . ASN B 1 151 ? -3.195 -48.969 -8.734 1 96.12 151 ASN B C 1
ATOM 4112 O O . ASN B 1 151 ? -2.752 -49.75 -9.562 1 96.12 151 ASN B O 1
ATOM 4116 N N . VAL B 1 152 ? -3.148 -47.656 -8.938 1 98.31 152 VAL B N 1
ATOM 4117 C CA . VAL B 1 152 ? -2.443 -47.125 -10.094 1 98.31 152 VAL B CA 1
ATOM 4118 C C . VAL B 1 152 ? -0.936 -47.188 -9.852 1 98.31 152 VAL B C 1
ATOM 4120 O O . VAL B 1 152 ? -0.456 -46.781 -8.789 1 98.31 152 VAL B O 1
ATOM 4123 N N . GLN B 1 153 ? -0.204 -47.625 -10.805 1 98.31 153 GLN B N 1
ATOM 4124 C CA . GLN B 1 153 ? 1.227 -47.844 -10.617 1 98.31 153 GLN B CA 1
ATOM 4125 C C . GLN B 1 153 ? 2.031 -46.594 -11.031 1 98.31 153 GLN B C 1
ATOM 4127 O O . GLN B 1 153 ? 3.113 -46.344 -10.5 1 98.31 153 GLN B O 1
ATOM 4132 N N . ALA B 1 154 ? 1.568 -45.906 -12 1 98.56 154 ALA B N 1
ATOM 4133 C CA . ALA B 1 154 ? 2.246 -44.719 -12.547 1 98.56 154 ALA B CA 1
ATOM 4134 C C . ALA B 1 154 ? 1.253 -43.781 -13.211 1 98.56 154 ALA B C 1
ATOM 4136 O O . ALA B 1 154 ? 0.192 -44.188 -13.672 1 98.56 154 ALA B O 1
ATOM 4137 N N . ILE B 1 155 ? 1.639 -42.531 -13.195 1 98.81 155 ILE B N 1
ATOM 4138 C CA . ILE B 1 155 ? 0.765 -41.562 -13.82 1 98.81 155 ILE B CA 1
ATOM 4139 C C . ILE B 1 155 ? 1.575 -40.688 -14.773 1 98.81 155 ILE B C 1
ATOM 4141 O O . ILE B 1 155 ? 2.723 -40.344 -14.484 1 98.81 155 ILE B O 1
ATOM 4145 N N . PHE B 1 156 ? 0.973 -40.344 -15.898 1 98.88 156 PHE B N 1
ATOM 4146 C CA . PHE B 1 156 ? 1.611 -39.531 -16.938 1 98.88 156 PHE B CA 1
ATOM 4147 C C . PHE B 1 156 ? 0.757 -38.312 -17.281 1 98.88 156 PHE B C 1
ATOM 4149 O O . PHE B 1 156 ? -0.47 -38.375 -17.172 1 98.88 156 PHE B O 1
ATOM 4156 N N . GLY B 1 157 ? 1.344 -37.281 -17.594 1 98.69 157 GLY B N 1
ATOM 4157 C CA . GLY B 1 157 ? 0.668 -36.062 -18.031 1 98.69 157 GLY B CA 1
ATOM 4158 C C . GLY B 1 157 ? 1.566 -35.125 -18.812 1 98.69 157 GLY B C 1
ATOM 4159 O O . GLY B 1 157 ? 2.738 -35.438 -19.047 1 98.69 157 GLY B O 1
ATOM 4160 N N . MET B 1 158 ? 0.964 -34 -19.219 1 98.75 158 MET B N 1
ATOM 4161 C CA . MET B 1 158 ? 1.743 -33.031 -19.984 1 98.75 158 MET B CA 1
ATOM 4162 C C . MET B 1 158 ? 1.26 -31.609 -19.734 1 98.75 158 MET B C 1
ATOM 4164 O O . MET B 1 158 ? 0.176 -31.406 -19.188 1 98.75 158 MET B O 1
ATOM 4168 N N . HIS B 1 159 ? 2.098 -30.766 -20.078 1 98.5 159 HIS B N 1
ATOM 4169 C CA . HIS B 1 159 ? 1.69 -29.406 -20.406 1 98.5 159 HIS B CA 1
ATOM 4170 C C . HIS B 1 159 ? 2.174 -29 -21.797 1 98.5 159 HIS B C 1
ATOM 4172 O O . HIS B 1 159 ? 3.324 -29.25 -22.156 1 98.5 159 HIS B O 1
ATOM 4178 N N . ASN B 1 160 ? 1.272 -28.422 -22.578 1 98.19 160 ASN B N 1
ATOM 4179 C CA . ASN B 1 160 ? 1.772 -27.828 -23.812 1 98.19 160 ASN B CA 1
ATOM 4180 C C . ASN B 1 160 ? 2.814 -26.75 -23.547 1 98.19 160 ASN B C 1
ATOM 4182 O O . ASN B 1 160 ? 2.805 -26.125 -22.484 1 98.19 160 ASN B O 1
ATOM 4186 N N . LYS B 1 161 ? 3.689 -26.609 -24.422 1 97.94 161 LYS B N 1
ATOM 4187 C CA . LYS B 1 161 ? 4.727 -25.594 -24.328 1 97.94 161 LYS B CA 1
ATOM 4188 C C . LYS B 1 161 ? 4.82 -24.781 -25.609 1 97.94 161 LYS B C 1
ATOM 4190 O O . LYS B 1 161 ? 5.48 -25.188 -26.562 1 97.94 161 LYS B O 1
ATOM 4195 N N . PRO B 1 162 ? 4.254 -23.562 -25.594 1 96.25 162 PRO B N 1
ATOM 4196 C CA . PRO B 1 162 ? 4.137 -22.797 -26.828 1 96.25 162 PRO B CA 1
ATOM 4197 C C . PRO B 1 162 ? 5.496 -22.453 -27.438 1 96.25 162 PRO B C 1
ATOM 4199 O O . PRO B 1 162 ? 5.617 -22.375 -28.672 1 96.25 162 PRO B O 1
ATOM 4202 N N . ASP B 1 163 ? 6.57 -22.312 -26.703 1 95.38 163 ASP B N 1
ATOM 4203 C CA . ASP B 1 163 ? 7.855 -21.859 -27.219 1 95.38 163 ASP B CA 1
ATOM 4204 C C . ASP B 1 163 ? 8.664 -23.016 -27.781 1 95.38 163 ASP B C 1
ATOM 4206 O O . ASP B 1 163 ? 9.758 -22.812 -28.312 1 95.38 163 ASP B O 1
ATOM 4210 N N . LEU B 1 164 ? 8.164 -24.219 -27.688 1 97.38 164 LEU B N 1
ATOM 4211 C CA . LEU B 1 164 ? 8.805 -25.359 -28.312 1 97.38 164 LEU B CA 1
ATOM 4212 C C . LEU B 1 164 ? 8.125 -25.719 -29.625 1 97.38 164 LEU B C 1
ATOM 4214 O O . LEU B 1 164 ? 6.898 -25.672 -29.734 1 97.38 164 LEU B O 1
ATOM 4218 N N . PRO B 1 165 ? 8.852 -26.078 -30.656 1 98 165 PRO B N 1
ATOM 4219 C CA . PRO B 1 165 ? 8.266 -26.438 -31.938 1 98 165 PRO B CA 1
ATOM 4220 C C . PRO B 1 165 ? 7.48 -27.75 -31.891 1 98 165 PRO B C 1
ATOM 4222 O O . PRO B 1 165 ? 7.816 -28.641 -31.109 1 98 165 PRO B O 1
ATOM 4225 N N . VAL B 1 166 ? 6.512 -27.859 -32.781 1 98.19 166 VAL B N 1
ATOM 4226 C CA . VAL B 1 166 ? 5.805 -29.141 -32.938 1 98.19 166 VAL B CA 1
ATOM 4227 C C . VAL B 1 166 ? 6.805 -30.234 -33.281 1 98.19 166 VAL B C 1
ATOM 4229 O O . VAL B 1 166 ? 7.723 -30.031 -34.062 1 98.19 166 VAL B O 1
ATOM 4232 N N . GLY B 1 167 ? 6.676 -31.297 -32.625 1 97.94 167 GLY B N 1
ATOM 4233 C CA . GLY B 1 167 ? 7.602 -32.406 -32.812 1 97.94 167 GLY B CA 1
ATOM 4234 C C . GLY B 1 167 ? 8.711 -32.438 -31.797 1 97.94 167 GLY B C 1
ATOM 4235 O O . GLY B 1 167 ? 9.477 -33.406 -31.734 1 97.94 167 GLY B O 1
ATOM 4236 N N . THR B 1 168 ? 8.766 -31.375 -31 1 98.56 168 THR B N 1
ATOM 4237 C CA . THR B 1 168 ? 9.711 -31.312 -29.906 1 98.56 168 THR B CA 1
ATOM 4238 C C . THR B 1 168 ? 9.031 -31.656 -28.578 1 98.56 168 THR B C 1
ATOM 4240 O O . THR B 1 168 ? 7.871 -31.297 -28.359 1 98.56 168 THR B O 1
ATOM 4243 N N . ILE B 1 169 ? 9.734 -32.406 -27.734 1 98.69 169 ILE B N 1
ATOM 4244 C CA . ILE B 1 169 ? 9.203 -32.781 -26.438 1 98.69 169 ILE B CA 1
ATOM 4245 C C . ILE B 1 169 ? 10.242 -32.531 -25.344 1 98.69 169 ILE B C 1
ATOM 4247 O O . ILE B 1 169 ? 11.43 -32.812 -25.547 1 98.69 169 ILE B O 1
ATOM 4251 N N . GLY B 1 170 ? 9.844 -31.812 -24.312 1 98.62 170 GLY B N 1
ATOM 4252 C CA . GLY B 1 170 ? 10.711 -31.609 -23.172 1 98.62 170 GLY B CA 1
ATOM 4253 C C . GLY B 1 170 ? 10.547 -32.656 -22.094 1 98.62 170 GLY B C 1
ATOM 4254 O O . GLY B 1 170 ? 9.477 -32.812 -21.516 1 98.62 170 GLY B O 1
ATOM 4255 N N . ILE B 1 171 ? 11.555 -33.438 -21.812 1 98.25 171 ILE B N 1
ATOM 4256 C CA . ILE B 1 171 ? 11.57 -34.5 -20.812 1 98.25 171 ILE B CA 1
ATOM 4257 C C . ILE B 1 171 ? 12.734 -34.312 -19.859 1 98.25 171 ILE B C 1
ATOM 4259 O O . ILE B 1 171 ? 13.867 -34.062 -20.281 1 98.25 171 ILE B O 1
ATOM 4263 N N . LYS B 1 172 ? 12.383 -34.312 -18.609 1 97.06 172 LYS B N 1
ATOM 4264 C CA . LYS B 1 172 ? 13.398 -34.094 -17.594 1 97.06 172 LYS B CA 1
ATOM 4265 C C . LYS B 1 172 ? 13.07 -34.875 -16.312 1 97.06 172 LYS B C 1
ATOM 4267 O O . LYS B 1 172 ? 11.922 -34.875 -15.875 1 97.06 172 LYS B O 1
ATOM 4272 N N . ASP B 1 173 ? 14.078 -35.625 -15.766 1 96.94 173 ASP B N 1
ATOM 4273 C CA . ASP B 1 173 ? 13.891 -36.188 -14.445 1 96.94 173 ASP B CA 1
ATOM 4274 C C . ASP B 1 173 ? 14.031 -35.156 -13.352 1 96.94 173 ASP B C 1
ATOM 4276 O O . ASP B 1 173 ? 14.711 -34.125 -13.547 1 96.94 173 ASP B O 1
ATOM 4280 N N . GLY B 1 174 ? 13.414 -35.375 -12.242 1 95.81 174 GLY B N 1
ATOM 4281 C CA . GLY B 1 174 ? 13.477 -34.406 -11.172 1 95.81 174 GLY B CA 1
ATOM 4282 C C . GLY B 1 174 ? 12.523 -33.25 -11.375 1 95.81 174 GLY B C 1
ATOM 4283 O O . GLY B 1 174 ? 11.43 -33.406 -11.93 1 95.81 174 GLY B O 1
ATOM 4284 N N . PRO B 1 175 ? 12.898 -32.125 -10.859 1 95.56 175 PRO B N 1
ATOM 4285 C CA . PRO B 1 175 ? 11.977 -30.984 -10.883 1 95.56 175 PRO B CA 1
ATOM 4286 C C . PRO B 1 175 ? 11.758 -30.422 -12.281 1 95.56 175 PRO B C 1
ATOM 4288 O O . PRO B 1 175 ? 12.719 -30.219 -13.023 1 95.56 175 PRO B O 1
ATOM 4291 N N . LEU B 1 176 ? 10.531 -30.172 -12.617 1 96.69 176 LEU B N 1
ATOM 4292 C CA . LEU B 1 176 ? 10.18 -29.656 -13.93 1 96.69 176 LEU B CA 1
ATOM 4293 C C . LEU B 1 176 ? 9.398 -28.344 -13.805 1 96.69 176 LEU B C 1
ATOM 4295 O O . LEU B 1 176 ? 9.609 -27.406 -14.586 1 96.69 176 LEU B O 1
ATOM 4299 N N . MET B 1 177 ? 8.391 -28.281 -12.867 1 96.56 177 MET B N 1
ATOM 4300 C CA . MET B 1 177 ? 7.598 -27.094 -12.578 1 96.56 177 MET B CA 1
ATOM 4301 C C . MET B 1 177 ? 7.602 -26.781 -11.086 1 96.56 177 MET B C 1
ATOM 4303 O O . MET B 1 177 ? 7.637 -27.688 -10.258 1 96.56 177 MET B O 1
ATOM 4307 N N . ALA B 1 178 ? 7.523 -25.594 -10.773 1 96.31 178 ALA B N 1
ATOM 4308 C CA . ALA B 1 178 ? 7.832 -25.125 -9.422 1 96.31 178 ALA B CA 1
ATOM 4309 C C . ALA B 1 178 ? 6.68 -25.422 -8.461 1 96.31 178 ALA B C 1
ATOM 4311 O O . ALA B 1 178 ? 5.523 -25.5 -8.883 1 96.31 178 ALA B O 1
ATOM 4312 N N . GLY B 1 179 ? 7.082 -25.641 -7.223 1 96.31 179 GLY B N 1
ATOM 4313 C CA . GLY B 1 179 ? 6.102 -25.516 -6.156 1 96.31 179 GLY B CA 1
ATOM 4314 C C . GLY B 1 179 ? 5.633 -24.094 -5.934 1 96.31 179 GLY B C 1
ATOM 4315 O O . GLY B 1 179 ? 6.398 -23.141 -6.125 1 96.31 179 GLY B O 1
ATOM 4316 N N . VAL B 1 180 ? 4.367 -23.953 -5.484 1 96.38 180 VAL B N 1
ATOM 4317 C CA . VAL B 1 180 ? 3.768 -22.625 -5.344 1 96.38 180 VAL B CA 1
ATOM 4318 C C . VAL B 1 180 ? 3.133 -22.484 -3.961 1 96.38 180 VAL B C 1
ATOM 4320 O O . VAL B 1 180 ? 2.215 -23.234 -3.615 1 96.38 180 VAL B O 1
ATOM 4323 N N . ASP B 1 181 ? 3.617 -21.5 -3.242 1 97.06 181 ASP B N 1
ATOM 4324 C CA . ASP B 1 181 ? 3.018 -21.156 -1.957 1 97.06 181 ASP B CA 1
ATOM 4325 C C . ASP B 1 181 ? 2.674 -19.672 -1.891 1 97.06 181 ASP B C 1
ATOM 4327 O O . ASP B 1 181 ? 3.203 -18.875 -2.664 1 97.06 181 ASP B O 1
ATOM 4331 N N . ARG B 1 182 ? 1.739 -19.344 -1 1 96.94 182 ARG B N 1
ATOM 4332 C CA . ARG B 1 182 ? 1.289 -17.969 -0.79 1 96.94 182 ARG B CA 1
ATOM 4333 C C . ARG B 1 182 ? 1.393 -17.578 0.681 1 96.94 182 ARG B C 1
ATOM 4335 O O . ARG B 1 182 ? 1.397 -18.453 1.56 1 96.94 182 ARG B O 1
ATOM 4342 N N . PHE B 1 183 ? 1.569 -16.297 0.875 1 98 183 PHE B N 1
ATOM 4343 C CA . PHE B 1 183 ? 1.573 -15.844 2.262 1 98 183 PHE B CA 1
ATOM 4344 C C . PHE B 1 183 ? 0.896 -14.484 2.389 1 98 183 PHE B C 1
ATOM 4346 O O . PHE B 1 183 ? 0.752 -13.766 1.4 1 98 183 PHE B O 1
ATOM 4353 N N . GLU B 1 184 ? 0.427 -14.227 3.562 1 98.25 184 GLU B N 1
ATOM 4354 C CA . GLU B 1 184 ? -0.126 -12.945 3.998 1 98.25 184 GLU B CA 1
ATOM 4355 C C . GLU B 1 184 ? 0.458 -12.516 5.34 1 98.25 184 GLU B C 1
ATOM 4357 O O . GLU B 1 184 ? 0.669 -13.352 6.223 1 98.25 184 GLU B O 1
ATOM 4362 N N . ILE B 1 185 ? 0.729 -11.289 5.438 1 98.44 185 ILE B N 1
ATOM 4363 C CA . ILE B 1 185 ? 1.174 -10.719 6.703 1 98.44 185 ILE B CA 1
ATOM 4364 C C . ILE B 1 185 ? 0.316 -9.5 7.051 1 98.44 185 ILE B C 1
ATOM 4366 O O . ILE B 1 185 ? 0.158 -8.594 6.23 1 98.44 185 ILE B O 1
ATOM 4370 N N . GLU B 1 186 ? -0.291 -9.516 8.156 1 98.5 186 GLU B N 1
ATOM 4371 C CA . GLU B 1 186 ? -0.919 -8.328 8.734 1 98.5 186 GLU B CA 1
ATOM 4372 C C . GLU B 1 186 ? -0.052 -7.723 9.836 1 98.5 186 GLU B C 1
ATOM 4374 O O . GLU B 1 186 ? 0.423 -8.438 10.719 1 98.5 186 GLU B O 1
ATOM 4379 N N . ILE B 1 187 ? 0.193 -6.52 9.75 1 98.5 187 ILE B N 1
ATOM 4380 C CA . ILE B 1 187 ? 1.035 -5.805 10.711 1 98.5 187 ILE B CA 1
ATOM 4381 C C . ILE B 1 187 ? 0.206 -4.754 11.445 1 98.5 187 ILE B C 1
ATOM 4383 O O . ILE B 1 187 ? -0.392 -3.877 10.82 1 98.5 187 ILE B O 1
ATOM 4387 N N . HIS B 1 188 ? 0.153 -4.852 12.727 1 97.75 188 HIS B N 1
ATOM 4388 C CA . HIS B 1 188 ? -0.639 -3.951 13.562 1 97.75 188 HIS B CA 1
ATOM 4389 C C . HIS B 1 188 ? 0.256 -3.064 14.422 1 97.75 188 HIS B C 1
ATOM 4391 O O . HIS B 1 188 ? 1.029 -3.564 15.242 1 97.75 188 HIS B O 1
ATOM 4397 N N . GLY B 1 189 ? 0.191 -1.825 14.242 1 97.06 189 GLY B N 1
ATOM 4398 C CA . GLY B 1 189 ? 0.819 -0.824 15.086 1 97.06 189 GLY B CA 1
ATOM 4399 C C . GLY B 1 189 ? -0.176 -0.03 15.914 1 97.06 189 GLY B C 1
ATOM 4400 O O . GLY B 1 189 ? -1.143 -0.589 16.438 1 97.06 189 GLY B O 1
ATOM 4401 N N . VAL B 1 190 ? 0.202 1.159 16.203 1 94.19 190 VAL B N 1
ATOM 4402 C CA . VAL B 1 190 ? -0.654 2.135 16.875 1 94.19 190 VAL B CA 1
ATOM 4403 C C . VAL B 1 190 ? -0.706 3.422 16.047 1 94.19 190 VAL B C 1
ATOM 4405 O O . VAL B 1 190 ? 0.316 4.086 15.867 1 94.19 190 VAL B O 1
ATOM 4408 N N . GLY B 1 191 ? -1.919 3.689 15.523 1 91.56 191 GLY B N 1
ATOM 4409 C CA . GLY B 1 191 ? -2.109 4.891 14.727 1 91.56 191 GLY B CA 1
ATOM 4410 C C . GLY B 1 191 ? -1.976 6.168 15.531 1 91.56 191 GLY B C 1
ATOM 4411 O O . GLY B 1 191 ? -2.287 6.195 16.719 1 91.56 191 GLY B O 1
ATOM 4412 N N . THR B 1 192 ? -1.474 7.234 14.867 1 90 192 THR B N 1
ATOM 4413 C CA . THR B 1 192 ? -1.341 8.547 15.492 1 90 192 THR B CA 1
ATOM 4414 C C . THR B 1 192 ? -1.22 9.641 14.43 1 90 192 THR B C 1
ATOM 4416 O O . THR B 1 192 ? -1.112 9.344 13.242 1 90 192 THR B O 1
ATOM 4419 N N . HIS B 1 193 ? -1.406 10.898 14.891 1 88.06 193 HIS B N 1
ATOM 4420 C CA . HIS B 1 193 ? -1.103 12.016 14.008 1 88.06 193 HIS B CA 1
ATOM 4421 C C . HIS B 1 193 ? 0.335 11.945 13.5 1 88.06 193 HIS B C 1
ATOM 4423 O O . HIS B 1 193 ? 1.253 11.656 14.273 1 88.06 193 HIS B O 1
ATOM 4429 N N . ALA B 1 194 ? 0.546 12.203 12.195 1 90.56 194 ALA B N 1
ATOM 4430 C CA . ALA B 1 194 ? 1.847 12.023 11.555 1 90.56 194 ALA B CA 1
ATOM 4431 C C . ALA B 1 194 ? 2.879 12.984 12.133 1 90.56 194 ALA B C 1
ATOM 4433 O O . ALA B 1 194 ? 4.086 12.766 12.008 1 90.56 194 ALA B O 1
ATOM 4434 N N . ALA B 1 195 ? 2.449 14 12.805 1 89.38 195 ALA B N 1
ATOM 4435 C CA . ALA B 1 195 ? 3.326 15.008 13.398 1 89.38 195 ALA B CA 1
ATOM 4436 C C . ALA B 1 195 ? 3.895 14.523 14.727 1 89.38 195 ALA B C 1
ATOM 4438 O O . ALA B 1 195 ? 4.852 15.102 15.242 1 89.38 195 ALA B O 1
ATOM 4439 N N . VAL B 1 196 ? 3.365 13.539 15.344 1 89.94 196 VAL B N 1
ATOM 4440 C CA . VAL B 1 196 ? 3.805 13.031 16.641 1 89.94 196 VAL B CA 1
ATOM 4441 C C . VAL B 1 196 ? 4.016 11.523 16.547 1 89.94 196 VAL B C 1
ATOM 4443 O O . VAL B 1 196 ? 3.361 10.758 17.266 1 89.94 196 VAL B O 1
ATOM 4446 N N . PRO B 1 197 ? 4.988 11.094 15.828 1 89.56 197 PRO B N 1
ATOM 4447 C CA . PRO B 1 197 ? 5.164 9.664 15.586 1 89.56 197 PRO B CA 1
ATOM 4448 C C . PRO B 1 197 ? 5.48 8.875 16.859 1 89.56 197 PRO B C 1
ATOM 4450 O O . PRO B 1 197 ? 5.215 7.676 16.938 1 89.56 197 PRO B O 1
ATOM 4453 N N . ASP B 1 198 ? 6.008 9.57 17.906 1 90.56 198 ASP B N 1
ATOM 4454 C CA . ASP B 1 198 ? 6.402 8.898 19.141 1 90.56 198 ASP B CA 1
ATOM 4455 C C . ASP B 1 198 ? 5.184 8.492 19.953 1 90.56 198 ASP B C 1
ATOM 4457 O O . ASP B 1 198 ? 5.293 7.699 20.891 1 90.56 198 ASP B O 1
ATOM 4461 N N . ALA B 1 199 ? 4.066 8.984 19.609 1 90 199 ALA B N 1
ATOM 4462 C CA . ALA B 1 199 ? 2.828 8.633 20.297 1 90 199 ALA B CA 1
ATOM 4463 C C . ALA B 1 199 ? 2.225 7.355 19.734 1 90 199 ALA B C 1
ATOM 4465 O O . ALA B 1 199 ? 1.227 6.848 20.25 1 90 199 ALA B O 1
ATOM 4466 N N . GLY B 1 200 ? 2.793 6.809 18.656 1 92.69 200 GLY B N 1
ATOM 4467 C CA . GLY B 1 200 ? 2.275 5.605 18.016 1 92.69 200 GLY B CA 1
ATOM 4468 C C . GLY B 1 200 ? 3.344 4.555 17.781 1 92.69 200 GLY B C 1
ATOM 4469 O O . GLY B 1 200 ? 4.414 4.598 18.391 1 92.69 200 GLY B O 1
ATOM 4470 N N . VAL B 1 201 ? 3.018 3.523 17.062 1 95.94 201 VAL B N 1
ATOM 4471 C CA . VAL B 1 201 ? 3.895 2.48 16.531 1 95.94 201 VAL B CA 1
ATOM 4472 C C . VAL B 1 201 ? 3.67 2.318 15.031 1 95.94 201 VAL B C 1
ATOM 4474 O O . VAL B 1 201 ? 2.584 1.922 14.602 1 95.94 201 VAL B O 1
ATOM 4477 N N . ASP B 1 202 ? 4.641 2.566 14.219 1 96.81 202 ASP B N 1
ATOM 4478 C CA . ASP B 1 202 ? 4.512 2.797 12.781 1 96.81 202 ASP B CA 1
ATOM 4479 C C . ASP B 1 202 ? 4.543 1.481 12.008 1 96.81 202 ASP B C 1
ATOM 4481 O O . ASP B 1 202 ? 5.598 0.858 11.875 1 96.81 202 ASP B O 1
ATOM 4485 N N . PRO B 1 203 ? 3.422 1.078 11.43 1 97.69 203 PRO B N 1
ATOM 4486 C CA . PRO B 1 203 ? 3.43 -0.188 10.688 1 97.69 203 PRO B CA 1
ATOM 4487 C C . PRO B 1 203 ? 4.078 -0.066 9.312 1 97.69 203 PRO B C 1
ATOM 4489 O O . PRO B 1 203 ? 4.426 -1.078 8.695 1 97.69 203 PRO B O 1
ATOM 4492 N N . ILE B 1 204 ? 4.199 1.157 8.758 1 98.12 204 ILE B N 1
ATOM 4493 C CA . ILE B 1 204 ? 4.785 1.345 7.438 1 98.12 204 ILE B CA 1
ATOM 4494 C C . ILE B 1 204 ? 6.289 1.084 7.496 1 98.12 204 ILE B C 1
ATOM 4496 O O . ILE B 1 204 ? 6.836 0.374 6.652 1 98.12 204 ILE B O 1
ATOM 4500 N N . VAL B 1 205 ? 6.938 1.602 8.508 1 97.81 205 VAL B N 1
ATOM 4501 C CA . VAL B 1 205 ? 8.359 1.344 8.695 1 97.81 205 VAL B CA 1
ATOM 4502 C C . VAL B 1 205 ? 8.586 -0.145 8.945 1 97.81 205 VAL B C 1
ATOM 4504 O O . VAL B 1 205 ? 9.492 -0.748 8.367 1 97.81 205 VAL B O 1
ATOM 4507 N N . ALA B 1 206 ? 7.734 -0.733 9.75 1 98 206 ALA B N 1
ATOM 4508 C CA . ALA B 1 206 ? 7.852 -2.158 10.055 1 98 206 ALA B CA 1
ATOM 4509 C C . ALA B 1 206 ? 7.672 -3.002 8.797 1 98 206 ALA B C 1
ATOM 4511 O O . ALA B 1 206 ? 8.445 -3.928 8.547 1 98 206 ALA B O 1
ATOM 4512 N N . SER B 1 207 ? 6.641 -2.691 8.031 1 98.38 207 SER B N 1
ATOM 4513 C CA . SER B 1 207 ? 6.383 -3.43 6.801 1 98.38 207 SER B CA 1
ATOM 4514 C C . SER B 1 207 ? 7.555 -3.318 5.836 1 98.38 207 SER B C 1
ATOM 4516 O O . SER B 1 207 ? 7.941 -4.305 5.203 1 98.38 207 SER B O 1
ATOM 4518 N N . SER B 1 208 ? 8.078 -2.094 5.711 1 98.31 208 SER B N 1
ATOM 4519 C CA . SER B 1 208 ? 9.211 -1.874 4.816 1 98.31 208 SER B CA 1
ATOM 4520 C C . SER B 1 208 ? 10.43 -2.684 5.258 1 98.31 208 SER B C 1
ATOM 4522 O O . SER B 1 208 ? 11.133 -3.258 4.426 1 98.31 208 SER B O 1
ATOM 4524 N N . GLN B 1 209 ? 10.672 -2.721 6.543 1 97.94 209 GLN B N 1
ATOM 4525 C CA . GLN B 1 209 ? 11.789 -3.508 7.062 1 97.94 209 GLN B CA 1
ATOM 4526 C C . GLN B 1 209 ? 11.562 -5 6.824 1 97.94 209 GLN B C 1
ATOM 4528 O O . GLN B 1 209 ? 12.508 -5.73 6.512 1 97.94 209 GLN B O 1
ATOM 4533 N N . ILE B 1 210 ? 10.352 -5.457 7.004 1 98.38 210 ILE B N 1
ATOM 4534 C CA . ILE B 1 210 ? 10.023 -6.859 6.773 1 98.38 210 ILE B CA 1
ATOM 4535 C C . ILE B 1 210 ? 10.266 -7.211 5.309 1 98.38 210 ILE B C 1
ATOM 4537 O O . ILE B 1 210 ? 10.898 -8.227 5.004 1 98.38 210 ILE B O 1
ATOM 4541 N N . VAL B 1 211 ? 9.781 -6.375 4.383 1 98.31 211 VAL B N 1
ATOM 4542 C CA . VAL B 1 211 ? 9.977 -6.602 2.953 1 98.31 211 VAL B CA 1
ATOM 4543 C C . VAL B 1 211 ? 11.469 -6.758 2.652 1 98.31 211 VAL B C 1
ATOM 4545 O O . VAL B 1 211 ? 11.875 -7.711 1.979 1 98.31 211 VAL B O 1
ATOM 4548 N N . MET B 1 212 ? 12.273 -5.855 3.203 1 97.12 212 MET B N 1
ATOM 4549 C CA . MET B 1 212 ? 13.711 -5.895 2.949 1 97.12 212 MET B CA 1
ATOM 4550 C C . MET B 1 212 ? 14.336 -7.145 3.555 1 97.12 212 MET B C 1
ATOM 4552 O O . MET B 1 212 ? 15.172 -7.793 2.922 1 97.12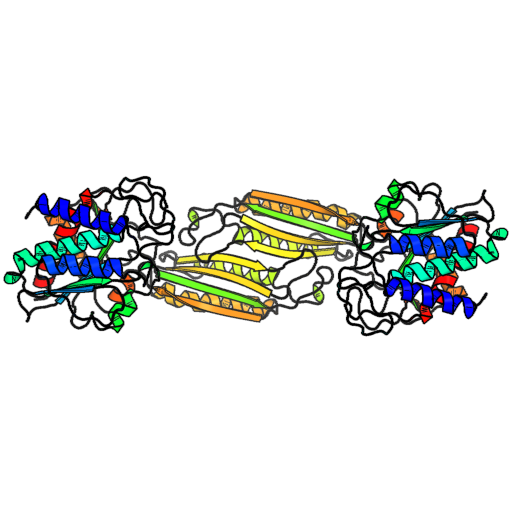 212 MET B O 1
ATOM 4556 N N . ALA B 1 213 ? 13.953 -7.484 4.758 1 97.38 213 ALA B N 1
ATOM 4557 C CA . ALA B 1 213 ? 14.523 -8.641 5.445 1 97.38 213 ALA B CA 1
ATOM 4558 C C . ALA B 1 213 ? 14.148 -9.938 4.738 1 97.38 213 ALA B C 1
ATOM 4560 O O . ALA B 1 213 ? 14.945 -10.875 4.672 1 97.38 213 ALA B O 1
ATOM 4561 N N . LEU B 1 214 ? 12.945 -10.039 4.164 1 97.31 214 LEU B N 1
ATOM 4562 C CA . LEU B 1 214 ? 12.492 -11.234 3.463 1 97.31 214 LEU B CA 1
ATOM 4563 C C . LEU B 1 214 ? 13.359 -11.5 2.23 1 97.31 214 LEU B C 1
ATOM 4565 O O . LEU B 1 214 ? 13.531 -12.648 1.825 1 97.31 214 LEU B O 1
ATOM 4569 N N . GLN B 1 215 ? 13.93 -10.453 1.63 1 93.81 215 GLN B N 1
ATOM 4570 C CA . GLN B 1 215 ? 14.797 -10.609 0.465 1 93.81 215 GLN B CA 1
ATOM 4571 C C . GLN B 1 215 ? 16.031 -11.422 0.812 1 93.81 215 GLN B C 1
ATOM 4573 O O . GLN B 1 215 ? 16.656 -12.039 -0.066 1 93.81 215 GLN B O 1
ATOM 4578 N N . THR B 1 216 ? 16.406 -11.477 2.07 1 94.06 216 THR B N 1
ATOM 4579 C CA . THR B 1 216 ? 17.641 -12.133 2.48 1 94.06 216 THR B CA 1
ATOM 4580 C C . THR B 1 216 ? 17.453 -13.648 2.545 1 94.06 216 THR B C 1
ATOM 4582 O O . THR B 1 216 ? 18.438 -14.398 2.605 1 94.06 216 THR B O 1
ATOM 4585 N N . ILE B 1 217 ? 16.234 -14.102 2.564 1 95 217 ILE B N 1
ATOM 4586 C CA . ILE B 1 217 ? 15.992 -15.539 2.631 1 95 217 ILE B CA 1
ATOM 4587 C C . ILE B 1 217 ? 16.703 -16.234 1.472 1 95 217 ILE B C 1
ATOM 4589 O O . ILE B 1 217 ? 17.469 -17.172 1.682 1 95 217 ILE B O 1
ATOM 4593 N N . VAL B 1 218 ? 16.469 -15.742 0.251 1 92.12 218 VAL B N 1
ATOM 4594 C CA . VAL B 1 218 ? 17.047 -16.359 -0.944 1 92.12 218 VAL B CA 1
ATOM 4595 C C . VAL B 1 218 ? 18.547 -16.078 -1.003 1 92.12 218 VAL B C 1
ATOM 4597 O O . VAL B 1 218 ? 19.328 -16.969 -1.332 1 92.12 218 VAL B O 1
ATOM 4600 N N . SER B 1 219 ? 18.969 -14.883 -0.521 1 89.38 219 SER B N 1
ATOM 4601 C CA . SER B 1 219 ? 20.359 -14.453 -0.736 1 89.38 219 SER B CA 1
ATOM 4602 C C . SER B 1 219 ? 21.266 -14.977 0.364 1 89.38 219 SER B C 1
ATOM 4604 O O . SER B 1 219 ? 22.469 -15.133 0.153 1 89.38 219 SER B O 1
ATOM 4606 N N . ARG B 1 220 ? 20.672 -15.375 1.549 1 88.62 220 ARG B N 1
ATOM 4607 C CA . ARG B 1 220 ? 21.562 -15.648 2.672 1 88.62 220 ARG B CA 1
ATOM 4608 C C . ARG B 1 220 ? 21.234 -16.984 3.322 1 88.62 220 ARG B C 1
ATOM 4610 O O . ARG B 1 220 ? 22.047 -17.547 4.062 1 88.62 220 ARG B O 1
ATOM 4617 N N . ASN B 1 221 ? 20.078 -17.531 3.07 1 90.94 221 ASN B N 1
ATOM 4618 C CA . ASN B 1 221 ? 19.672 -18.688 3.871 1 90.94 221 ASN B CA 1
ATOM 4619 C C . ASN B 1 221 ? 19.453 -19.922 3.008 1 90.94 221 ASN B C 1
ATOM 4621 O O . ASN B 1 221 ? 19.344 -21.031 3.529 1 90.94 221 ASN B O 1
ATOM 4625 N N . ILE B 1 222 ? 19.328 -19.781 1.714 1 89.94 222 ILE B N 1
ATOM 4626 C CA . ILE B 1 222 ? 19.109 -20.891 0.797 1 89.94 222 ILE B CA 1
ATOM 4627 C C . ILE B 1 222 ? 20.391 -21.172 0.006 1 89.94 222 ILE B C 1
ATOM 4629 O O . ILE B 1 222 ? 21.078 -20.25 -0.401 1 89.94 222 ILE B O 1
ATOM 4633 N N . SER B 1 223 ? 20.641 -22.406 -0.238 1 85.19 223 SER B N 1
ATOM 4634 C CA . SER B 1 223 ? 21.812 -22.828 -0.998 1 85.19 223 SER B CA 1
ATOM 4635 C C . SER B 1 223 ? 21.797 -22.219 -2.4 1 85.19 223 SER B C 1
ATOM 4637 O O . SER B 1 223 ? 20.75 -22.156 -3.039 1 85.19 223 SER B O 1
ATOM 4639 N N . SER B 1 224 ? 23 -21.844 -2.871 1 82.75 224 SER B N 1
ATOM 4640 C CA . SER B 1 224 ? 23.109 -21.281 -4.219 1 82.75 224 SER B CA 1
ATOM 4641 C C . SER B 1 224 ? 22.781 -22.344 -5.273 1 82.75 224 SER B C 1
ATOM 4643 O O . SER B 1 224 ? 22.547 -22 -6.438 1 82.75 224 SER B O 1
ATOM 4645 N N . SER B 1 225 ? 22.719 -23.578 -4.855 1 82.94 225 SER B N 1
ATOM 4646 C CA . SER B 1 225 ? 22.406 -24.672 -5.766 1 82.94 225 SER B CA 1
ATOM 4647 C C . SER B 1 225 ? 20.906 -24.922 -5.816 1 82.94 225 SER B C 1
ATOM 4649 O O . SER B 1 225 ? 20.438 -25.734 -6.621 1 82.94 225 SER B O 1
ATOM 4651 N N . HIS B 1 226 ? 20.188 -24.281 -4.957 1 86.44 226 HIS B N 1
ATOM 4652 C CA . HIS B 1 226 ? 18.734 -24.422 -4.918 1 86.44 226 HIS B CA 1
ATOM 4653 C C . HIS B 1 226 ? 18.047 -23.203 -5.496 1 86.44 226 HIS B C 1
ATOM 4655 O O . HIS B 1 226 ? 18.609 -22.109 -5.508 1 86.44 226 HIS B O 1
ATOM 4661 N N . ASN B 1 227 ? 16.953 -23.484 -5.996 1 87.06 227 ASN B N 1
ATOM 4662 C CA . ASN B 1 227 ? 16.141 -22.422 -6.582 1 87.06 227 ASN B CA 1
ATOM 4663 C C . ASN B 1 227 ? 14.992 -22.016 -5.66 1 87.06 227 ASN B C 1
ATOM 4665 O O . ASN B 1 227 ? 14.289 -22.875 -5.129 1 87.06 227 ASN B O 1
ATOM 4669 N N . ALA B 1 228 ? 14.93 -20.781 -5.363 1 92.62 228 ALA B N 1
ATOM 4670 C CA . ALA B 1 228 ? 13.805 -20.25 -4.59 1 92.62 228 ALA B CA 1
ATOM 4671 C C . ALA B 1 228 ? 13.531 -18.797 -4.953 1 92.62 228 ALA B C 1
ATOM 4673 O O . ALA B 1 228 ? 14.445 -18.047 -5.309 1 92.62 228 ALA B O 1
ATOM 4674 N N . VAL B 1 229 ? 12.328 -18.453 -4.949 1 94.44 229 VAL B N 1
ATOM 4675 C CA . VAL B 1 229 ? 11.891 -17.078 -5.141 1 94.44 229 VAL B CA 1
ATOM 4676 C C . VAL B 1 229 ? 10.938 -16.672 -4.02 1 94.44 229 VAL B C 1
ATOM 4678 O O . VAL B 1 229 ? 10.031 -17.438 -3.668 1 94.44 229 VAL B O 1
ATOM 4681 N N . VAL B 1 230 ? 11.188 -15.578 -3.402 1 96.19 230 VAL B N 1
ATOM 4682 C CA . VAL B 1 230 ? 10.281 -14.945 -2.445 1 96.19 230 VAL B CA 1
ATOM 4683 C C . VAL B 1 230 ? 9.898 -13.555 -2.941 1 96.19 230 VAL B C 1
ATOM 4685 O O . VAL B 1 230 ? 10.734 -12.648 -2.988 1 96.19 230 VAL B O 1
ATOM 4688 N N . SER B 1 231 ? 8.633 -13.383 -3.283 1 96.56 231 SER B N 1
ATOM 4689 C CA . SER B 1 231 ? 8.172 -12.109 -3.826 1 96.56 231 SER B CA 1
ATOM 4690 C C . SER B 1 231 ? 7.043 -11.523 -2.984 1 96.56 231 SER B C 1
ATOM 4692 O O . SER B 1 231 ? 6.012 -12.172 -2.783 1 96.56 231 SER B O 1
ATOM 4694 N N . VAL B 1 232 ? 7.246 -10.352 -2.473 1 97.81 232 VAL B N 1
ATOM 4695 C CA . VAL B 1 232 ? 6.145 -9.562 -1.939 1 97.81 232 VAL B CA 1
ATOM 4696 C C . VAL B 1 232 ? 5.477 -8.773 -3.068 1 97.81 232 VAL B C 1
ATOM 4698 O O . VAL B 1 232 ? 6.121 -7.961 -3.73 1 97.81 232 VAL B O 1
ATOM 4701 N N . THR B 1 233 ? 4.203 -9.031 -3.281 1 97.56 233 THR B N 1
ATOM 4702 C CA . THR B 1 233 ? 3.561 -8.555 -4.5 1 97.56 233 THR B CA 1
ATOM 4703 C C . THR B 1 233 ? 2.492 -7.512 -4.172 1 97.56 233 THR B C 1
ATOM 4705 O O . THR B 1 233 ? 1.921 -6.895 -5.07 1 97.56 233 THR B O 1
ATOM 4708 N N . ASN B 1 234 ? 2.234 -7.395 -2.9 1 97.06 234 ASN B N 1
ATOM 4709 C CA . ASN B 1 234 ? 1.203 -6.484 -2.418 1 97.06 234 ASN B CA 1
ATOM 4710 C C . ASN B 1 234 ? 1.604 -5.828 -1.1 1 97.06 234 ASN B C 1
ATOM 4712 O O . ASN B 1 234 ? 2.096 -6.5 -0.192 1 97.06 234 ASN B O 1
ATOM 4716 N N . ILE B 1 235 ? 1.451 -4.5 -0.994 1 98.06 235 ILE B N 1
ATOM 4717 C CA . ILE B 1 235 ? 1.666 -3.748 0.239 1 98.06 235 ILE B CA 1
ATOM 4718 C C . ILE B 1 235 ? 0.675 -2.59 0.318 1 98.06 235 ILE B C 1
ATOM 4720 O O . ILE B 1 235 ? 0.597 -1.769 -0.599 1 98.06 235 ILE B O 1
ATOM 4724 N N . HIS B 1 236 ? -0.087 -2.539 1.413 1 98.12 236 HIS B N 1
ATOM 4725 C CA . HIS B 1 236 ? -1.092 -1.497 1.592 1 98.12 236 HIS B CA 1
ATOM 4726 C C . HIS B 1 236 ? -1.111 -0.992 3.029 1 98.12 236 HIS B C 1
ATOM 4728 O O . HIS B 1 236 ? -1.267 -1.778 3.967 1 98.12 236 HIS B O 1
ATOM 4734 N N . ALA B 1 237 ? -0.937 0.293 3.16 1 97.69 237 ALA B N 1
ATOM 4735 C CA . ALA B 1 237 ? -1.056 0.942 4.465 1 97.69 237 ALA B CA 1
ATOM 4736 C C . ALA B 1 237 ? -1.385 2.424 4.309 1 97.69 237 ALA B C 1
ATOM 4738 O O . ALA B 1 237 ? -0.804 3.111 3.467 1 97.69 237 ALA B O 1
ATOM 4739 N N . GLY B 1 238 ? -2.4 2.896 5.145 1 95.25 238 GLY B N 1
ATOM 4740 C CA . GLY B 1 238 ? -2.705 4.316 5.219 1 95.25 238 GLY B CA 1
ATOM 4741 C C . GLY B 1 238 ? -3.785 4.746 4.242 1 95.25 238 GLY B C 1
ATOM 4742 O O . GLY B 1 238 ? -4.051 4.051 3.258 1 95.25 238 GLY B O 1
ATOM 4743 N N . ASN B 1 239 ? -4.414 5.855 4.547 1 91.62 239 ASN B N 1
ATOM 4744 C CA . ASN B 1 239 ? -5.469 6.391 3.688 1 91.62 239 ASN B CA 1
ATOM 4745 C C . ASN B 1 239 ? -5.406 7.914 3.605 1 91.62 239 ASN B C 1
ATOM 4747 O O . ASN B 1 239 ? -6.273 8.539 2.998 1 91.62 239 ASN B O 1
ATOM 4751 N N . THR B 1 240 ? -4.496 8.547 4.32 1 90.31 240 THR B N 1
ATOM 4752 C CA . THR B 1 240 ? -4.344 9.992 4.277 1 90.31 240 THR B CA 1
ATOM 4753 C C . THR B 1 240 ? -2.889 10.391 4.516 1 90.31 240 THR B C 1
ATOM 4755 O O . THR B 1 240 ? -2.084 9.578 4.973 1 90.31 240 THR B O 1
ATOM 4758 N N . TRP B 1 241 ? -2.521 11.609 4.199 1 92.31 241 TRP B N 1
ATOM 4759 C CA . TRP B 1 241 ? -1.126 12.031 4.188 1 92.31 241 TRP B CA 1
ATOM 4760 C C . TRP B 1 241 ? -0.68 12.469 5.582 1 92.31 241 TRP B C 1
ATOM 4762 O O . TRP B 1 241 ? 0.517 12.625 5.836 1 92.31 241 TRP B O 1
ATOM 4772 N N . ASN B 1 242 ? -1.629 12.594 6.52 1 90.94 242 ASN B N 1
ATOM 4773 C CA . ASN B 1 242 ? -1.236 13.227 7.773 1 90.94 242 ASN B CA 1
ATOM 4774 C C . ASN B 1 242 ? -1.494 12.312 8.969 1 90.94 242 ASN B C 1
ATOM 4776 O O . ASN B 1 242 ? -1.482 12.773 10.117 1 90.94 242 ASN B O 1
ATOM 4780 N N . VAL B 1 243 ? -1.732 11.07 8.742 1 91.5 243 VAL B N 1
ATOM 4781 C CA . VAL B 1 243 ? -1.982 10.125 9.828 1 91.5 243 VAL B CA 1
ATOM 4782 C C . VAL B 1 243 ? -1.146 8.867 9.625 1 91.5 243 VAL B C 1
ATOM 4784 O O . VAL B 1 243 ? -1.116 8.305 8.531 1 91.5 243 VAL B O 1
ATOM 4787 N N . ILE B 1 244 ? -0.401 8.477 10.602 1 94.12 244 ILE B N 1
ATOM 4788 C CA . ILE B 1 244 ? 0.21 7.152 10.617 1 94.12 244 ILE B CA 1
ATOM 4789 C C . ILE B 1 244 ? -0.864 6.094 10.844 1 94.12 244 ILE B C 1
ATOM 4791 O O . ILE B 1 244 ? -1.619 6.168 11.82 1 94.12 244 ILE B O 1
ATOM 4795 N N . PRO B 1 245 ? -0.976 5.16 9.969 1 95.19 245 PRO B N 1
ATOM 4796 C CA . PRO B 1 245 ? -2.053 4.176 10.086 1 95.19 245 PRO B CA 1
ATOM 4797 C C . PRO B 1 245 ? -1.835 3.199 11.242 1 95.19 245 PRO B C 1
ATOM 4799 O O . PRO B 1 245 ? -0.765 3.193 11.852 1 95.19 245 PRO B O 1
ATOM 4802 N N . GLU B 1 246 ? -2.869 2.475 11.57 1 96 246 GLU B N 1
ATOM 4803 C CA . GLU B 1 246 ? -2.781 1.499 12.648 1 96 246 GLU B CA 1
ATOM 4804 C C . GLU B 1 246 ? -2.43 0.113 12.117 1 96 246 GLU B C 1
ATOM 4806 O O . GLU B 1 246 ? -2.084 -0.785 12.891 1 96 246 GLU B O 1
ATOM 4811 N N . LYS B 1 247 ? -2.486 -0.003 10.727 1 97.25 247 LYS B N 1
ATOM 4812 C CA . LYS B 1 247 ? -2.338 -1.341 10.156 1 97.25 247 LYS B CA 1
ATOM 4813 C C . LYS B 1 247 ? -1.682 -1.286 8.781 1 97.25 247 LYS B C 1
ATOM 4815 O O . LYS B 1 247 ? -1.773 -0.275 8.086 1 97.25 247 LYS B O 1
ATOM 4820 N N . ALA B 1 248 ? -0.926 -2.305 8.422 1 98.12 248 ALA B N 1
ATOM 4821 C CA . ALA B 1 248 ? -0.414 -2.568 7.078 1 98.12 248 ALA B CA 1
ATOM 4822 C C . ALA B 1 248 ? -0.627 -4.027 6.688 1 98.12 248 ALA B C 1
ATOM 4824 O O . ALA B 1 248 ? -0.714 -4.902 7.551 1 98.12 248 ALA B O 1
ATOM 4825 N N . THR B 1 249 ? -0.783 -4.289 5.414 1 98.5 249 THR B N 1
ATOM 4826 C CA . THR B 1 249 ? -0.938 -5.656 4.926 1 98.5 249 THR B CA 1
ATOM 4827 C C . THR B 1 249 ? 0.057 -5.945 3.805 1 98.5 249 THR B C 1
ATOM 4829 O O . THR B 1 249 ? 0.325 -5.082 2.967 1 98.5 249 THR B O 1
ATOM 4832 N N . LEU B 1 250 ? 0.649 -7.109 3.84 1 98.31 250 LEU B N 1
ATOM 4833 C CA . LEU B 1 250 ? 1.524 -7.641 2.803 1 98.31 250 LEU B CA 1
ATOM 4834 C C . LEU B 1 250 ? 0.999 -8.977 2.279 1 98.31 250 LEU B C 1
ATOM 4836 O O . LEU B 1 250 ? 0.406 -9.75 3.033 1 98.31 250 LEU B O 1
ATOM 4840 N N . GLU B 1 251 ? 1.158 -9.195 1.034 1 98.12 251 GLU B N 1
ATOM 4841 C CA . GLU B 1 251 ? 0.928 -10.492 0.414 1 98.12 251 GLU B CA 1
ATOM 4842 C C . GLU B 1 251 ? 2.053 -10.852 -0.552 1 98.12 251 GLU B C 1
ATOM 4844 O O . GLU B 1 251 ? 2.773 -9.977 -1.027 1 98.12 251 GLU B O 1
ATOM 4849 N N . GLY B 1 252 ? 2.205 -12.133 -0.772 1 97.62 252 GLY B N 1
ATOM 4850 C CA . GLY B 1 252 ? 3.215 -12.555 -1.729 1 97.62 252 GLY B CA 1
ATOM 4851 C C . GLY B 1 252 ? 3.182 -14.047 -2.01 1 97.62 252 GLY B C 1
ATOM 4852 O O . GLY B 1 252 ? 2.188 -14.719 -1.719 1 97.62 252 GLY B O 1
ATOM 4853 N N . THR B 1 253 ? 4.227 -14.477 -2.707 1 97.19 253 THR B N 1
ATOM 4854 C CA . THR B 1 253 ? 4.293 -15.875 -3.109 1 97.19 253 THR B CA 1
ATOM 4855 C C . THR B 1 253 ? 5.727 -16.391 -3.027 1 97.19 253 THR B C 1
ATOM 4857 O O . THR B 1 253 ? 6.676 -15.609 -3.004 1 97.19 253 THR B O 1
ATOM 4860 N N . ILE B 1 254 ? 5.863 -17.688 -2.865 1 96.75 254 ILE B N 1
ATOM 4861 C CA . ILE B 1 254 ? 7.129 -18.406 -2.848 1 96.75 254 ILE B CA 1
ATOM 4862 C C . ILE B 1 254 ? 7.117 -19.5 -3.926 1 96.75 254 ILE B C 1
ATOM 4864 O O . ILE B 1 254 ? 6.113 -20.188 -4.109 1 96.75 254 ILE B O 1
ATOM 4868 N N . ARG B 1 255 ? 8.172 -19.578 -4.641 1 96.12 255 ARG B N 1
ATOM 4869 C CA . ARG B 1 255 ? 8.383 -20.672 -5.602 1 96.12 255 ARG B CA 1
ATOM 4870 C C . ARG B 1 255 ? 9.625 -21.484 -5.242 1 96.12 255 ARG B C 1
ATOM 4872 O O . ARG B 1 255 ? 10.656 -20.922 -4.867 1 96.12 255 ARG B O 1
ATOM 4879 N N . THR B 1 256 ? 9.508 -22.75 -5.297 1 95.75 256 THR B N 1
ATOM 4880 C CA . THR B 1 256 ? 10.625 -23.641 -4.969 1 95.75 256 THR B CA 1
ATOM 4881 C C . THR B 1 256 ? 10.625 -24.875 -5.867 1 95.75 256 THR B C 1
ATOM 4883 O O . THR B 1 256 ? 9.602 -25.203 -6.473 1 95.75 256 THR B O 1
ATOM 4886 N N . PHE B 1 257 ? 11.805 -25.547 -5.953 1 94.94 257 PHE B N 1
ATOM 4887 C CA . PHE B 1 257 ? 11.914 -26.781 -6.707 1 94.94 257 PHE B CA 1
ATOM 4888 C C . PHE B 1 257 ? 12.305 -27.938 -5.793 1 94.94 257 PHE B C 1
ATOM 4890 O O . PHE B 1 257 ? 11.945 -29.094 -6.047 1 94.94 257 PHE B O 1
ATOM 4897 N N . GLN B 1 258 ? 13.023 -27.609 -4.773 1 93 258 GLN B N 1
ATOM 4898 C CA . GLN B 1 258 ? 13.492 -28.656 -3.855 1 93 258 GLN B CA 1
ATOM 4899 C C . GLN B 1 258 ? 12.609 -28.734 -2.617 1 93 258 GLN B C 1
ATOM 4901 O O . GLN B 1 258 ? 12.297 -27.703 -2 1 93 258 GLN B O 1
ATOM 4906 N N . ALA B 1 259 ? 12.297 -29.938 -2.229 1 92.81 259 ALA B N 1
ATOM 4907 C CA . ALA B 1 259 ? 11.414 -30.156 -1.085 1 92.81 259 ALA B CA 1
ATOM 4908 C C . ALA B 1 259 ? 12.039 -29.625 0.199 1 92.81 259 ALA B C 1
ATOM 4910 O O . ALA B 1 259 ? 11.344 -29.031 1.036 1 92.81 259 ALA B O 1
ATOM 4911 N N . GLU B 1 260 ? 13.258 -29.812 0.359 1 92.75 260 GLU B N 1
ATOM 4912 C CA . GLU B 1 260 ? 13.945 -29.359 1.568 1 92.75 260 GLU B CA 1
ATOM 4913 C C . GLU B 1 260 ? 13.906 -27.844 1.689 1 92.75 260 GLU B C 1
ATOM 4915 O O . GLU B 1 260 ? 13.719 -27.312 2.783 1 92.75 260 GLU B O 1
ATOM 4920 N N . THR B 1 261 ? 14.109 -27.188 0.576 1 94.12 261 THR B N 1
ATOM 4921 C CA . THR B 1 261 ? 14.047 -25.719 0.54 1 94.12 261 THR B CA 1
ATOM 4922 C C . THR B 1 261 ? 12.648 -25.234 0.879 1 94.12 261 THR B C 1
ATOM 4924 O O . THR B 1 261 ? 12.484 -24.297 1.667 1 94.12 261 THR B O 1
ATOM 4927 N N . ARG B 1 262 ? 11.672 -25.844 0.297 1 95.19 262 ARG B N 1
ATOM 4928 C CA . ARG B 1 262 ? 10.281 -25.484 0.521 1 95.19 262 ARG B CA 1
ATOM 4929 C C . ARG B 1 262 ? 9.906 -25.625 1.994 1 95.19 262 ARG B C 1
ATOM 4931 O O . ARG B 1 262 ? 9.195 -24.766 2.539 1 95.19 262 ARG B O 1
ATOM 4938 N N . GLU B 1 263 ? 10.422 -26.594 2.635 1 94.5 263 GLU B N 1
ATOM 4939 C CA . GLU B 1 263 ? 10.094 -26.875 4.027 1 94.5 263 GLU B CA 1
ATOM 4940 C C . GLU B 1 263 ? 10.719 -25.844 4.969 1 94.5 263 GLU B C 1
ATOM 4942 O O . GLU B 1 263 ? 10.164 -25.562 6.027 1 94.5 263 GLU B O 1
ATOM 4947 N N . LYS B 1 264 ? 11.781 -25.219 4.582 1 95.19 264 LYS B N 1
ATOM 4948 C CA . LYS B 1 264 ? 12.547 -24.328 5.449 1 95.19 264 LYS B CA 1
ATOM 4949 C C . LYS B 1 264 ? 11.984 -22.906 5.402 1 95.19 264 LYS B C 1
ATOM 4951 O O . LYS B 1 264 ? 12.102 -22.156 6.379 1 95.19 264 LYS B O 1
ATOM 4956 N N . ILE B 1 265 ? 11.391 -22.531 4.398 1 96.12 265 ILE B N 1
ATOM 4957 C CA . ILE B 1 265 ? 11.125 -21.141 4.094 1 96.12 265 ILE B CA 1
ATOM 4958 C C . ILE B 1 265 ? 10.094 -20.578 5.07 1 96.12 265 ILE B C 1
ATOM 4960 O O . ILE B 1 265 ? 10.273 -19.5 5.625 1 96.12 265 ILE B O 1
ATOM 4964 N N . PRO B 1 266 ? 9.023 -21.375 5.391 1 96.94 266 PRO B N 1
ATOM 4965 C CA . PRO B 1 266 ? 8.031 -20.812 6.316 1 96.94 266 PRO B CA 1
ATOM 4966 C C . PRO B 1 266 ? 8.617 -20.5 7.688 1 96.94 266 PRO B C 1
ATOM 4968 O O . PRO B 1 266 ? 8.297 -19.453 8.273 1 96.94 266 PRO B O 1
ATOM 4971 N N . ALA B 1 267 ? 9.461 -21.312 8.172 1 96.94 267 ALA B N 1
ATOM 4972 C CA . ALA B 1 267 ? 10.094 -21.062 9.469 1 96.94 267 ALA B CA 1
ATOM 4973 C C . ALA B 1 267 ? 11.008 -19.859 9.422 1 96.94 267 ALA B C 1
ATOM 4975 O O . ALA B 1 267 ? 11.094 -19.094 10.383 1 96.94 267 ALA B O 1
ATOM 4976 N N . LEU B 1 268 ? 11.773 -19.719 8.344 1 97.38 268 LEU B N 1
ATOM 4977 C CA . LEU B 1 268 ? 12.641 -18.562 8.156 1 97.38 268 LEU B CA 1
ATOM 4978 C C . LEU B 1 268 ? 11.82 -17.281 8.125 1 97.38 268 LEU B C 1
ATOM 4980 O O . LEU B 1 268 ? 12.203 -16.281 8.734 1 97.38 268 LEU B O 1
ATOM 4984 N N . MET B 1 269 ? 10.695 -17.297 7.398 1 98 269 MET B N 1
ATOM 4985 C CA . MET B 1 269 ? 9.812 -16.141 7.32 1 98 269 MET B CA 1
ATOM 4986 C C . MET B 1 269 ? 9.266 -15.781 8.695 1 98 269 MET B C 1
ATOM 4988 O O . MET B 1 269 ? 9.289 -14.609 9.086 1 98 269 MET B O 1
ATOM 4992 N N . GLU B 1 270 ? 8.82 -16.781 9.375 1 97.94 270 GLU B N 1
ATOM 4993 C CA . GLU B 1 270 ? 8.281 -16.562 10.711 1 97.94 270 GLU B CA 1
ATOM 4994 C C . GLU B 1 270 ? 9.312 -15.93 11.633 1 97.94 270 GLU B C 1
ATOM 4996 O O . GLU B 1 270 ? 9 -15.008 12.391 1 97.94 270 GLU B O 1
ATOM 5001 N N . ARG B 1 271 ? 10.492 -16.391 11.633 1 97.88 271 ARG B N 1
ATOM 5002 C CA . ARG B 1 271 ? 11.57 -15.852 12.453 1 97.88 271 ARG B CA 1
ATOM 5003 C C . ARG B 1 271 ? 11.836 -14.383 12.117 1 97.88 271 ARG B C 1
ATOM 5005 O O . ARG B 1 271 ? 11.969 -13.547 13.016 1 97.88 271 ARG B O 1
ATOM 5012 N N . ILE B 1 272 ? 11.938 -14.062 10.844 1 97.75 272 ILE B N 1
ATOM 5013 C CA . ILE B 1 272 ? 12.211 -12.703 10.375 1 97.75 272 ILE B CA 1
ATOM 5014 C C . ILE B 1 272 ? 11.078 -11.773 10.812 1 97.75 272 ILE B C 1
ATOM 5016 O O . ILE B 1 272 ? 11.32 -10.719 11.398 1 97.75 272 ILE B O 1
ATOM 5020 N N . ILE B 1 273 ? 9.812 -12.195 10.516 1 98.38 273 ILE B N 1
ATOM 5021 C CA . ILE B 1 273 ? 8.641 -11.391 10.812 1 98.38 273 ILE B CA 1
ATOM 5022 C C . ILE B 1 273 ? 8.555 -11.133 12.312 1 98.38 273 ILE B C 1
ATOM 5024 O O . ILE B 1 273 ? 8.375 -9.992 12.75 1 98.38 273 ILE B O 1
ATOM 5028 N N . LYS B 1 274 ? 8.719 -12.164 13.094 1 97.75 274 LYS B N 1
ATOM 5029 C CA . LYS B 1 274 ? 8.688 -12.031 14.547 1 97.75 274 LYS B CA 1
ATOM 5030 C C . LYS B 1 274 ? 9.812 -11.133 15.047 1 97.75 274 LYS B C 1
ATOM 5032 O O . LYS B 1 274 ? 9.594 -10.273 15.906 1 97.75 274 LYS B O 1
ATOM 5037 N N . GLY B 1 275 ? 11.039 -11.359 14.625 1 98.12 275 GLY B N 1
ATOM 5038 C CA . GLY B 1 275 ? 12.172 -10.555 15.039 1 98.12 275 GLY B CA 1
ATOM 5039 C C . GLY B 1 275 ? 11.984 -9.07 14.766 1 98.12 275 GLY B C 1
ATOM 5040 O O . GLY B 1 275 ? 12.227 -8.242 15.648 1 98.12 275 GLY B O 1
ATOM 5041 N N . VAL B 1 276 ? 11.594 -8.75 13.516 1 97.44 276 VAL B N 1
ATOM 5042 C CA . VAL B 1 276 ? 11.367 -7.352 13.141 1 97.44 276 VAL B CA 1
ATOM 5043 C C . VAL B 1 276 ? 10.227 -6.777 13.969 1 97.44 276 VAL B C 1
ATOM 5045 O O . VAL B 1 276 ? 10.297 -5.641 14.445 1 97.44 276 VAL B O 1
ATOM 5048 N N . SER B 1 277 ? 9.141 -7.57 14.094 1 97.19 277 SER B N 1
ATOM 5049 C CA . SER B 1 277 ? 7.984 -7.141 14.867 1 97.19 277 SER B CA 1
ATOM 5050 C C . SER B 1 277 ? 8.375 -6.812 16.312 1 97.19 277 SER B C 1
ATOM 5052 O O . SER B 1 277 ? 7.977 -5.777 16.844 1 97.19 277 SER B O 1
ATOM 5054 N N . ASP B 1 278 ? 9.188 -7.676 16.938 1 97.38 278 ASP B N 1
ATOM 5055 C CA . ASP B 1 278 ? 9.648 -7.461 18.312 1 97.38 278 ASP B CA 1
ATOM 5056 C C . ASP B 1 278 ? 10.516 -6.207 18.406 1 97.38 278 ASP B C 1
ATOM 5058 O O . ASP B 1 278 ? 10.383 -5.43 19.359 1 97.38 278 ASP B O 1
ATOM 5062 N N . ALA B 1 279 ? 11.359 -6.035 17.516 1 97.12 279 ALA B N 1
ATOM 5063 C CA . ALA B 1 279 ? 12.281 -4.906 17.516 1 97.12 279 ALA B CA 1
ATOM 5064 C C . ALA B 1 279 ? 11.531 -3.58 17.406 1 97.12 279 ALA B C 1
ATOM 5066 O O . ALA B 1 279 ? 11.93 -2.58 18 1 97.12 279 ALA B O 1
ATOM 5067 N N . LEU B 1 280 ? 10.398 -3.541 16.641 1 96.94 280 LEU B N 1
ATOM 5068 C CA . LEU B 1 280 ? 9.758 -2.27 16.312 1 96.94 280 LEU B CA 1
ATOM 5069 C C . LEU B 1 280 ? 8.453 -2.1 17.094 1 96.94 280 LEU B C 1
ATOM 5071 O O . LEU B 1 280 ? 7.789 -1.071 16.969 1 96.94 280 LEU B O 1
ATOM 5075 N N . GLY B 1 281 ? 8.062 -3.15 17.844 1 97.19 281 GLY B N 1
ATOM 5076 C CA . GLY B 1 281 ? 6.945 -3.041 18.766 1 97.19 281 GLY B CA 1
ATOM 5077 C C . GLY B 1 281 ? 5.598 -3.197 18.078 1 97.19 281 GLY B C 1
ATOM 5078 O O . GLY B 1 281 ? 4.59 -2.682 18.562 1 97.19 281 GLY B O 1
ATOM 5079 N N . VAL B 1 282 ? 5.59 -3.822 16.922 1 97.56 282 VAL B N 1
ATOM 5080 C CA . VAL B 1 282 ? 4.316 -4.078 16.25 1 97.56 282 VAL B CA 1
ATOM 5081 C C . VAL B 1 282 ? 3.875 -5.516 16.516 1 97.56 282 VAL B C 1
ATOM 5083 O O . VAL B 1 282 ? 4.68 -6.352 16.938 1 97.56 282 VAL B O 1
ATOM 5086 N N . LYS B 1 283 ? 2.545 -5.723 16.328 1 98.12 283 LYS B N 1
ATOM 5087 C CA . LYS B 1 283 ? 1.996 -7.074 16.328 1 98.12 283 LYS B CA 1
ATOM 5088 C C . LYS B 1 283 ? 1.761 -7.566 14.898 1 98.12 283 LYS B C 1
ATOM 5090 O O . LYS B 1 283 ? 1.311 -6.805 14.039 1 98.12 283 LYS B O 1
ATOM 5095 N N . THR B 1 284 ? 2.066 -8.867 14.688 1 98.12 284 THR B N 1
ATOM 5096 C CA . THR B 1 284 ? 1.915 -9.383 13.336 1 98.12 284 THR B CA 1
ATOM 5097 C C . THR B 1 284 ? 1.121 -10.68 13.336 1 98.12 284 THR B C 1
ATOM 5099 O O . THR B 1 284 ? 1.146 -11.43 14.312 1 98.12 284 THR B O 1
ATOM 5102 N N . GLU B 1 285 ? 0.322 -10.852 12.336 1 98.31 285 GLU B N 1
ATOM 5103 C CA . GLU B 1 285 ? -0.305 -12.125 11.984 1 98.31 285 GLU B CA 1
ATOM 5104 C C . GLU B 1 285 ? 0.231 -12.656 10.656 1 98.31 285 GLU B C 1
ATOM 5106 O O . GLU B 1 285 ? 0.143 -11.977 9.625 1 98.31 285 GLU B O 1
ATOM 5111 N N . PHE B 1 286 ? 0.788 -13.828 10.773 1 98.06 286 PHE B N 1
ATOM 5112 C CA . PHE B 1 286 ? 1.385 -14.469 9.609 1 98.06 286 PHE B CA 1
ATOM 5113 C C . PHE B 1 286 ? 0.583 -15.695 9.203 1 98.06 286 PHE B C 1
ATOM 5115 O O . PHE B 1 286 ? 0.372 -16.609 10.008 1 98.06 286 PHE B O 1
ATOM 5122 N N . ARG B 1 287 ? 0.114 -15.688 7.93 1 98.44 287 ARG B N 1
ATOM 5123 C CA . ARG B 1 287 ? -0.597 -16.828 7.363 1 98.44 287 ARG B CA 1
ATOM 5124 C C . ARG B 1 287 ? 0.133 -17.375 6.137 1 98.44 287 ARG B C 1
ATOM 5126 O O . ARG B 1 287 ? 0.494 -16.609 5.234 1 98.44 287 ARG B O 1
ATOM 5133 N N . PHE B 1 288 ? 0.349 -18.578 6.191 1 97.56 288 PHE B N 1
ATOM 5134 C CA . PHE B 1 288 ? 1.019 -19.297 5.105 1 97.56 288 PHE B CA 1
ATOM 5135 C C . PHE B 1 288 ? 0.075 -20.297 4.449 1 97.56 288 PHE B C 1
ATOM 5137 O O . PHE B 1 288 ? -0.591 -21.062 5.137 1 97.56 288 PHE B O 1
ATOM 5144 N N . PHE B 1 289 ? -0.035 -20.25 3.15 1 96.38 289 PHE B N 1
ATOM 5145 C CA . PHE B 1 289 ? -0.913 -21.125 2.381 1 96.38 289 PHE B CA 1
ATOM 5146 C C . PHE B 1 289 ? -0.105 -22.031 1.458 1 96.38 289 PHE B C 1
ATOM 5148 O O . PHE B 1 289 ? 0.337 -21.594 0.391 1 96.38 289 PHE B O 1
ATOM 5155 N N . SER B 1 290 ? -0.055 -23.266 1.807 1 95.31 290 SER B N 1
ATOM 5156 C CA . SER B 1 290 ? 0.671 -24.234 0.979 1 95.31 290 SER B CA 1
ATOM 5157 C C . SER B 1 290 ? -0.106 -24.562 -0.29 1 95.31 290 SER B C 1
ATOM 5159 O O . SER B 1 290 ? -1.28 -24.938 -0.226 1 95.31 290 SER B O 1
ATOM 5161 N N . GLY B 1 291 ? 0.545 -24.438 -1.41 1 95.31 291 GLY B N 1
ATOM 5162 C CA . GLY B 1 291 ? -0.011 -24.875 -2.68 1 95.31 291 GLY B CA 1
ATOM 5163 C C . GLY B 1 291 ? 0.622 -26.156 -3.197 1 95.31 291 GLY B C 1
ATOM 5164 O O . GLY B 1 291 ? 1.046 -27.016 -2.414 1 95.31 291 GLY B O 1
ATOM 5165 N N . PRO B 1 292 ? 0.514 -26.391 -4.445 1 96.44 292 PRO B N 1
ATOM 5166 C CA . PRO B 1 292 ? 1.097 -27.609 -5 1 96.44 292 PRO B CA 1
ATOM 5167 C C . PRO B 1 292 ? 2.617 -27.656 -4.855 1 96.44 292 PRO B C 1
ATOM 5169 O O . PRO B 1 292 ? 3.293 -26.656 -5.059 1 96.44 292 PRO B O 1
ATOM 5172 N N . PRO B 1 293 ? 3.119 -28.828 -4.492 1 96.75 293 PRO B N 1
ATOM 5173 C CA . PRO B 1 293 ? 4.574 -28.984 -4.559 1 96.75 293 PRO B CA 1
ATOM 5174 C C . PRO B 1 293 ? 5.105 -28.984 -5.988 1 96.75 293 PRO B C 1
ATOM 5176 O O . PRO B 1 293 ? 4.324 -28.891 -6.941 1 96.75 293 PRO B O 1
ATOM 5179 N N . ALA B 1 294 ? 6.398 -29.078 -6.086 1 97.31 294 ALA B N 1
ATOM 5180 C CA . ALA B 1 294 ? 7.004 -29.094 -7.414 1 97.31 294 ALA B CA 1
ATOM 5181 C C . ALA B 1 294 ? 6.66 -30.391 -8.156 1 97.31 294 ALA B C 1
ATOM 5183 O O . ALA B 1 294 ? 6.59 -31.453 -7.543 1 97.31 294 ALA B O 1
ATOM 5184 N N . VAL B 1 295 ? 6.348 -30.234 -9.43 1 98 295 VAL B N 1
ATOM 5185 C CA . VAL B 1 295 ? 6.332 -31.422 -10.266 1 98 295 VAL B CA 1
ATOM 5186 C C . VAL B 1 295 ? 7.723 -32.062 -10.297 1 98 295 VAL B C 1
ATOM 5188 O O . VAL B 1 295 ? 8.695 -31.406 -10.688 1 98 295 VAL B O 1
ATOM 5191 N N . HIS B 1 296 ? 7.812 -33.25 -9.852 1 97.5 296 HIS B N 1
ATOM 5192 C CA . HIS B 1 296 ? 9.078 -33.969 -9.734 1 97.5 296 HIS B CA 1
ATOM 5193 C C . HIS B 1 296 ? 9 -35.344 -10.406 1 97.5 296 HIS B C 1
ATOM 5195 O O . HIS B 1 296 ? 8.555 -36.312 -9.797 1 97.5 296 HIS B O 1
ATOM 5201 N N . ASN B 1 297 ? 9.602 -35.406 -11.57 1 98.31 297 ASN B N 1
ATOM 5202 C CA . ASN B 1 297 ? 9.469 -36.625 -12.398 1 98.31 297 ASN B CA 1
ATOM 5203 C C . ASN B 1 297 ? 10.336 -37.75 -11.875 1 98.31 297 ASN B C 1
ATOM 5205 O O . ASN B 1 297 ? 11.492 -37.562 -11.5 1 98.31 297 ASN B O 1
ATOM 5209 N N . ASP B 1 298 ? 9.734 -38.906 -11.859 1 98.12 298 ASP B N 1
ATOM 5210 C CA . ASP B 1 298 ? 10.43 -40.156 -11.5 1 98.12 298 ASP B CA 1
ATOM 5211 C C . ASP B 1 298 ? 11.461 -40.531 -12.57 1 98.12 298 ASP B C 1
ATOM 5213 O O . ASP B 1 298 ? 11.172 -40.469 -13.766 1 98.12 298 ASP B O 1
ATOM 5217 N N . LYS B 1 299 ? 12.625 -40.938 -12.141 1 98 299 LYS B N 1
ATOM 5218 C CA . LYS B 1 299 ? 13.719 -41.219 -13.07 1 98 299 LYS B CA 1
ATOM 5219 C C . LYS B 1 299 ? 13.367 -42.375 -14.016 1 98 299 LYS B C 1
ATOM 5221 O O . LYS B 1 299 ? 13.555 -42.25 -15.227 1 98 299 LYS B O 1
ATOM 5226 N N . ALA B 1 300 ? 12.859 -43.438 -13.477 1 97.81 300 ALA B N 1
ATOM 5227 C CA . ALA B 1 300 ? 12.547 -44.625 -14.297 1 97.81 300 ALA B CA 1
ATOM 5228 C C . ALA B 1 300 ? 11.461 -44.281 -15.32 1 97.81 300 ALA B C 1
ATOM 5230 O O . ALA B 1 300 ? 11.531 -44.75 -16.469 1 97.81 300 ALA B O 1
ATOM 5231 N N . LEU B 1 301 ? 10.484 -43.562 -14.898 1 98.38 301 LEU B N 1
ATOM 5232 C CA . LEU B 1 301 ? 9.391 -43.219 -15.797 1 98.38 301 LEU B CA 1
ATOM 5233 C C . LEU B 1 301 ? 9.844 -42.188 -16.828 1 98.38 301 LEU B C 1
ATOM 5235 O O . LEU B 1 301 ? 9.336 -42.156 -17.953 1 98.38 301 LEU B O 1
ATOM 5239 N N . THR B 1 302 ? 10.789 -41.344 -16.469 1 98.19 302 THR B N 1
ATOM 5240 C CA . THR B 1 302 ? 11.391 -40.438 -17.422 1 98.19 302 THR B CA 1
ATOM 5241 C C . THR B 1 302 ? 12.141 -41.188 -18.516 1 98.19 302 THR B C 1
ATOM 5243 O O . THR B 1 302 ? 12.07 -40.812 -19.688 1 98.19 302 THR B O 1
ATOM 5246 N N . ASP B 1 303 ? 12.82 -42.188 -18.109 1 98.06 303 ASP B N 1
ATOM 5247 C CA . ASP B 1 303 ? 13.516 -43.031 -19.078 1 98.06 303 ASP B CA 1
ATOM 5248 C C . ASP B 1 303 ? 12.523 -43.656 -20.047 1 98.06 303 ASP B C 1
ATOM 5250 O O . ASP B 1 303 ? 12.773 -43.719 -21.266 1 98.06 303 ASP B O 1
ATOM 5254 N N . LEU B 1 304 ? 11.461 -44.156 -19.484 1 98.06 304 LEU B N 1
ATOM 5255 C CA . LEU B 1 304 ? 10.422 -44.75 -20.328 1 98.06 304 LEU B CA 1
ATOM 5256 C C . LEU B 1 304 ? 9.859 -43.719 -21.297 1 98.06 304 LEU B C 1
ATOM 5258 O O . LEU B 1 304 ? 9.648 -44 -22.484 1 98.06 304 LEU B O 1
ATOM 5262 N N . SER B 1 305 ? 9.594 -42.531 -20.781 1 98.5 305 SER B N 1
ATOM 5263 C CA . SER B 1 305 ? 9.109 -41.438 -21.594 1 98.5 305 SER B CA 1
ATOM 5264 C C . SER B 1 305 ? 10.07 -41.094 -22.734 1 98.5 305 SER B C 1
ATOM 5266 O O . SER B 1 305 ? 9.648 -40.875 -23.875 1 98.5 305 SER B O 1
ATOM 5268 N N . THR B 1 306 ? 11.289 -41.125 -22.438 1 98.56 306 THR B N 1
ATOM 5269 C CA . THR B 1 306 ? 12.336 -40.844 -23.406 1 98.56 306 THR B CA 1
ATOM 5270 C C . THR B 1 306 ? 12.383 -41.906 -24.484 1 98.56 306 THR B C 1
ATOM 5272 O O . THR B 1 306 ? 12.539 -41.625 -25.672 1 98.56 306 THR B O 1
ATOM 5275 N N . GLN B 1 307 ? 12.305 -43.094 -24.109 1 98.31 307 GLN B N 1
ATOM 5276 C CA . GLN B 1 307 ? 12.336 -44.219 -25.047 1 98.31 307 GLN B CA 1
ATOM 5277 C C . GLN B 1 307 ? 11.211 -44.094 -26.062 1 98.31 307 GLN B C 1
ATOM 5279 O O . GLN B 1 307 ? 11.422 -44.312 -27.266 1 98.31 307 GLN B O 1
ATOM 5284 N N . VAL B 1 308 ? 10.055 -43.812 -25.562 1 98.25 308 VAL B N 1
ATOM 5285 C CA . VAL B 1 308 ? 8.898 -43.688 -26.438 1 98.25 308 VAL B CA 1
ATOM 5286 C C . VAL B 1 308 ? 9.086 -42.531 -27.406 1 98.25 308 VAL B C 1
ATOM 5288 O O . VAL B 1 308 ? 8.812 -42.656 -28.609 1 98.25 308 VAL B O 1
ATOM 5291 N N . ALA B 1 309 ? 9.562 -41.406 -26.891 1 98.56 309 ALA B N 1
ATOM 5292 C CA . ALA B 1 309 ? 9.812 -40.25 -27.734 1 98.56 309 ALA B CA 1
ATOM 5293 C C . ALA B 1 309 ? 10.836 -40.562 -28.812 1 98.56 309 ALA B C 1
ATOM 5295 O O . ALA B 1 309 ? 10.703 -40.125 -29.969 1 98.56 309 ALA B O 1
ATOM 5296 N N . THR B 1 310 ? 11.836 -41.281 -28.422 1 98.31 310 THR B N 1
ATOM 5297 C CA . THR B 1 310 ? 12.875 -41.688 -29.359 1 98.31 310 THR B CA 1
ATOM 5298 C C . THR B 1 310 ? 12.289 -42.594 -30.453 1 98.31 310 THR B C 1
ATOM 5300 O O . THR B 1 310 ? 12.578 -42.375 -31.641 1 98.31 310 THR B O 1
ATOM 5303 N N . LYS B 1 311 ? 11.508 -43.531 -30.047 1 97.44 311 LYS B N 1
ATOM 5304 C CA . LYS B 1 311 ? 10.875 -44.438 -31 1 97.44 311 LYS B CA 1
ATOM 5305 C C . LYS B 1 311 ? 10.023 -43.656 -32 1 97.44 311 LYS B C 1
ATOM 5307 O O . LYS B 1 311 ? 9.938 -44.031 -33.188 1 97.44 311 LYS B O 1
ATOM 5312 N N . MET B 1 312 ? 9.453 -42.594 -31.562 1 97.38 312 MET B N 1
ATOM 5313 C CA . MET B 1 312 ? 8.578 -41.781 -32.406 1 97.38 312 MET B CA 1
ATOM 5314 C C . MET B 1 312 ? 9.383 -40.75 -33.188 1 97.38 312 MET B C 1
ATOM 5316 O O . MET B 1 312 ? 8.82 -39.969 -33.969 1 97.38 312 MET B O 1
ATOM 5320 N N . ASN B 1 313 ? 10.625 -40.688 -33.031 1 97.69 313 ASN B N 1
ATOM 5321 C CA . ASN B 1 313 ? 11.531 -39.75 -33.719 1 97.69 313 ASN B CA 1
ATOM 5322 C C . ASN B 1 313 ? 11.195 -38.312 -33.375 1 97.69 313 ASN B C 1
ATOM 5324 O O . ASN B 1 313 ? 11.203 -37.438 -34.25 1 97.69 313 ASN B O 1
ATOM 5328 N N . LEU B 1 314 ? 10.781 -38.094 -32.125 1 98.19 314 LEU B N 1
ATOM 5329 C CA . LEU B 1 314 ? 10.578 -36.719 -31.672 1 98.19 314 LEU B CA 1
ATOM 5330 C C . LEU B 1 314 ? 11.906 -36.062 -31.312 1 98.19 314 LEU B C 1
ATOM 5332 O O . LEU B 1 314 ? 12.875 -36.781 -30.984 1 98.19 314 LEU B O 1
ATOM 5336 N N . ASN B 1 315 ? 11.938 -34.719 -31.406 1 98.5 315 ASN B N 1
ATOM 5337 C CA . ASN B 1 315 ? 13.086 -33.969 -30.922 1 98.5 315 ASN B CA 1
ATOM 5338 C C . ASN B 1 315 ? 13.039 -33.781 -29.406 1 98.5 315 ASN B C 1
ATOM 5340 O O . ASN B 1 315 ? 12.258 -33 -28.891 1 98.5 315 ASN B O 1
ATOM 5344 N N . ILE B 1 316 ? 13.898 -34.562 -28.703 1 98.5 316 ILE B N 1
ATOM 5345 C CA . ILE B 1 316 ? 13.891 -34.562 -27.25 1 98.5 316 ILE B CA 1
ATOM 5346 C C . ILE B 1 316 ? 14.852 -33.5 -26.734 1 98.5 316 ILE B C 1
ATOM 5348 O O . ILE B 1 316 ? 16.016 -33.438 -27.141 1 98.5 316 ILE B O 1
ATOM 5352 N N . ILE B 1 317 ? 14.367 -32.625 -25.891 1 98.31 317 ILE B N 1
ATOM 5353 C CA . ILE B 1 317 ? 15.234 -31.641 -25.234 1 98.31 317 ILE B CA 1
ATOM 5354 C C . ILE B 1 317 ? 15.086 -31.75 -23.719 1 98.31 317 ILE B C 1
ATOM 5356 O O . ILE B 1 317 ? 14.102 -32.281 -23.219 1 98.31 317 ILE B O 1
ATOM 5360 N N . SER B 1 318 ? 16.078 -31.328 -23 1 96.56 318 SER B N 1
ATOM 5361 C CA . SER B 1 318 ? 15.961 -31.094 -21.562 1 96.56 318 SER B CA 1
ATOM 5362 C C . SER B 1 318 ? 15.469 -29.672 -21.266 1 96.56 318 SER B C 1
ATOM 5364 O O . SER B 1 318 ? 16.234 -28.703 -21.391 1 96.56 318 SER B O 1
ATOM 5366 N N . PRO B 1 319 ? 14.25 -29.578 -20.891 1 95.12 319 PRO B N 1
ATOM 5367 C CA . PRO B 1 319 ? 13.719 -28.219 -20.719 1 95.12 319 PRO B CA 1
ATOM 5368 C C . PRO B 1 319 ? 14.234 -27.531 -19.453 1 95.12 319 PRO B C 1
ATOM 5370 O O . PRO B 1 319 ? 14.609 -28.219 -18.484 1 95.12 319 PRO B O 1
ATOM 5373 N N . SER B 1 320 ? 14.328 -26.234 -19.547 1 90.75 320 SER B N 1
ATOM 5374 C CA . SER B 1 320 ? 14.477 -25.484 -18.312 1 90.75 320 SER B CA 1
ATOM 5375 C C . SER B 1 320 ? 13.242 -25.609 -17.422 1 90.75 320 SER B C 1
ATOM 5377 O O . SER B 1 320 ? 12.109 -25.562 -17.922 1 90.75 320 SER B O 1
ATOM 5379 N N . PRO B 1 321 ? 13.461 -25.844 -16.156 1 92.38 321 PRO B N 1
ATOM 5380 C CA . PRO B 1 321 ? 12.297 -25.906 -15.266 1 92.38 321 PRO B CA 1
ATOM 5381 C C . PRO B 1 321 ? 11.453 -24.625 -15.305 1 92.38 321 PRO B C 1
ATOM 5383 O O . PRO B 1 321 ? 12 -23.531 -15.43 1 92.38 321 PRO B O 1
ATOM 5386 N N . SER B 1 322 ? 10.203 -24.859 -15.258 1 91.94 322 SER B N 1
ATOM 5387 C CA . SER B 1 322 ? 9.273 -23.734 -15.305 1 91.94 322 SER B CA 1
ATOM 5388 C C . SER B 1 322 ? 8.93 -23.25 -13.898 1 91.94 322 SER B C 1
ATOM 5390 O O . SER B 1 322 ? 8.734 -24.062 -12.984 1 91.94 322 SER B O 1
ATOM 5392 N N . MET B 1 323 ? 8.773 -21.984 -13.742 1 90.38 323 MET B N 1
ATOM 5393 C CA . MET B 1 323 ? 8.414 -21.391 -12.453 1 90.38 323 MET B CA 1
ATOM 5394 C C . MET B 1 323 ? 6.906 -21.422 -12.234 1 90.38 323 MET B C 1
ATOM 5396 O O . MET B 1 323 ? 6.422 -21.078 -11.156 1 90.38 323 MET B O 1
ATOM 5400 N N . ALA B 1 324 ? 6.18 -21.906 -13.219 1 90.19 324 ALA B N 1
ATOM 5401 C CA . ALA B 1 324 ? 4.734 -22.062 -13.078 1 90.19 324 ALA B CA 1
ATOM 5402 C C . ALA B 1 324 ? 4.395 -23.281 -12.234 1 90.19 324 ALA B C 1
ATOM 5404 O O . ALA B 1 324 ? 5.1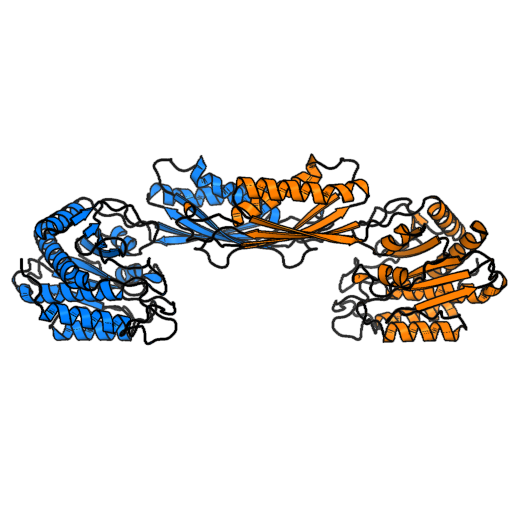6 -24.25 -12.195 1 90.19 324 ALA B O 1
ATOM 5405 N N . GLY B 1 325 ? 3.258 -23.172 -11.539 1 93 325 GLY B N 1
ATOM 5406 C CA . GLY B 1 325 ? 2.785 -24.312 -10.758 1 93 325 GLY B CA 1
ATOM 5407 C C . GLY B 1 325 ? 1.906 -25.25 -11.555 1 93 325 GLY B C 1
ATOM 5408 O O . GLY B 1 325 ? 1.324 -24.859 -12.57 1 93 325 GLY B O 1
ATOM 5409 N N . GLU B 1 326 ? 1.804 -26.438 -11.094 1 96.38 326 GLU B N 1
ATOM 5410 C CA . GLU B 1 326 ? 1.009 -27.516 -11.672 1 96.38 326 GLU B CA 1
ATOM 5411 C C . GLU B 1 326 ? 0.582 -28.516 -10.594 1 96.38 326 GLU B C 1
ATOM 5413 O O . GLU B 1 326 ? 1.425 -29.078 -9.898 1 96.38 326 GLU B O 1
ATOM 5418 N N . ASP B 1 327 ? -0.738 -28.719 -10.492 1 97.25 327 ASP B N 1
ATOM 5419 C CA . ASP B 1 327 ? -1.188 -29.516 -9.359 1 97.25 327 ASP B CA 1
ATOM 5420 C C . ASP B 1 327 ? -1.031 -31.016 -9.641 1 97.25 327 ASP B C 1
ATOM 5422 O O . ASP B 1 327 ? -1.322 -31.844 -8.781 1 97.25 327 ASP B O 1
ATOM 5426 N N . PHE B 1 328 ? -0.508 -31.406 -10.898 1 98.44 328 PHE B N 1
ATOM 5427 C CA . PHE B 1 328 ? -0.072 -32.781 -11.172 1 98.44 328 PHE B CA 1
ATOM 5428 C C . PHE B 1 328 ? 0.875 -33.25 -10.078 1 98.44 328 PHE B C 1
ATOM 5430 O O . PHE B 1 328 ? 0.942 -34.469 -9.805 1 98.44 328 PHE B O 1
ATOM 5437 N N . SER B 1 329 ? 1.541 -32.344 -9.484 1 98.25 329 SER B N 1
ATOM 5438 C CA . SER B 1 329 ? 2.527 -32.656 -8.453 1 98.25 329 SER B CA 1
ATOM 5439 C C . SER B 1 329 ? 1.894 -33.375 -7.281 1 98.25 329 SER B C 1
ATOM 5441 O O . SER B 1 329 ? 2.559 -34.188 -6.609 1 98.25 329 SER B O 1
ATOM 5443 N N . PHE B 1 330 ? 0.612 -33.219 -7.059 1 98 330 PHE B N 1
ATOM 5444 C CA . PHE B 1 330 ? -0.05 -33.906 -5.965 1 98 330 PHE B CA 1
ATOM 5445 C C . PHE B 1 330 ? -0.141 -35.406 -6.258 1 98 330 PHE B C 1
ATOM 5447 O O . PHE B 1 330 ? -0.011 -36.219 -5.352 1 98 330 PHE B O 1
ATOM 5454 N N . TYR B 1 331 ? -0.396 -35.781 -7.492 1 98.62 331 TYR B N 1
ATOM 5455 C CA . TYR B 1 331 ? -0.381 -37.188 -7.855 1 98.62 331 TYR B CA 1
ATOM 5456 C C . TYR B 1 331 ? 0.976 -37.812 -7.551 1 98.62 331 TYR B C 1
ATOM 5458 O O . TYR B 1 331 ? 1.051 -38.938 -7.062 1 98.62 331 TYR B O 1
ATOM 5466 N N . GLN B 1 332 ? 1.957 -37 -7.801 1 98.12 332 GLN B N 1
ATOM 5467 C CA . GLN B 1 332 ? 3.32 -37.531 -7.68 1 98.12 332 GLN B CA 1
ATOM 5468 C C . GLN B 1 332 ? 3.713 -37.688 -6.215 1 98.12 332 GLN B C 1
ATOM 5470 O O . GLN B 1 332 ? 4.707 -38.375 -5.906 1 98.12 332 GLN B O 1
ATOM 5475 N N . GLN B 1 333 ? 2.975 -37.094 -5.375 1 96.62 333 GLN B N 1
ATOM 5476 C CA . GLN B 1 333 ? 3.191 -37.344 -3.957 1 96.62 333 GLN B CA 1
ATOM 5477 C C . GLN B 1 333 ? 2.711 -38.75 -3.574 1 96.62 333 GLN B C 1
ATOM 5479 O O . GLN B 1 333 ? 3.129 -39.281 -2.553 1 96.62 333 GLN B O 1
ATOM 5484 N N . GLU B 1 334 ? 1.814 -39.344 -4.363 1 97.94 334 GLU B N 1
ATOM 5485 C CA . GLU B 1 334 ? 1.191 -40.625 -4.047 1 97.94 334 GLU B CA 1
ATOM 5486 C C . GLU B 1 334 ? 1.831 -41.781 -4.836 1 97.94 334 GLU B C 1
ATOM 5488 O O . GLU B 1 334 ? 2.012 -42.875 -4.316 1 97.94 334 GLU B O 1
ATOM 5493 N N . ILE B 1 335 ? 2.111 -41.562 -6.09 1 98.25 335 ILE B N 1
ATOM 5494 C CA . ILE B 1 335 ? 2.654 -42.562 -6.988 1 98.25 335 ILE B CA 1
ATOM 5495 C C . ILE B 1 335 ? 3.686 -41.938 -7.918 1 98.25 335 ILE B C 1
ATOM 5497 O O . ILE B 1 335 ? 3.689 -40.719 -8.117 1 98.25 335 ILE B O 1
ATOM 5501 N N . PRO B 1 336 ? 4.613 -42.75 -8.453 1 98.31 336 PRO B N 1
ATOM 5502 C CA . PRO B 1 336 ? 5.543 -42.156 -9.422 1 98.31 336 PRO B CA 1
ATOM 5503 C C . PRO B 1 336 ? 4.836 -41.594 -10.648 1 98.31 336 PRO B C 1
ATOM 5505 O O . PRO B 1 336 ? 3.816 -42.125 -11.086 1 98.31 336 PRO B O 1
ATOM 5508 N N . GLY B 1 337 ? 5.391 -40.531 -11.141 1 98.5 337 GLY B N 1
ATOM 5509 C CA . GLY B 1 337 ? 4.801 -39.906 -12.312 1 98.5 337 GLY B CA 1
ATOM 5510 C C . GLY B 1 337 ? 5.828 -39.281 -13.242 1 98.5 337 GLY B C 1
ATOM 5511 O O . GLY B 1 337 ? 6.988 -39.094 -12.867 1 98.5 337 GLY B O 1
ATOM 5512 N N . SER B 1 338 ? 5.441 -39.062 -14.484 1 98.56 338 SER B N 1
ATOM 5513 C CA . SER B 1 338 ? 6.219 -38.375 -15.5 1 98.56 338 SER B CA 1
ATOM 5514 C C . SER B 1 338 ? 5.363 -37.344 -16.234 1 98.56 338 SER B C 1
ATOM 5516 O O . SER B 1 338 ? 4.305 -37.688 -16.781 1 98.56 338 SER B O 1
ATOM 5518 N N . PHE B 1 339 ? 5.793 -36.156 -16.125 1 98.75 339 PHE B N 1
ATOM 5519 C CA . PHE B 1 339 ? 5.152 -35 -16.75 1 98.75 339 PHE B CA 1
ATOM 5520 C C . PHE B 1 339 ? 6.062 -34.375 -17.797 1 98.75 339 PHE B C 1
ATOM 5522 O O . PHE B 1 339 ? 7.254 -34.188 -17.562 1 98.75 339 PHE B O 1
ATOM 5529 N N . VAL B 1 340 ? 5.547 -34.125 -19.016 1 98.81 340 VAL B N 1
ATOM 5530 C CA . VAL B 1 340 ? 6.406 -33.688 -20.094 1 98.81 340 VAL B CA 1
ATOM 5531 C C . VAL B 1 340 ? 5.867 -32.375 -20.672 1 98.81 340 VAL B C 1
ATOM 5533 O O . VAL B 1 340 ? 4.707 -32.031 -20.453 1 98.81 340 VAL B O 1
ATOM 5536 N N . PHE B 1 341 ? 6.746 -31.641 -21.344 1 98.62 341 PHE B N 1
ATOM 5537 C CA . PHE B 1 341 ? 6.34 -30.484 -22.141 1 98.62 341 PHE B CA 1
ATOM 5538 C C . PHE B 1 341 ? 6.199 -30.875 -23.609 1 98.62 341 PHE B C 1
ATOM 5540 O O . PHE B 1 341 ? 7.148 -31.391 -24.219 1 98.62 341 PHE B O 1
ATOM 5547 N N . MET B 1 342 ? 5.02 -30.703 -24.141 1 98.69 342 MET B N 1
ATOM 5548 C CA . MET B 1 342 ? 4.785 -30.969 -25.562 1 98.69 342 MET B CA 1
ATOM 5549 C C . MET B 1 342 ? 4.879 -29.688 -26.375 1 98.69 342 MET B C 1
ATOM 5551 O O . MET B 1 342 ? 4.172 -28.719 -26.109 1 98.69 342 MET B O 1
ATOM 5555 N N . GLY B 1 343 ? 5.746 -29.688 -27.344 1 98.5 343 GLY B N 1
ATOM 5556 C CA . GLY B 1 343 ? 5.887 -28.516 -28.203 1 98.5 343 GLY B CA 1
ATOM 5557 C C . GLY B 1 343 ? 4.648 -28.234 -29.031 1 98.5 343 GLY B C 1
ATOM 5558 O O . GLY B 1 343 ? 4.125 -29.125 -29.703 1 98.5 343 GLY B O 1
ATOM 5559 N N . THR B 1 344 ? 4.199 -26.891 -29 1 98.25 344 THR B N 1
ATOM 5560 C CA . THR B 1 344 ? 2.969 -26.562 -29.719 1 98.25 344 THR B CA 1
ATOM 5561 C C . THR B 1 344 ? 3.143 -25.297 -30.562 1 98.25 344 THR B C 1
ATOM 5563 O O . THR B 1 344 ? 2.172 -24.781 -31.109 1 98.25 344 THR B O 1
ATOM 5566 N N . SER B 1 345 ? 4.297 -24.75 -30.609 1 97.5 345 SER B N 1
ATOM 5567 C CA . SER B 1 345 ? 4.613 -23.609 -31.453 1 97.5 345 SER B CA 1
ATOM 5568 C C . SER B 1 345 ? 3.564 -22.516 -31.312 1 97.5 345 SER B C 1
ATOM 5570 O O . SER B 1 345 ? 3.045 -22 -32.312 1 97.5 345 SER B O 1
ATOM 5572 N N . GLY B 1 346 ? 3.23 -22.25 -30.125 1 94.62 346 GLY B N 1
ATOM 5573 C CA . GLY B 1 346 ? 2.316 -21.141 -29.891 1 94.62 346 GLY B CA 1
ATOM 5574 C C . GLY B 1 346 ? 2.977 -19.781 -30.047 1 94.62 346 GLY B C 1
ATOM 5575 O O . GLY B 1 346 ? 4.203 -19.672 -30.094 1 94.62 346 GLY B O 1
ATOM 5576 N N . THR B 1 347 ? 2.145 -18.719 -30.156 1 92.56 347 THR B N 1
ATOM 5577 C CA . THR B 1 347 ? 2.678 -17.391 -30.438 1 92.56 347 THR B CA 1
ATOM 5578 C C . THR B 1 347 ? 2.857 -16.594 -29.156 1 92.56 347 THR B C 1
ATOM 5580 O O . THR B 1 347 ? 3.6 -15.609 -29.125 1 92.56 347 THR B O 1
ATOM 5583 N N . HIS B 1 348 ? 2.137 -16.953 -28.125 1 93.31 348 HIS B N 1
ATOM 5584 C CA . HIS B 1 348 ? 2.18 -16.25 -26.844 1 93.31 348 HIS B CA 1
ATOM 5585 C C . HIS B 1 348 ? 2.307 -17.219 -25.688 1 93.31 348 HIS B C 1
ATOM 5587 O O . HIS B 1 348 ? 2.033 -18.422 -25.844 1 93.31 348 HIS B O 1
ATOM 5593 N N . GLU B 1 349 ? 2.703 -16.719 -24.562 1 90.69 349 GLU B N 1
ATOM 5594 C CA . GLU B 1 349 ? 2.857 -17.516 -23.344 1 90.69 349 GLU B CA 1
ATOM 5595 C C . GLU B 1 349 ? 1.502 -17.844 -22.734 1 90.69 349 GLU B C 1
ATOM 5597 O O . GLU B 1 349 ? 0.491 -17.234 -23.062 1 90.69 349 GLU B O 1
ATOM 5602 N N . TRP B 1 350 ? 1.533 -18.828 -21.875 1 93.81 350 TRP B N 1
ATOM 5603 C CA . TRP B 1 350 ? 0.338 -19.219 -21.125 1 93.81 350 TRP B CA 1
ATOM 5604 C C . TRP B 1 350 ? -0.34 -18 -20.516 1 93.81 350 TRP B C 1
ATOM 5606 O O . TRP B 1 350 ? 0.333 -17.078 -20.062 1 93.81 350 TRP B O 1
ATOM 5616 N N . HIS B 1 351 ? -1.655 -18 -20.5 1 92.25 351 HIS B N 1
ATOM 5617 C CA . HIS B 1 351 ? -2.502 -17.047 -19.812 1 92.25 351 HIS B CA 1
ATOM 5618 C C . HIS B 1 351 ? -2.527 -15.703 -20.547 1 92.25 351 HIS B C 1
ATOM 5620 O O . HIS B 1 351 ? -3.109 -14.734 -20.062 1 92.25 351 HIS B O 1
ATOM 5626 N N . HIS B 1 352 ? -1.932 -15.633 -21.688 1 92.56 352 HIS B N 1
ATOM 5627 C CA . HIS B 1 352 ? -2.07 -14.461 -22.547 1 92.56 352 HIS B CA 1
ATOM 5628 C C . HIS B 1 352 ? -3.393 -14.492 -23.312 1 92.56 352 HIS B C 1
ATOM 5630 O O . HIS B 1 352 ? -3.814 -15.547 -23.797 1 92.56 352 HIS B O 1
ATOM 5636 N N . PRO B 1 353 ? -4.004 -13.32 -23.406 1 94.81 353 PRO B N 1
ATOM 5637 C CA . PRO B 1 353 ? -5.301 -13.281 -24.094 1 94.81 353 PRO B CA 1
ATOM 5638 C C . PRO B 1 353 ? -5.207 -13.688 -25.562 1 94.81 353 PRO B C 1
ATOM 5640 O O . PRO B 1 353 ? -6.215 -14.047 -26.172 1 94.81 353 PRO B O 1
ATOM 5643 N N . ALA B 1 354 ? -4.012 -13.641 -26.109 1 95.94 354 ALA B N 1
ATOM 5644 C CA . ALA B 1 354 ? -3.807 -14 -27.5 1 95.94 354 ALA B CA 1
ATOM 5645 C C . ALA B 1 354 ? -3.084 -15.344 -27.625 1 95.94 354 ALA B C 1
ATOM 5647 O O . ALA B 1 354 ? -2.502 -15.648 -28.672 1 95.94 354 ALA B O 1
ATOM 5648 N N . PHE B 1 355 ? -3.102 -16.141 -26.578 1 95.88 355 PHE B N 1
ATOM 5649 C CA . PHE B 1 355 ? -2.479 -17.453 -26.562 1 95.88 355 PHE B CA 1
ATOM 5650 C C . PHE B 1 355 ? -3.035 -18.344 -27.672 1 95.88 355 PHE B C 1
ATOM 5652 O O . PHE B 1 355 ? -4.246 -18.359 -27.906 1 95.88 355 PHE B O 1
ATOM 5659 N N . THR B 1 356 ? -2.098 -19.062 -28.406 1 95.56 356 THR B N 1
ATOM 5660 C CA . THR B 1 356 ? -2.498 -20.031 -29.422 1 95.56 356 THR B CA 1
ATOM 5661 C C . THR B 1 356 ? -1.611 -21.266 -29.375 1 95.56 356 THR B C 1
ATOM 5663 O O . THR B 1 356 ? -0.586 -21.281 -28.688 1 95.56 356 THR B O 1
ATOM 5666 N N . ILE B 1 357 ? -2.059 -22.328 -30.062 1 97.31 357 ILE B N 1
ATOM 5667 C CA . ILE B 1 357 ? -1.271 -23.547 -30.219 1 97.31 357 ILE B CA 1
ATOM 5668 C C . ILE B 1 357 ? -1.389 -24.047 -31.656 1 97.31 357 ILE B C 1
ATOM 5670 O O . ILE B 1 357 ? -2.32 -23.672 -32.375 1 97.31 357 ILE B O 1
ATOM 5674 N N . ASN B 1 358 ? -0.407 -24.734 -32.062 1 98.06 358 ASN B N 1
ATOM 5675 C CA . ASN B 1 358 ? -0.454 -25.438 -33.344 1 98.06 358 ASN B CA 1
ATOM 5676 C C . ASN B 1 358 ? -1.089 -26.812 -33.219 1 98.06 358 ASN B C 1
ATOM 5678 O O . ASN B 1 358 ? -0.516 -27.703 -32.594 1 98.06 358 ASN B O 1
ATOM 5682 N N . GLU B 1 359 ? -2.184 -27.062 -33.906 1 97.56 359 GLU B N 1
ATOM 5683 C CA . GLU B 1 359 ? -3.004 -28.25 -33.719 1 97.56 359 GLU B CA 1
ATOM 5684 C C . GLU B 1 359 ? -2.322 -29.484 -34.312 1 97.56 359 GLU B C 1
ATOM 5686 O O . GLU B 1 359 ? -2.723 -30.609 -34.062 1 97.56 359 GLU B O 1
ATOM 5691 N N . GLU B 1 360 ? -1.257 -29.234 -35.062 1 97.5 360 GLU B N 1
ATOM 5692 C CA . GLU B 1 360 ? -0.485 -30.359 -35.594 1 97.5 360 GLU B CA 1
ATOM 5693 C C . GLU B 1 360 ? 0.151 -31.172 -34.5 1 97.5 360 GLU B C 1
ATOM 5695 O O . GLU B 1 360 ? 0.6 -32.312 -34.719 1 97.5 360 GLU B O 1
ATOM 5700 N N . ALA B 1 361 ? 0.178 -30.656 -33.344 1 98.25 361 ALA B N 1
ATOM 5701 C CA . ALA B 1 361 ? 0.77 -31.359 -32.188 1 98.25 361 ALA B CA 1
ATOM 5702 C C . ALA B 1 361 ? -0.195 -32.375 -31.609 1 98.25 361 ALA B C 1
ATOM 5704 O O . ALA B 1 361 ? 0.21 -33.25 -30.844 1 98.25 361 ALA B O 1
ATOM 5705 N N . LEU B 1 362 ? -1.485 -32.344 -31.953 1 98.31 362 LEU B N 1
ATOM 5706 C CA . LEU B 1 362 ? -2.514 -33.188 -31.344 1 98.31 362 LEU B CA 1
ATOM 5707 C C . LEU B 1 362 ? -2.256 -34.656 -31.641 1 98.31 362 LEU B C 1
ATOM 5709 O O . LEU B 1 362 ? -2.148 -35.469 -30.719 1 98.31 362 LEU B O 1
ATOM 5713 N N . PRO B 1 363 ? -2.084 -35 -32.969 1 97.88 363 PRO B N 1
ATOM 5714 C CA . PRO B 1 363 ? -1.865 -36.406 -33.25 1 97.88 363 PRO B CA 1
ATOM 5715 C C . PRO B 1 363 ? -0.566 -36.938 -32.625 1 97.88 363 PRO B C 1
ATOM 5717 O O . PRO B 1 363 ? -0.51 -38.094 -32.188 1 97.88 363 PRO B O 1
ATOM 5720 N N . ILE B 1 364 ? 0.423 -36.125 -32.594 1 98 364 ILE B N 1
ATOM 5721 C CA . ILE B 1 364 ? 1.71 -36.5 -32.031 1 98 364 ILE B CA 1
ATOM 5722 C C . ILE B 1 364 ? 1.543 -36.812 -30.531 1 98 364 ILE B C 1
ATOM 5724 O O . ILE B 1 364 ? 2.029 -37.812 -30.031 1 98 364 ILE B O 1
ATOM 5728 N N . SER B 1 365 ? 0.847 -35.969 -29.891 1 98.62 365 SER B N 1
ATOM 5729 C CA . SER B 1 365 ? 0.643 -36.094 -28.453 1 98.62 365 SER B CA 1
ATOM 5730 C C . SER B 1 365 ? -0.195 -37.344 -28.125 1 98.62 365 SER B C 1
ATOM 5732 O O . SER B 1 365 ? 0.113 -38.062 -27.188 1 98.62 365 SER B O 1
ATOM 5734 N N . ALA B 1 366 ? -1.259 -37.531 -28.859 1 98.56 366 ALA B N 1
ATOM 5735 C CA . ALA B 1 366 ? -2.117 -38.688 -28.656 1 98.56 366 ALA B CA 1
ATOM 5736 C C . ALA B 1 366 ? -1.336 -39.969 -28.828 1 98.56 366 ALA B C 1
ATOM 5738 O O . ALA B 1 366 ? -1.438 -40.906 -28 1 98.56 366 ALA B O 1
ATOM 5739 N N . GLU B 1 367 ? -0.59 -40.031 -29.875 1 98.12 367 GLU B N 1
ATOM 5740 C CA . GLU B 1 367 ? 0.199 -41.219 -30.156 1 98.12 367 GLU B CA 1
ATOM 5741 C C . GLU B 1 367 ? 1.253 -41.469 -29.078 1 98.12 367 GLU B C 1
ATOM 5743 O O . GLU B 1 367 ? 1.471 -42.594 -28.656 1 98.12 367 GLU B O 1
ATOM 5748 N N . TYR B 1 368 ? 1.882 -40.438 -28.688 1 98.31 368 TYR B N 1
ATOM 5749 C CA . TYR B 1 368 ? 2.92 -40.531 -27.672 1 98.31 368 TYR B CA 1
ATOM 5750 C C . TYR B 1 368 ? 2.381 -41.156 -26.391 1 98.31 368 TYR B C 1
ATOM 5752 O O . TYR B 1 368 ? 2.959 -42.125 -25.891 1 98.31 368 TYR B O 1
ATOM 5760 N N . PHE B 1 369 ? 1.285 -40.625 -25.922 1 98.69 369 PHE B N 1
ATOM 5761 C CA . PHE B 1 369 ? 0.76 -41.125 -24.656 1 98.69 369 PHE B CA 1
ATOM 5762 C C . PHE B 1 369 ? 0.191 -42.531 -24.797 1 98.69 369 PHE B C 1
ATOM 5764 O O . PHE B 1 369 ? 0.213 -43.312 -23.859 1 98.69 369 PHE B O 1
ATOM 5771 N N . ALA B 1 370 ? -0.33 -42.875 -26 1 98.31 370 ALA B N 1
ATOM 5772 C CA . ALA B 1 370 ? -0.79 -44.25 -26.234 1 98.31 370 ALA B CA 1
ATOM 5773 C C . ALA B 1 370 ? 0.365 -45.25 -26.125 1 98.31 370 ALA B C 1
ATOM 5775 O O . ALA B 1 370 ? 0.267 -46.25 -25.422 1 98.31 370 ALA B O 1
ATOM 5776 N N . LEU B 1 371 ? 1.416 -44.875 -26.812 1 98 371 LEU B N 1
ATOM 5777 C CA . LEU B 1 371 ? 2.588 -45.75 -26.797 1 98 371 LEU B CA 1
ATOM 5778 C C . LEU B 1 371 ? 3.201 -45.812 -25.406 1 98 371 LEU B C 1
ATOM 5780 O O . LEU B 1 371 ? 3.639 -46.875 -24.953 1 98 371 LEU B O 1
ATOM 5784 N N . LEU B 1 372 ? 3.227 -44.688 -24.75 1 98.44 372 LEU B N 1
ATOM 5785 C CA . LEU B 1 372 ? 3.799 -44.625 -23.422 1 98.44 372 LEU B CA 1
ATOM 5786 C C . LEU B 1 372 ? 3.014 -45.469 -22.438 1 98.44 372 LEU B C 1
ATOM 5788 O O . LEU B 1 372 ? 3.602 -46.219 -21.641 1 98.44 372 LEU B O 1
ATOM 5792 N N . ALA B 1 373 ? 1.712 -45.344 -22.484 1 98.19 373 ALA B N 1
ATOM 5793 C CA . ALA B 1 373 ? 0.861 -46.156 -21.625 1 98.19 373 ALA B CA 1
ATOM 5794 C C . ALA B 1 373 ? 1.074 -47.625 -21.875 1 98.19 373 ALA B C 1
ATOM 5796 O O . ALA B 1 373 ? 1.172 -48.438 -20.922 1 98.19 373 ALA B O 1
ATOM 5797 N N . GLU B 1 374 ? 1.145 -48 -23.109 1 97.19 374 GLU B N 1
ATOM 5798 C CA . GLU B 1 374 ? 1.368 -49.406 -23.453 1 97.19 374 GLU B CA 1
ATOM 5799 C C . GLU B 1 374 ? 2.701 -49.906 -22.906 1 97.19 374 GLU B C 1
ATOM 5801 O O . GLU B 1 374 ? 2.777 -51 -22.359 1 97.19 374 GLU B O 1
ATOM 5806 N N . ARG B 1 375 ? 3.65 -49.125 -23.156 1 97.12 375 ARG B N 1
ATOM 5807 C CA . ARG B 1 375 ? 4.977 -49.531 -22.672 1 97.12 375 ARG B CA 1
ATOM 5808 C C . ARG B 1 375 ? 5.012 -49.594 -21.156 1 97.12 375 ARG B C 1
ATOM 5810 O O . ARG B 1 375 ? 5.664 -50.5 -20.594 1 97.12 375 ARG B O 1
ATOM 5817 N N . ALA B 1 376 ? 4.395 -48.688 -20.531 1 98.06 376 ALA B N 1
ATOM 5818 C CA . ALA B 1 376 ? 4.34 -48.688 -19.062 1 98.06 376 ALA B CA 1
ATOM 5819 C C . ALA B 1 376 ? 3.65 -49.938 -18.547 1 98.06 376 ALA B C 1
ATOM 5821 O O . ALA B 1 376 ? 4.098 -50.531 -17.562 1 98.06 376 ALA B O 1
ATOM 5822 N N . LEU B 1 377 ? 2.57 -50.312 -19.203 1 97.5 377 LEU B N 1
ATOM 5823 C CA . LEU B 1 377 ? 1.867 -51.531 -18.797 1 97.5 377 LEU B CA 1
ATOM 5824 C C . LEU B 1 377 ? 2.783 -52.75 -18.906 1 97.5 377 LEU B C 1
ATOM 5826 O O . LEU B 1 377 ? 2.758 -53.625 -18.047 1 97.5 377 LEU B O 1
ATOM 5830 N N . LYS B 1 378 ? 3.531 -52.75 -19.953 1 95.06 378 LYS B N 1
ATOM 5831 C CA . LYS B 1 378 ? 4.465 -53.844 -20.125 1 95.06 378 LYS B CA 1
ATOM 5832 C C . LYS B 1 378 ? 5.539 -53.844 -19.047 1 95.06 378 LYS B C 1
ATOM 5834 O O . LYS B 1 378 ? 5.957 -54.906 -18.578 1 95.06 378 LYS B O 1
ATOM 5839 N N . GLN B 1 379 ? 5.961 -52.719 -18.703 1 94.19 379 GLN B N 1
ATOM 5840 C CA . GLN B 1 379 ? 7.012 -52.562 -17.703 1 94.19 379 GLN B CA 1
ATOM 5841 C C . GLN B 1 379 ? 6.516 -53 -16.312 1 94.19 379 GLN B C 1
ATOM 5843 O O . GLN B 1 379 ? 7.277 -53.562 -15.523 1 94.19 379 GLN B O 1
ATOM 5848 N N . PHE B 1 380 ? 5.324 -52.75 -15.969 1 92.75 380 PHE B N 1
ATOM 5849 C CA . PHE B 1 380 ? 4.793 -53.031 -14.641 1 92.75 380 PHE B CA 1
ATOM 5850 C C . PHE B 1 380 ? 4.188 -54.438 -14.586 1 92.75 380 PHE B C 1
ATOM 5852 O O . PHE B 1 380 ? 3.775 -54.906 -13.523 1 92.75 380 PHE B O 1
ATOM 5859 N N . SER B 1 381 ? 4.109 -55.094 -15.648 1 87.31 381 SER B N 1
ATOM 5860 C CA . SER B 1 381 ? 3.596 -56.438 -15.695 1 87.31 381 SER B CA 1
ATOM 5861 C C . SER B 1 381 ? 4.656 -57.438 -15.25 1 87.31 381 SER B C 1
ATOM 5863 O O . SER B 1 381 ? 5.852 -57.219 -15.453 1 87.31 381 SER B O 1
#

Solvent-accessible surface area (backbone atoms only — not comparable to full-atom values): 37506 Å² total; per-residue (Å²): 124,90,67,73,47,71,67,55,43,54,49,36,51,50,48,22,40,50,41,28,24,55,38,28,44,55,79,52,26,54,69,56,31,52,50,53,51,50,60,37,50,74,68,70,42,48,70,49,90,65,93,57,91,38,40,48,42,31,42,46,59,34,32,83,87,40,37,30,35,35,41,46,21,40,60,30,26,39,87,35,56,66,63,60,82,49,96,54,47,46,74,38,91,44,24,16,44,27,69,44,21,33,54,40,37,26,17,50,51,43,15,51,56,57,41,52,78,43,22,82,74,32,54,8,30,43,34,38,36,38,35,33,12,42,88,71,46,47,24,47,54,54,47,50,72,72,50,75,53,66,78,42,62,34,38,36,38,66,43,76,27,30,92,32,47,60,58,27,34,29,52,50,57,36,58,42,27,11,13,36,33,37,38,39,36,40,32,36,34,34,49,33,53,38,69,44,59,86,76,33,23,61,21,60,62,50,50,23,51,44,58,57,55,55,54,40,45,58,75,71,71,43,56,91,89,54,59,62,44,72,32,74,11,26,37,44,28,46,89,45,48,59,32,33,31,39,43,25,40,38,27,16,31,38,33,25,52,46,70,70,59,56,68,47,47,63,59,53,48,49,50,50,49,50,53,53,24,63,75,63,66,37,48,74,49,80,47,77,45,83,50,28,46,31,26,55,20,29,59,71,47,32,51,51,51,48,51,46,37,52,73,67,68,40,48,76,41,74,60,78,63,39,62,53,65,44,27,67,17,54,55,45,73,77,32,51,24,32,60,31,33,39,13,17,50,20,85,36,57,75,71,33,47,51,35,47,68,41,73,78,28,37,53,56,47,10,49,48,52,34,52,38,51,52,51,49,24,58,68,66,87,123,90,68,74,46,71,66,56,43,53,49,35,51,51,48,23,40,51,40,28,24,54,37,29,42,54,78,52,25,53,68,56,32,51,50,53,51,50,60,38,49,75,67,71,44,49,71,49,90,65,93,57,91,38,40,48,41,31,42,46,59,33,31,83,86,41,36,30,36,34,40,46,21,41,61,32,25,38,86,35,56,67,61,61,82,50,95,52,46,47,74,37,89,45,23,16,43,27,69,44,22,32,52,40,37,26,16,51,50,44,16,50,55,56,44,50,76,45,22,83,75,34,54,9,29,42,33,37,35,38,35,34,12,42,87,72,45,48,24,47,54,56,45,50,72,69,50,74,54,68,79,41,63,35,37,35,38,66,41,76,29,30,91,32,48,61,57,28,34,29,52,52,57,37,57,41,25,11,12,37,33,38,39,40,35,41,32,36,33,34,48,31,53,40,70,44,61,86,77,33,24,62,20,59,64,50,48,24,50,45,59,58,55,55,56,39,46,59,74,71,72,44,59,91,88,54,60,63,45,75,32,71,12,25,38,45,28,46,88,46,48,58,31,32,29,39,43,26,40,39,26,16,31,37,34,26,53,46,68,70,59,54,67,47,47,62,58,52,51,49,51,52,51,50,51,52,24,63,75,63,64,36,47,73,47,80,47,76,45,86,50,29,47,32,26,54,20,29,60,71,48,32,51,51,51,47,51,47,37,52,76,68,66,41,47,77,42,73,60,79,63,39,62,53,66,46,27,68,17,53,54,43,73,77,31,51,24,31,59,32,34,38,14,18,49,20,84,36,56,73,69,31,46,50,34,46,68,40,71,78,27,39,54,54,48,10,50,49,52,33,52,38,52,52,51,48,24,57,68,65,88

Nearest PDB structures (foldseek):
  1ysj-assembly1_A  TM=9.695E-01  e=1.482E-59  Bacillus subtilis
  1ysj-assembly1_B  TM=9.690E-01  e=1.732E-58  Bacillus subtilis
  4ewt-assembly1_B  TM=9.643E-01  e=1.953E-45  Staphylococcus aureus subsp. aureus COL
  1xmb-assembly1_A  TM=8.981E-01  e=9.974E-44  Arabidopsis thaliana
  6slf-assembly1_A  TM=7.847E-01  e=3.129E-40  Corynebacterium striatum